Protein 6B8O (pdb70)

B-factor: mean 53.66, std 17.73, range [19.21, 148.23]

Foldseek 3Di:
DEEFEDEAQAKTKDKFADDLVVLPPWKKFKFACPDDVPDTHTQDIADPHPVRQQDWDDDDQKIWHADSVRRMIMMMRGRDDQVVFHKMFMWTADPHDTDTRDIYGYHYD/DADEFEDEAQAKGKDKFAADLVVLPPWKKFKFFPVVTDTQDIADPHPVVQQDWDDDVQKIWGDDSVRRMIMMMRGNHHQVVFHKMFMWTDDPPDTDTRHIYTYHYDD/DEEFEDEAQAKTKDKFADDLVVLPPWKKFKFFPPVDTDTQDIADPHPVQQQDWDDHVQKIWGDDSVRRMIMMIRHRHDQVVFHKMFMWTDDDNDTDTRDIYGYHYDD/DEEFEEEAQAKGKDKFADDLVVQPPWKKFKWFDVVTHTQDIADPPVVRQQDWTDDVQWTWHADSVRRMIMIMRGRDDQVNFAKMFIWTDDPPDTHTRDIYGYHYDD/DAEWEDEAQAKTKDKFFDDLVVLPPWKKFKFFDVTHTQDIADPGVVQQQDWDDRVQWIWHADSPRRMIIIMRHRHDQVVFHKMFMWTDDPNDTHTRDIYGYYYDD/DEEFEDEAQAKTKDKFADDLVVLPPWKKFKFAADPVHDTHTQWIADPPVVRQQDWTDRPQKIWHADSPRRMIMIMNGRDDQVVFHKMFIWTDDDNDTDTRDIYTYYYDD

Organism: Homo sapiens (NCBI:txid9606)

Secondary structure (DSSP, 8-state):
-EEEEE-TTS-EEEEE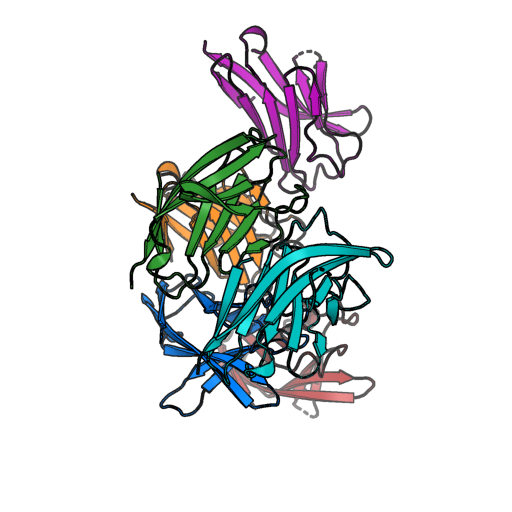E--TTTTTT--EEEEEE-STTS-EEEEEE--SSGGGTTS-EEETTEEEEEETTTTEEEEEESS--GGG-EEEEEEEEETTEEEEEEEEEEEE-/--EEEEEETTS-EEEEEE--TTTTTT--EEEEEE--EEEEEE--SSGGGTTS-EEETTEEEEEETTTTEEEEEETT--GGG-EEEEEEEEETTEEEEEEEEEEEEE-/-EEEEE-TTS-EEEEEE--TTTTTT--EEEEEE---EEEEEE--SSGGGTTS-EEETTEEEEEETTTTEEEEEESS--GGG-EEEEEEEEETTEEEEEEEEEEEE--/-EEEEEETTS-EEEEEE--TTTTTT--EEEEEE--EEEEEE--SSGGGTTS-EEETTEEEEEETTTTEEEEEE-S--GGG-EEEEEEEEETTEEEEEEEEEEEEE-/-EEEEEETTS-EEEEEE--TTTTTT--EEEEE--PEEEEE--SSGGGTTS-EEETTEEEEEETTTTEEEEEE-S--GGG-EEEEEEEEETTEEEEEEEEEEEEE-/-EEEEEETTS-EEEEEE--TTTTTT--EEEEEE-----EEEEEE--SSGGGTTS-EEETTEEEEEETTTTEEEEEESS--GGG-EEEEEEEEETTEEEEEEEEEEEEE-

Structure (mmCIF, N/CA/C/O backbone):
data_6B8O
#
_entry.id   6B8O
#
_cell.length_a   160.331
_cell.length_b   160.331
_cell.length_c   86.205
_cell.angle_alpha   90.000
_cell.angle_beta   90.000
_cell.angle_gamma   90.000
#
_symmetry.space_group_name_H-M   'P 41 21 2'
#
loop_
_entity.id
_entity.type
_entity.pdbx_description
1 polymer 'Triggering receptor expressed on myeloid cells 2'
2 non-polymer 2-acetamido-2-deoxy-beta-D-glucopyranose
3 non-polymer 'IODIDE ION'
4 non-polymer 'SULFATE ION'
5 non-polymer 1,2-ETHANEDIOL
6 non-polymer 1,2-DICAPROYL-SN-PHOSPHATIDYL-L-SERINE
7 water water
#
loop_
_atom_site.group_PDB
_atom_site.id
_atom_site.type_symbol
_atom_site.label_atom_id
_atom_site.label_alt_id
_atom_site.label_comp_id
_atom_site.label_asym_id
_atom_site.label_entity_id
_atom_site.label_seq_id
_atom_site.pdbx_PDB_ins_code
_atom_site.Cartn_x
_atom_site.Cartn_y
_atom_site.Cartn_z
_atom_site.occupancy
_atom_site.B_iso_or_equiv
_atom_site.auth_seq_id
_atom_site.auth_comp_id
_atom_site.auth_asym_id
_atom_site.auth_atom_id
_atom_site.pdbx_PDB_model_num
ATOM 1 N N . THR A 1 3 ? -57.723 2.469 11.703 1.00 70.84 21 THR A N 1
ATOM 2 C CA . THR A 1 3 ? -56.560 1.912 10.940 1.00 65.92 21 THR A CA 1
ATOM 3 C C . THR A 1 3 ? -56.295 2.679 9.650 1.00 60.03 21 THR A C 1
ATOM 4 O O . THR A 1 3 ? -57.176 2.897 8.860 1.00 78.72 21 THR A O 1
ATOM 8 N N . THR A 1 4 ? -55.059 3.065 9.436 1.00 52.09 22 THR A N 1
ATOM 9 C CA . THR A 1 4 ? -54.653 3.812 8.270 1.00 52.11 22 THR A CA 1
ATOM 10 C C . THR A 1 4 ? -53.439 3.039 7.692 1.00 42.73 22 THR A C 1
ATOM 11 O O . THR A 1 4 ? -52.686 2.446 8.433 1.00 40.91 22 THR A O 1
ATOM 15 N N . VAL A 1 5 ? -53.252 3.084 6.389 1.00 39.77 23 VAL A N 1
ATOM 16 C CA . VAL A 1 5 ? -52.271 2.294 5.677 1.00 42.41 23 VAL A CA 1
ATOM 17 C C . VAL A 1 5 ? -51.229 3.238 5.147 1.00 36.79 23 VAL A C 1
ATOM 18 O O . VAL A 1 5 ? -51.615 4.218 4.609 1.00 42.84 23 VAL A O 1
ATOM 22 N N . PHE A 1 6 ? -49.945 2.902 5.309 1.00 34.47 24 PHE A N 1
ATOM 23 C CA . PHE A 1 6 ? -48.789 3.584 4.740 1.00 39.24 24 PHE A CA 1
ATOM 24 C C . PHE A 1 6 ? -48.028 2.557 3.950 1.00 40.45 24 PHE A C 1
ATOM 25 O O . PHE A 1 6 ? -47.729 1.470 4.440 1.00 45.73 24 PHE A O 1
ATOM 33 N N . GLN A 1 7 ? -47.691 2.908 2.743 1.00 41.49 25 GLN A N 1
ATOM 34 C CA . GLN A 1 7 ? -46.988 2.052 1.876 1.00 45.72 25 GLN A CA 1
ATOM 35 C C . GLN A 1 7 ? -45.755 2.704 1.417 1.00 41.64 25 GLN A C 1
ATOM 36 O O . GLN A 1 7 ? -45.769 3.858 1.103 1.00 42.78 25 GLN A O 1
ATOM 42 N N . GLY A 1 8 ? -44.713 1.920 1.256 1.00 41.26 26 GLY A N 1
ATOM 43 C CA . GLY A 1 8 ? -43.526 2.426 0.700 1.00 41.25 26 GLY A CA 1
ATOM 44 C C . GLY A 1 8 ? -42.822 1.384 -0.078 1.00 45.03 26 GLY A C 1
ATOM 45 O O . GLY A 1 8 ? -43.106 0.185 0.025 1.00 40.86 26 GLY A O 1
ATOM 46 N N . VAL A 1 9 ? -41.806 1.866 -0.769 1.00 47.58 27 VAL A N 1
ATOM 47 C CA . VAL A 1 9 ? -40.969 1.071 -1.568 1.00 44.46 27 VAL A CA 1
AT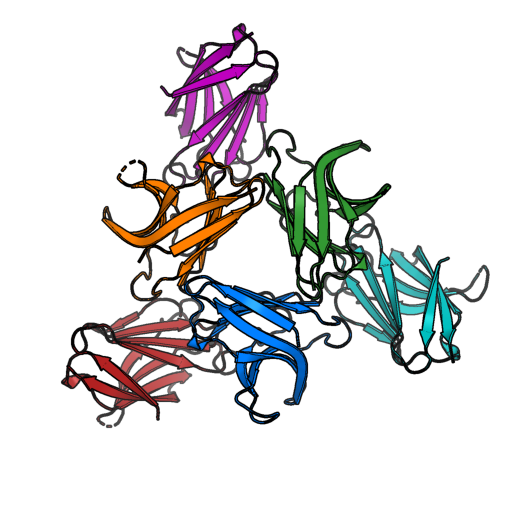OM 48 C C . VAL A 1 9 ? -39.885 0.496 -0.739 1.00 43.63 27 VAL A C 1
ATOM 49 O O . VAL A 1 9 ? -39.210 1.217 -0.009 1.00 49.33 27 VAL A O 1
ATOM 53 N N . ALA A 1 10 ? -39.657 -0.804 -0.915 1.00 43.22 28 ALA A N 1
ATOM 54 C CA . ALA A 1 10 ? -38.547 -1.514 -0.304 1.00 43.19 28 ALA A CA 1
ATOM 55 C C . ALA A 1 10 ? -37.270 -0.838 -0.616 1.00 42.84 28 ALA A C 1
ATOM 56 O O . ALA A 1 10 ? -37.088 -0.406 -1.704 1.00 46.82 28 ALA A O 1
ATOM 58 N N . GLY A 1 11 ? -36.367 -0.815 0.342 1.00 44.30 29 GLY A N 1
ATOM 59 C CA . GLY A 1 11 ? -35.062 -0.204 0.146 1.00 50.45 29 GLY A CA 1
ATOM 60 C C . GLY A 1 11 ? -34.987 1.313 0.359 1.00 48.57 29 GLY A C 1
ATOM 61 O O . GLY A 1 11 ? -33.885 1.842 0.298 1.00 45.67 29 GLY A O 1
ATOM 62 N N . GLN A 1 12 ? -36.132 1.987 0.559 1.00 42.06 30 GLN A N 1
ATOM 63 C CA . GLN A 1 12 ? -36.220 3.447 0.765 1.00 42.81 30 GLN A CA 1
ATOM 64 C C . GLN A 1 12 ? -36.842 3.702 2.138 1.00 48.01 30 GLN A C 1
ATOM 65 O O . GLN A 1 12 ? -37.391 2.797 2.774 1.00 52.37 30 GLN A O 1
ATOM 71 N N . SER A 1 13 ? -36.797 4.940 2.585 1.00 42.81 31 SER A N 1
ATOM 72 C CA . SER A 1 13 ? -37.299 5.306 3.901 1.00 41.25 31 SER A CA 1
ATOM 73 C C . SER A 1 13 ? -38.746 5.513 3.804 1.00 37.34 31 SER A C 1
ATOM 74 O O . SER A 1 13 ? -39.222 6.041 2.831 1.00 37.62 31 SER A O 1
ATOM 77 N N . LEU A 1 14 ? -39.472 5.151 4.838 1.00 33.05 32 LEU A N 1
ATOM 78 C CA . LEU A 1 14 ? -40.889 5.366 4.805 1.00 37.62 32 LEU A CA 1
ATOM 79 C C . LEU A 1 14 ? -41.206 6.234 6.027 1.00 37.47 32 LEU A C 1
ATOM 80 O O . LEU A 1 14 ? -40.810 5.898 7.157 1.00 41.26 32 LEU A O 1
ATOM 85 N N . GLN A 1 15 ? -41.941 7.309 5.801 1.00 40.12 33 GLN A N 1
ATOM 86 C CA . GLN A 1 15 ? -42.260 8.233 6.853 1.00 43.75 33 GLN A CA 1
ATOM 87 C C . GLN A 1 15 ? -43.687 7.986 7.281 1.00 36.97 33 GLN A C 1
ATOM 88 O O . GLN A 1 15 ? -44.576 8.030 6.481 1.00 38.21 33 GLN A O 1
ATOM 94 N N . VAL A 1 16 ? -43.896 7.661 8.546 1.00 36.15 34 VAL A N 1
ATOM 95 C CA . VAL A 1 16 ? -45.247 7.505 9.082 1.00 37.41 34 VAL A CA 1
ATOM 96 C C . VAL A 1 16 ? -45.516 8.657 10.043 1.00 36.85 34 VAL A C 1
ATOM 97 O O . VAL A 1 16 ? -44.688 8.945 10.887 1.00 38.80 34 VAL A O 1
ATOM 101 N N . SER A 1 17 ? -46.707 9.194 10.014 1.00 38.72 35 SER A N 1
ATOM 102 C CA . SER A 1 17 ? -47.064 10.331 10.830 1.00 40.69 35 SER A CA 1
ATOM 103 C C . SER A 1 17 ? -48.385 9.994 11.458 1.00 42.36 35 SER A C 1
ATOM 104 O O . SER A 1 17 ? -49.240 9.437 10.787 1.00 38.73 35 SER A O 1
ATOM 107 N N . CYS A 1 18 ? -48.548 10.324 12.736 1.00 42.37 36 CYS A N 1
ATOM 108 C CA . CYS A 1 18 ? -49.751 9.994 13.537 1.00 46.12 36 CYS A CA 1
ATOM 109 C C . CYS A 1 18 ? -50.206 11.300 14.179 1.00 46.58 36 CYS A C 1
ATOM 110 O O . CYS A 1 18 ? -49.478 11.864 15.033 1.00 40.47 36 CYS A O 1
ATOM 113 N N . PRO A 1 19 ? -51.403 11.776 13.835 1.00 42.64 37 PRO A N 1
ATOM 114 C CA . PRO A 1 19 ? -51.802 12.990 14.523 1.00 41.42 37 PRO A CA 1
ATOM 115 C C . PRO A 1 19 ? -52.446 12.664 15.850 1.00 44.99 37 PRO A C 1
ATOM 116 O O . PRO A 1 19 ? -52.975 11.579 16.032 1.00 47.76 37 PRO A O 1
ATOM 120 N N . TYR A 1 20 ? -52.365 13.585 16.791 1.00 40.16 38 TYR A N 1
ATOM 121 C CA . TYR A 1 20 ? -53.102 13.463 18.018 1.00 34.80 38 TYR A CA 1
ATOM 122 C C . TYR A 1 20 ? -53.470 14.839 18.581 1.00 39.88 38 TYR A C 1
ATOM 123 O O . TYR A 1 20 ? -52.964 15.911 18.132 1.00 38.24 38 TYR A O 1
ATOM 132 N N . ASP A 1 21 ? -54.340 14.788 19.572 1.00 41.51 39 ASP A N 1
ATOM 133 C CA . ASP A 1 21 ? -54.822 15.950 20.313 1.00 41.97 39 ASP A CA 1
ATOM 134 C C . ASP A 1 21 ? -53.733 16.383 21.316 1.00 37.50 39 ASP A C 1
ATOM 135 O O . ASP A 1 21 ? -53.471 15.689 22.312 1.00 37.64 39 ASP A O 1
ATOM 140 N N . SER A 1 22 ? -53.109 17.541 21.067 1.00 40.98 40 SER A N 1
ATOM 141 C CA . SER A 1 22 ? -51.951 17.938 21.856 1.00 43.29 40 SER A CA 1
ATOM 142 C C . SER A 1 22 ? -52.323 18.284 23.285 1.00 44.97 40 SER A C 1
ATOM 143 O O . SER A 1 22 ? -51.468 18.139 24.164 1.00 44.50 40 SER A O 1
ATOM 146 N N . MET A 1 23 ? -53.597 18.632 23.538 1.00 38.69 41 MET A N 1
ATOM 147 C CA . MET A 1 23 ? -54.042 18.915 24.918 1.00 45.83 41 MET A CA 1
ATOM 148 C C . MET A 1 23 ? -54.362 17.639 25.683 1.00 43.33 41 MET A C 1
ATOM 149 O O . MET A 1 23 ? -53.876 17.417 26.752 1.00 45.79 41 MET A O 1
ATOM 154 N N . LYS A 1 24 ? -55.164 16.767 25.104 1.00 48.89 42 LYS A N 1
ATOM 155 C CA . LYS A 1 24 ? -55.436 15.488 25.713 1.00 44.91 42 LYS A CA 1
ATOM 156 C C . LYS A 1 24 ? -54.176 14.727 26.138 1.00 42.08 42 LYS A C 1
ATOM 157 O O . LYS A 1 24 ? -54.126 14.060 27.178 1.00 40.33 42 LYS A O 1
ATOM 163 N N . HIS A 1 25 ? -53.172 14.734 25.291 1.00 40.64 43 HIS A N 1
ATOM 164 C CA . HIS A 1 25 ? -51.949 13.941 25.581 1.00 40.59 43 HIS A CA 1
ATOM 165 C C . HIS A 1 25 ? -50.779 14.857 25.912 1.00 38.29 43 HIS A C 1
ATOM 166 O O . HIS A 1 25 ? -49.618 14.489 25.744 1.00 35.98 43 HIS A O 1
ATOM 173 N N . TRP A 1 26 ? -51.127 16.071 26.373 1.00 39.69 44 TRP A N 1
ATOM 174 C CA . TRP A 1 26 ? -50.168 17.022 26.897 1.00 44.47 44 TRP A CA 1
ATOM 175 C C . TRP A 1 26 ? -49.275 16.361 27.938 1.00 41.98 44 TRP A C 1
ATOM 176 O O . TRP A 1 26 ? -49.742 15.596 28.748 1.00 43.69 44 TRP A O 1
ATOM 187 N N . GLY A 1 27 ? -47.968 16.556 27.795 1.00 36.17 45 GLY A N 1
ATOM 188 C CA . GLY A 1 27 ? -47.001 16.079 28.777 1.00 38.74 45 GLY A CA 1
ATOM 189 C C . GLY A 1 27 ? -46.617 14.617 28.643 1.00 38.07 45 GLY A C 1
ATOM 190 O O . GLY A 1 27 ? -45.824 14.164 29.381 1.00 36.76 45 GLY A O 1
ATOM 191 N N . ARG A 1 28 ? -47.106 13.900 27.654 1.00 40.67 46 ARG A N 1
ATOM 192 C CA . ARG A 1 28 ? -46.866 12.482 27.603 1.00 40.15 46 ARG A CA 1
ATOM 193 C C . ARG A 1 28 ? -45.856 12.129 26.588 1.00 37.15 46 ARG A C 1
ATOM 194 O O . ARG A 1 28 ? -45.919 12.568 25.446 1.00 31.80 46 ARG A O 1
ATOM 202 N N . ARG A 1 29 ? -45.024 11.180 26.952 1.00 36.64 47 ARG A N 1
ATOM 203 C CA . ARG A 1 29 ? -44.174 10.517 25.987 1.00 39.92 47 ARG A CA 1
ATOM 204 C C . ARG A 1 29 ? -45.001 9.651 25.009 1.00 39.17 47 ARG A C 1
ATOM 205 O O . ARG A 1 29 ? -46.116 9.357 25.294 1.00 38.10 47 ARG A O 1
ATOM 213 N N . LYS A 1 30 ? -44.409 9.308 23.859 1.00 36.79 48 LYS A N 1
ATOM 214 C CA . LYS A 1 30 ? -44.998 8.465 22.839 1.00 35.41 48 LYS A CA 1
ATOM 215 C C . LYS A 1 30 ? -44.075 7.251 22.561 1.00 35.74 48 LYS A C 1
ATOM 216 O O . LYS A 1 30 ? -42.843 7.277 22.807 1.00 37.26 48 LYS A O 1
ATOM 222 N N . ALA A 1 31 ? -44.708 6.214 22.025 1.00 32.04 49 ALA A N 1
ATOM 223 C CA . ALA A 1 31 ? -44.062 4.990 21.551 1.00 34.10 49 ALA A CA 1
ATOM 224 C C . ALA A 1 31 ? -44.680 4.516 20.270 1.00 31.70 49 ALA A C 1
ATOM 225 O O . ALA A 1 31 ? -45.859 4.756 19.979 1.00 32.50 49 ALA A O 1
ATOM 227 N N . TRP A 1 32 ? -43.890 3.773 19.543 1.00 32.46 50 TRP A N 1
ATOM 228 C CA . TRP A 1 32 ? -44.292 3.096 18.313 1.00 34.54 50 TRP A CA 1
ATOM 229 C C . TRP A 1 32 ? -44.070 1.651 18.654 1.00 35.94 50 TRP A C 1
ATOM 230 O O . TRP A 1 32 ? -42.969 1.309 19.152 1.00 32.15 50 TRP A O 1
ATOM 241 N N . CYS A 1 33 ? -45.078 0.808 18.413 1.00 38.20 51 CYS A N 1
ATOM 242 C CA . CYS A 1 33 ? -44.919 -0.602 18.676 1.00 41.34 51 CYS A CA 1
ATOM 243 C C . CYS A 1 33 ? -45.592 -1.481 17.646 1.00 44.11 51 CYS A C 1
ATOM 244 O O . CYS A 1 33 ? -46.451 -1.044 16.866 1.00 42.10 51 CYS A O 1
ATOM 247 N N . ARG A 1 34 ? -45.145 -2.722 17.603 1.00 47.82 52 ARG A N 1
ATOM 248 C CA . ARG A 1 34 ? -45.613 -3.680 16.598 1.00 51.94 52 ARG A CA 1
ATOM 249 C C . ARG A 1 34 ? -46.591 -4.654 17.251 1.00 49.05 52 ARG A C 1
ATOM 250 O O . ARG A 1 34 ? -46.227 -5.332 18.221 1.00 46.45 52 ARG A O 1
ATOM 258 N N . GLN A 1 35 ? -47.808 -4.702 16.715 1.00 51.41 53 GLN A N 1
ATOM 259 C CA . GLN A 1 35 ? -48.911 -5.481 17.300 1.00 65.58 53 GLN A CA 1
ATOM 260 C C . GLN A 1 35 ? -48.942 -6.878 16.715 1.00 67.93 53 GLN A C 1
ATOM 261 O O . GLN A 1 35 ? -49.821 -7.164 15.922 1.00 69.74 53 GLN A O 1
ATOM 267 N N . LEU A 1 36 ? -47.947 -7.674 17.155 1.00 66.85 54 LEU A N 1
ATOM 268 C CA . LEU A 1 36 ? -47.642 -9.112 16.931 1.00 73.35 54 LEU A CA 1
ATOM 269 C C . LEU A 1 36 ? -48.717 -10.193 16.913 1.00 70.75 54 LEU A C 1
ATOM 270 O O . LEU A 1 36 ? -48.376 -11.346 17.060 1.00 69.12 54 LEU A O 1
ATOM 275 N N . GLY A 1 37 ? -49.984 -9.865 16.725 1.00 76.10 55 GLY A N 1
ATOM 276 C CA . GLY A 1 37 ? -51.025 -10.863 16.641 1.00 69.66 55 GLY A CA 1
ATOM 277 C C . GLY A 1 37 ? -52.074 -10.335 17.560 1.00 80.18 55 GLY A C 1
ATOM 278 O O . GLY A 1 37 ? -51.753 -9.492 18.410 1.00 88.44 55 GLY A O 1
ATOM 279 N N . GLU A 1 38 ? -53.315 -10.812 17.337 1.00 97.82 56 GLU A N 1
ATOM 280 C CA . GLU A 1 38 ? -54.578 -10.496 18.099 1.00 103.34 56 GLU A CA 1
ATOM 281 C C . GLU A 1 38 ? -54.740 -9.009 18.585 1.00 100.40 56 GLU A C 1
ATOM 282 O O . GLU A 1 38 ? -54.135 -8.090 18.004 1.00 93.64 56 GLU A O 1
ATOM 288 N N . LYS A 1 39 ? -55.550 -8.765 19.627 1.00 99.17 57 LYS A N 1
ATOM 289 C CA . LYS A 1 39 ? -55.229 -7.664 20.562 1.00 102.87 57 LYS A CA 1
ATOM 290 C C . LYS A 1 39 ? -54.393 -8.246 21.741 1.00 107.28 57 LYS A C 1
ATOM 291 O O . LYS A 1 39 ? -54.685 -8.000 22.919 1.00 98.80 57 LYS A O 1
ATOM 297 N N . GLY A 1 40 ? -53.343 -9.003 21.369 1.00 107.87 58 GLY A N 1
ATOM 298 C CA . GLY A 1 40 ? -52.346 -9.578 22.264 1.00 94.80 58 GLY A CA 1
ATOM 299 C C . GLY A 1 40 ? -51.150 -8.646 22.203 1.00 91.33 58 GLY A C 1
ATOM 300 O O . GLY A 1 40 ? -51.360 -7.416 22.151 1.00 89.77 58 GLY A O 1
ATOM 301 N N . PRO A 1 41 ? -49.903 -9.199 22.152 1.00 73.66 59 PRO A N 1
ATOM 302 C CA . PRO A 1 41 ? -48.724 -8.425 22.613 1.00 68.91 59 PRO A CA 1
ATOM 303 C C . PRO A 1 41 ? -48.311 -7.306 21.633 1.00 65.03 59 PRO A C 1
ATOM 304 O O . PRO A 1 41 ? -48.057 -7.558 20.452 1.00 59.09 59 PRO A O 1
ATOM 308 N N . CYS A 1 42 ? -48.284 -6.079 22.113 1.00 60.54 60 CYS A N 1
ATOM 309 C CA . CYS A 1 42 ? -47.861 -4.944 21.302 1.00 55.34 60 CYS A CA 1
ATOM 310 C C . CYS A 1 42 ? -46.414 -4.638 21.641 1.00 46.31 60 CYS A C 1
ATOM 311 O O . CYS A 1 42 ? -46.158 -4.119 22.679 1.00 52.65 60 CYS A O 1
ATOM 314 N N . GLN A 1 43 ? -45.447 -5.010 20.812 1.00 43.31 61 GLN A N 1
ATOM 315 C CA . GLN A 1 43 ? -44.035 -4.976 21.260 1.00 45.63 61 GLN A CA 1
ATOM 316 C C . GLN A 1 43 ? -43.373 -3.632 20.885 1.00 43.45 61 GLN A C 1
ATOM 317 O O . GLN A 1 43 ? -43.305 -3.243 19.710 1.00 40.72 61 GLN A O 1
ATOM 323 N N . ARG A 1 44 ? -42.836 -2.986 21.888 1.00 44.66 62 ARG A N 1
ATOM 324 C CA . ARG A 1 44 ? -42.142 -1.705 21.783 1.00 45.64 62 ARG A CA 1
ATOM 325 C C . ARG A 1 44 ? -41.008 -1.750 20.750 1.00 45.41 62 ARG A C 1
ATOM 326 O O . ARG A 1 44 ? -40.131 -2.532 20.876 1.00 42.59 62 ARG A O 1
ATOM 334 N N . VAL A 1 45 ? -41.018 -0.862 19.757 1.00 42.25 63 VAL A N 1
ATOM 335 C CA . VAL A 1 45 ? -39.904 -0.715 18.818 1.00 36.58 63 VAL A CA 1
ATOM 336 C C . VAL A 1 45 ? -39.090 0.495 19.257 1.00 37.09 63 VAL A C 1
ATOM 337 O O . VAL A 1 45 ? -37.877 0.401 19.451 1.00 39.18 63 VAL A O 1
ATOM 341 N N . VAL A 1 46 ? -39.755 1.649 19.421 1.00 37.86 64 VAL A N 1
ATOM 342 C CA . VAL A 1 46 ? -39.067 2.871 19.807 1.00 36.92 64 VAL A CA 1
ATOM 343 C C . VAL A 1 46 ? -39.952 3.832 20.552 1.00 39.24 64 VAL A C 1
ATOM 344 O O . VAL A 1 46 ? -41.142 3.862 20.310 1.00 39.49 64 VAL A O 1
ATOM 348 N N . SER A 1 47 ? -39.354 4.609 21.466 1.00 36.12 65 SER A N 1
ATOM 349 C CA . SER A 1 47 ? -40.052 5.626 22.168 1.00 33.00 65 SER A CA 1
ATOM 350 C C . SER A 1 47 ? -39.376 7.009 22.115 1.00 31.27 65 SER A C 1
ATOM 351 O O . SER A 1 47 ? -38.178 7.149 21.909 1.00 32.28 65 SER A O 1
ATOM 354 N N . THR A 1 48 ? -40.172 8.031 22.363 1.00 32.21 66 THR A N 1
ATOM 355 C CA . THR A 1 48 ? -39.671 9.435 22.345 1.00 36.57 66 THR A CA 1
ATOM 356 C C . THR A 1 48 ? -38.716 9.670 23.537 1.00 40.49 66 THR A C 1
ATOM 357 O O . THR A 1 48 ? -38.625 8.831 24.441 1.00 42.83 66 THR A O 1
ATOM 361 N N . HIS A 1 49 ? -37.956 10.755 23.464 1.00 40.86 67 HIS A N 1
ATOM 362 C CA . HIS A 1 49 ? -36.979 11.150 24.504 1.00 45.56 67 HIS A CA 1
ATOM 363 C C . HIS A 1 49 ? -37.587 11.047 25.913 1.00 36.67 67 HIS A C 1
ATOM 364 O O . HIS A 1 49 ? -38.764 11.341 26.118 1.00 44.84 67 HIS A O 1
ATOM 371 N N . ASN A 1 50 ? -36.818 10.591 26.886 1.00 50.57 68 ASN A N 1
ATOM 372 C CA . ASN A 1 50 ? -37.278 10.489 28.330 1.00 47.25 68 ASN A CA 1
ATOM 373 C C . ASN A 1 50 ? -37.701 11.842 28.971 1.00 41.09 68 ASN A C 1
ATOM 374 O O . ASN A 1 50 ? -38.566 11.910 29.830 1.00 46.73 68 ASN A O 1
ATOM 379 N N . LEU A 1 51 ? -37.089 12.916 28.499 1.00 44.54 69 LEU A N 1
ATOM 380 C CA . LEU A 1 51 ? -37.477 14.304 28.793 1.00 39.58 69 LEU A CA 1
ATOM 381 C C . LEU A 1 51 ? -38.437 14.819 27.705 1.00 37.13 69 LEU A C 1
ATOM 382 O O . LEU A 1 51 ? -38.056 15.031 26.551 1.00 40.33 69 LEU A O 1
ATOM 387 N N . TRP A 1 52 ? -39.672 15.070 28.113 1.00 34.88 70 TRP A N 1
ATOM 388 C CA . TRP A 1 52 ? -40.739 15.435 27.230 1.00 36.15 70 TRP A CA 1
ATOM 389 C C . TRP A 1 52 ? -40.404 16.766 26.476 1.00 40.61 70 TRP A C 1
ATOM 390 O O . TRP A 1 52 ? -40.655 16.909 25.266 1.00 33.50 70 TRP A O 1
ATOM 401 N N . LEU A 1 53 ? -39.774 17.722 27.151 1.00 37.18 71 LEU A N 1
ATOM 402 C CA . LEU A 1 53 ? -39.392 18.954 26.447 1.00 38.49 71 LEU A CA 1
ATOM 403 C C . LEU A 1 53 ? -38.348 18.743 25.345 1.00 38.56 71 LEU A C 1
ATOM 404 O O . LEU A 1 53 ? -38.117 19.653 24.553 1.00 34.23 71 LEU A O 1
ATOM 409 N N . LEU A 1 54 ? -37.704 17.575 25.308 1.00 37.74 72 LEU A N 1
ATOM 410 C CA . LEU A 1 54 ? -36.809 17.244 24.223 1.00 41.05 72 LEU A CA 1
ATOM 411 C C . LEU A 1 54 ? -37.410 16.238 23.190 1.00 41.90 72 LEU A C 1
ATOM 412 O O . LEU A 1 54 ? -36.682 15.579 22.435 1.00 36.08 72 LEU A O 1
ATOM 417 N N . SER A 1 55 ? -38.737 16.161 23.115 1.00 39.07 73 SER A N 1
ATOM 418 C CA . SER A 1 55 ? -39.437 15.172 22.255 1.00 37.89 73 SER A CA 1
ATOM 419 C C . SER A 1 55 ? -39.128 15.364 20.777 1.00 37.41 73 SER A C 1
ATOM 420 O O . SER A 1 55 ? -39.356 14.468 19.971 1.00 34.49 73 SER A O 1
ATOM 423 N N . PHE A 1 56 ? -38.741 16.582 20.420 1.00 32.17 74 PHE A N 1
ATOM 424 C CA . PHE A 1 56 ? -38.412 16.893 19.044 1.00 36.50 74 PHE A CA 1
ATOM 425 C C . PHE A 1 56 ? -37.076 16.257 18.661 1.00 34.71 74 PHE A C 1
ATOM 426 O O . PHE A 1 56 ? -36.702 16.332 17.493 1.00 37.38 74 PHE A O 1
ATOM 434 N N . LEU A 1 57 ? -36.297 15.727 19.592 1.00 35.39 75 LEU A N 1
ATOM 435 C CA . LEU A 1 57 ? -34.990 15.149 19.195 1.00 41.58 75 LEU A CA 1
ATOM 436 C C . LEU A 1 57 ? -35.235 13.703 18.671 1.00 41.14 75 LEU A C 1
ATOM 437 O O . LEU A 1 57 ? -35.904 12.910 19.306 1.00 40.18 75 LEU A O 1
ATOM 442 N N . ARG A 1 58 ? -34.690 13.410 17.518 1.00 37.86 76 ARG A N 1
ATOM 443 C CA . ARG A 1 58 ? -34.761 12.098 16.885 1.00 43.11 76 ARG A CA 1
ATOM 444 C C . ARG A 1 58 ? -34.095 11.058 17.703 1.00 39.10 76 ARG A C 1
ATOM 445 O O . ARG A 1 58 ? -32.966 11.254 18.122 1.00 40.92 76 ARG A O 1
ATOM 453 N N . ARG A 1 59 ? -34.848 10.010 18.054 1.00 38.96 77 ARG A N 1
ATOM 454 C CA . ARG A 1 59 ? -34.256 8.861 18.727 1.00 39.28 77 ARG A CA 1
ATOM 455 C C . ARG A 1 59 ? -34.330 7.720 17.755 1.00 35.31 77 ARG A C 1
ATOM 456 O O . ARG A 1 59 ? -35.383 7.507 17.182 1.00 32.47 77 ARG A O 1
ATOM 464 N N . TRP A 1 60 ? -33.243 6.964 17.686 1.00 31.69 78 TRP A N 1
ATOM 465 C CA . TRP A 1 60 ? -33.125 5.773 16.919 1.00 35.97 78 TRP A CA 1
ATOM 466 C C . TRP A 1 60 ? -33.131 4.581 17.856 1.00 39.09 78 TRP A C 1
ATOM 467 O O . TRP A 1 60 ? -32.477 4.637 18.877 1.00 40.03 78 TRP A O 1
ATOM 478 N N . ASN A 1 61 ? -33.855 3.527 17.464 1.00 38.97 79 ASN A N 1
ATOM 479 C CA . ASN A 1 61 ? -33.606 2.140 17.856 1.00 41.32 79 ASN A CA 1
ATOM 480 C C . ASN A 1 61 ? -33.566 1.211 16.593 1.00 38.72 79 ASN A C 1
ATOM 481 O O . ASN A 1 61 ? -34.587 0.985 15.919 1.00 40.44 79 ASN A O 1
ATOM 486 N N . GLY A 1 62 ? -32.379 0.750 16.259 1.00 42.73 80 GLY A N 1
ATOM 487 C CA . GLY A 1 62 ? -32.129 -0.068 15.102 1.00 42.57 80 GLY A CA 1
ATOM 488 C C . GLY A 1 62 ? -32.440 0.777 13.889 1.00 40.60 80 GLY A C 1
ATOM 489 O O . GLY A 1 62 ? -32.013 1.903 13.807 1.00 41.11 80 GLY A O 1
ATOM 490 N N . SER A 1 63 ? -33.273 0.280 13.006 1.00 38.04 81 SER A N 1
ATOM 491 C CA . SER A 1 63 ? -33.544 0.953 11.771 1.00 41.70 81 SER A CA 1
ATOM 492 C C . SER A 1 63 ? -34.868 1.742 11.885 1.00 35.80 81 SER A C 1
ATOM 493 O O . SER A 1 63 ? -35.485 2.099 10.871 1.00 36.98 81 SER A O 1
ATOM 496 N N . THR A 1 64 ? -35.320 2.019 13.117 1.00 37.47 82 THR A N 1
ATOM 497 C CA . THR A 1 64 ? -36.461 2.893 13.319 1.00 38.03 82 THR A CA 1
ATOM 498 C C . THR A 1 64 ? -36.101 4.151 14.106 1.00 33.31 82 THR A C 1
ATOM 499 O O . THR A 1 64 ? -35.462 4.081 15.172 1.00 34.25 82 THR A O 1
ATOM 503 N N . ALA A 1 65 ? -36.529 5.285 13.555 1.00 36.98 83 ALA A N 1
ATOM 504 C CA . ALA A 1 65 ? -36.450 6.624 14.223 1.00 34.87 83 ALA A CA 1
ATOM 505 C C . ALA A 1 65 ? -37.793 7.194 14.601 1.00 32.65 83 ALA A C 1
ATOM 506 O O . ALA A 1 65 ? -38.810 6.919 13.957 1.00 35.12 83 ALA A O 1
ATOM 508 N N . ILE A 1 66 ? -37.795 8.063 15.605 1.00 34.72 84 ILE A N 1
ATOM 509 C CA . ILE A 1 66 ? -39.015 8.746 16.027 1.00 33.27 84 ILE A CA 1
ATOM 510 C C . ILE A 1 66 ? -38.713 10.190 16.500 1.00 34.80 84 ILE A C 1
ATOM 511 O O . ILE A 1 66 ? -37.645 10.448 17.086 1.00 35.24 84 ILE A O 1
ATOM 516 N N . THR A 1 67 ? -39.630 11.104 16.171 1.00 32.30 85 THR A N 1
ATOM 517 C CA . THR A 1 67 ? -39.620 12.494 16.631 1.00 38.90 85 THR A CA 1
ATOM 518 C C . THR A 1 67 ? -41.086 12.833 16.878 1.00 35.04 85 THR A C 1
ATOM 519 O O . THR A 1 67 ? -41.936 12.466 16.121 1.00 34.19 85 THR A O 1
ATOM 523 N N . ASP A 1 68 ? -41.341 13.643 17.876 1.00 35.46 86 ASP A N 1
ATOM 524 C CA . ASP A 1 68 ? -42.667 14.115 18.194 1.00 33.35 86 ASP A CA 1
ATOM 525 C C . ASP A 1 68 ? -42.669 15.636 18.129 1.00 32.88 86 ASP A C 1
ATOM 526 O O . ASP A 1 68 ? -41.804 16.266 18.686 1.00 37.56 86 ASP A O 1
ATOM 531 N N . ASP A 1 69 ? -43.678 16.193 17.478 1.00 34.83 87 ASP A N 1
ATOM 532 C CA . ASP A 1 69 ? -43.986 17.615 17.500 1.00 33.02 87 ASP A CA 1
ATOM 533 C C . ASP A 1 69 ? -45.176 17.838 18.418 1.00 31.85 87 ASP A C 1
ATOM 534 O O . ASP A 1 69 ? -46.367 17.726 18.005 1.00 30.55 87 ASP A O 1
ATOM 539 N N . THR A 1 70 ? -44.880 18.127 19.687 1.00 29.85 88 THR A N 1
ATOM 540 C CA . THR A 1 70 ? -45.957 18.211 20.678 1.00 33.33 88 THR A CA 1
ATOM 541 C C . THR A 1 70 ? -46.803 19.463 20.582 1.00 32.86 88 THR A C 1
ATOM 542 O O . THR A 1 70 ? -47.867 19.522 21.178 1.00 34.65 88 THR A O 1
ATOM 546 N N . LEU A 1 71 ? -46.361 20.449 19.831 1.00 35.90 89 LEU A N 1
ATOM 547 C CA . LEU A 1 71 ? -47.152 21.648 19.630 1.00 37.30 89 LEU A CA 1
ATOM 548 C C . LEU A 1 71 ? -48.198 21.413 18.523 1.00 41.58 89 LEU A C 1
ATOM 549 O O . LEU A 1 71 ? -49.386 21.630 18.709 1.00 41.19 89 LEU A O 1
ATOM 554 N N . GLY A 1 72 ? -47.758 20.997 17.348 1.00 35.31 90 GLY A N 1
ATOM 555 C CA . GLY A 1 72 ? -48.716 20.620 16.288 1.00 35.50 90 GLY A CA 1
ATOM 556 C C . GLY A 1 72 ? -49.475 19.334 16.579 1.00 35.95 90 GLY A C 1
ATOM 557 O O . GLY A 1 72 ? -50.554 19.107 16.053 1.00 39.52 90 GLY A O 1
ATOM 558 N N . GLY A 1 73 ? -48.942 18.490 17.463 1.00 38.55 91 GLY A N 1
ATOM 559 C CA . GLY A 1 73 ? -49.636 17.241 17.802 1.00 35.19 91 GLY A CA 1
ATOM 560 C C . GLY A 1 73 ? -49.431 16.218 16.697 1.00 31.21 91 GLY A C 1
ATOM 561 O O . GLY A 1 73 ? -50.411 15.677 16.156 1.00 31.84 91 GLY A O 1
ATOM 562 N N . THR A 1 74 ? -48.195 15.971 16.318 1.00 27.19 92 THR A N 1
ATOM 563 C CA . THR A 1 74 ? -47.902 15.027 15.254 1.00 36.05 92 THR A CA 1
ATOM 564 C C . THR A 1 74 ? -46.659 14.293 15.621 1.00 35.30 92 THR A C 1
ATOM 565 O O . THR A 1 74 ? -45.669 14.895 15.911 1.00 31.71 92 THR A O 1
ATOM 569 N N . LEU A 1 75 ? -46.740 12.974 15.568 1.00 35.42 93 LEU A N 1
ATOM 570 C CA . LEU A 1 75 ? -45.668 12.103 15.903 1.00 37.52 93 LEU A CA 1
ATOM 571 C C . LEU A 1 75 ? -45.199 11.587 14.551 1.00 38.62 93 LEU A C 1
ATOM 572 O O . LEU A 1 75 ? -46.045 11.154 13.762 1.00 35.64 93 LEU A O 1
ATOM 577 N N . THR A 1 76 ? -43.890 11.582 14.301 1.00 30.02 94 THR A N 1
ATOM 578 C CA . THR A 1 76 ? -43.374 11.099 13.057 1.00 32.44 94 THR A CA 1
ATOM 579 C C . THR A 1 76 ? -42.419 9.927 13.280 1.00 34.64 94 THR A C 1
ATOM 580 O O . THR A 1 76 ? -41.504 10.013 14.083 1.00 34.44 94 THR A O 1
ATOM 584 N N . ILE A 1 77 ? -42.621 8.831 12.553 1.00 40.03 95 ILE A N 1
ATOM 585 C CA . ILE A 1 77 ? -41.777 7.619 12.675 1.00 34.29 95 ILE A CA 1
ATOM 586 C C . ILE A 1 77 ? -41.119 7.391 11.321 1.00 32.40 95 ILE A C 1
ATOM 587 O O . ILE A 1 77 ? -41.752 7.500 10.308 1.00 36.70 95 ILE A O 1
ATOM 592 N N . THR A 1 78 ? -39.833 7.150 11.313 1.00 30.51 96 THR A N 1
ATOM 593 C CA . THR A 1 78 ? -39.130 6.838 10.122 1.00 35.04 96 THR A CA 1
ATOM 594 C C . THR A 1 78 ? -38.683 5.385 10.175 1.00 31.69 96 THR A C 1
ATOM 595 O O . THR A 1 78 ? -37.949 4.982 11.062 1.00 31.57 96 THR A O 1
ATOM 599 N N . LEU A 1 79 ? -39.093 4.617 9.162 1.00 36.04 97 LEU A N 1
ATOM 600 C CA . LEU A 1 79 ? -38.592 3.243 8.981 1.00 34.56 97 LEU A CA 1
ATOM 601 C C . LEU A 1 79 ? -37.523 3.392 7.910 1.00 37.34 97 LEU A C 1
ATOM 602 O O . LEU A 1 79 ? -37.832 3.585 6.745 1.00 38.60 97 LEU A O 1
ATOM 607 N N . ARG A 1 80 ? -36.277 3.311 8.324 1.00 38.81 98 ARG A N 1
ATOM 608 C CA . ARG A 1 80 ? -35.162 3.392 7.414 1.00 42.24 98 ARG A CA 1
ATOM 609 C C . ARG A 1 80 ? -35.069 2.114 6.563 1.00 45.92 98 ARG A C 1
ATOM 610 O O . ARG A 1 80 ? -35.235 1.007 7.103 1.00 33.58 98 ARG A O 1
ATOM 618 N N . ASN A 1 81 ? -34.717 2.235 5.272 1.00 34.40 99 ASN A N 1
ATOM 619 C CA . ASN A 1 81 ? -34.430 1.008 4.499 1.00 39.27 99 ASN A CA 1
ATOM 620 C C . ASN A 1 81 ? -35.546 -0.078 4.652 1.00 32.98 99 ASN A C 1
ATOM 621 O O . ASN A 1 81 ? -35.278 -1.139 5.137 1.00 39.88 99 ASN A O 1
ATOM 626 N N . LEU A 1 82 ? -36.782 0.265 4.281 1.00 29.53 100 LEU A N 1
ATOM 627 C CA . LEU A 1 82 ? -37.941 -0.522 4.493 1.00 37.88 100 LEU A CA 1
ATOM 628 C C . LEU A 1 82 ? -37.761 -1.844 3.759 1.00 43.68 100 LEU A C 1
ATOM 629 O O . LEU A 1 82 ? -37.391 -1.853 2.590 1.00 40.63 100 LEU A O 1
ATOM 634 N N . GLN A 1 83 ? -38.021 -2.931 4.450 1.00 43.77 101 GLN A N 1
ATOM 635 C CA . GLN A 1 83 ? -37.936 -4.260 3.847 1.00 44.23 101 GLN A CA 1
ATOM 636 C C . GLN A 1 83 ? -39.264 -5.002 4.109 1.00 42.61 101 GLN A C 1
ATOM 637 O O . GLN A 1 83 ? -40.026 -4.653 5.025 1.00 38.20 101 GLN A O 1
ATOM 643 N N . PRO A 1 84 ? -39.543 -6.069 3.334 1.00 47.27 102 PRO A N 1
ATOM 644 C CA . PRO A 1 84 ? -40.811 -6.818 3.504 1.00 39.95 102 PRO A CA 1
ATOM 645 C C . PRO A 1 84 ? -41.037 -7.329 4.950 1.00 35.86 102 PRO A C 1
ATOM 646 O O . PRO A 1 84 ? -42.156 -7.258 5.452 1.00 36.90 102 PRO A O 1
ATOM 650 N N . HIS A 1 85 ? -39.982 -7.659 5.672 1.00 31.84 103 HIS A N 1
ATOM 651 C CA . HIS A 1 85 ? -40.131 -7.960 7.089 1.00 36.40 103 HIS A CA 1
ATOM 652 C C . HIS A 1 85 ? -40.713 -6.901 7.957 1.00 38.25 103 HIS A C 1
ATOM 653 O O . HIS A 1 85 ? -41.149 -7.240 9.026 1.00 36.10 103 HIS A O 1
ATOM 660 N N . ASP A 1 86 ? -40.697 -5.624 7.534 1.00 38.57 104 ASP A N 1
ATOM 661 C CA . ASP A 1 86 ? -41.241 -4.517 8.361 1.00 35.36 104 ASP A CA 1
ATOM 662 C C . ASP A 1 86 ? -42.752 -4.429 8.209 1.00 35.43 104 ASP A C 1
ATOM 663 O O . ASP A 1 86 ? -43.416 -3.707 8.972 1.00 39.13 104 ASP A O 1
ATOM 668 N N . ALA A 1 87 ? -43.315 -5.133 7.227 1.00 35.13 105 ALA A N 1
ATOM 669 C CA . ALA A 1 87 ? -44.761 -5.084 7.002 1.00 39.09 105 ALA A CA 1
ATOM 670 C C . ALA A 1 87 ? -45.534 -5.615 8.201 1.00 35.45 105 ALA A C 1
ATOM 671 O O . ALA A 1 87 ? -45.031 -6.440 8.953 1.00 35.01 105 ALA A O 1
ATOM 673 N N . GLY A 1 88 ? -46.750 -5.120 8.370 1.00 36.23 106 GLY A N 1
ATOM 674 C CA . GLY A 1 88 ? -47.545 -5.448 9.536 1.00 38.42 106 GLY A CA 1
ATOM 675 C C . GLY A 1 88 ? -48.254 -4.264 10.189 1.00 38.25 106 GLY A C 1
ATOM 676 O O . GLY A 1 88 ? -48.291 -3.147 9.666 1.00 39.49 106 GLY A O 1
ATOM 677 N N . LEU A 1 89 ? -48.840 -4.553 11.335 1.00 34.74 107 LEU A N 1
ATOM 678 C CA . LEU A 1 89 ? -49.708 -3.653 12.030 1.00 39.68 107 LEU A CA 1
ATOM 679 C C . LEU A 1 89 ? -48.889 -3.064 13.154 1.00 39.93 107 LEU A C 1
ATOM 680 O O . LEU A 1 89 ? -48.163 -3.771 13.820 1.00 35.03 107 LEU A O 1
ATOM 685 N N . TYR A 1 90 ? -48.981 -1.743 13.313 1.00 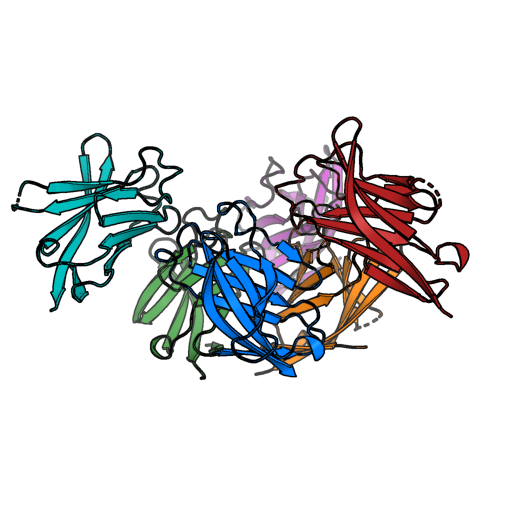40.40 108 TYR A N 1
ATOM 686 C CA . TYR A 1 90 ? -48.273 -1.088 14.409 1.00 37.78 108 TYR A CA 1
ATOM 687 C C . TYR A 1 90 ? -49.243 -0.158 15.123 1.00 36.52 108 TYR A C 1
ATOM 688 O O . TYR A 1 90 ? -50.317 0.196 14.594 1.00 35.91 108 TYR A O 1
ATOM 697 N N . GLN A 1 91 ? -48.821 0.282 16.303 1.00 37.48 109 GLN A N 1
ATOM 698 C CA . GLN A 1 91 ? -49.531 1.307 17.054 1.00 40.22 109 GLN A CA 1
ATOM 699 C C . GLN A 1 91 ? -48.616 2.449 17.404 1.00 38.17 109 GLN A C 1
ATOM 700 O O . GLN A 1 91 ? -47.532 2.205 17.878 1.00 39.28 109 GLN A O 1
ATOM 706 N N . CYS A 1 92 ? -49.066 3.670 17.162 1.00 34.49 110 CYS A N 1
ATOM 707 C CA . CYS A 1 92 ? -48.568 4.884 17.859 1.00 39.50 110 CYS A CA 1
ATOM 708 C C . CYS A 1 92 ? -49.289 4.964 19.177 1.00 35.89 110 CYS A C 1
ATOM 709 O O . CYS A 1 92 ? -50.511 4.965 19.200 1.00 37.39 110 CYS A O 1
ATOM 712 N N . GLN A 1 93 ? -48.559 5.045 20.272 1.00 35.54 111 GLN A N 1
ATOM 713 C CA . GLN A 1 93 ? -49.182 5.232 21.563 1.00 38.08 111 GLN A CA 1
ATOM 714 C C . GLN A 1 93 ? -48.685 6.454 22.357 1.00 40.77 111 GLN A C 1
ATOM 715 O O . GLN A 1 93 ? -47.571 6.891 22.194 1.00 36.76 111 GLN A O 1
ATOM 721 N N . SER A 1 94 ? -49.472 6.822 23.358 1.00 40.26 112 SER A N 1
ATOM 722 C CA . SER A 1 94 ? -49.191 7.844 24.351 1.00 41.43 112 SER A CA 1
ATOM 723 C C . SER A 1 94 ? -48.951 7.112 25.660 1.00 42.78 112 SER A C 1
ATOM 724 O O . SER A 1 94 ? -49.812 6.362 26.110 1.00 41.93 112 SER A O 1
ATOM 727 N N . LEU A 1 95 ? -47.819 7.326 26.308 1.00 41.15 113 LEU A N 1
ATOM 728 C CA . LEU A 1 95 ? -47.544 6.670 27.577 1.00 45.02 113 LEU A CA 1
ATOM 729 C C . LEU A 1 95 ? -48.012 7.545 28.769 1.00 53.01 113 LEU A C 1
ATOM 730 O O . LEU A 1 95 ? -47.804 8.774 28.803 1.00 51.71 113 LEU A O 1
ATOM 735 N N . HIS A 1 96 ? -48.634 6.916 29.753 1.00 54.54 114 HIS A N 1
ATOM 736 C CA . HIS A 1 96 ? -48.860 7.585 31.045 1.00 63.71 114 HIS A CA 1
ATOM 737 C C . HIS A 1 96 ? -48.901 6.555 32.189 1.00 65.39 114 HIS A C 1
ATOM 738 O O . HIS A 1 96 ? -49.577 5.518 32.079 1.00 59.88 114 HIS A O 1
ATOM 745 N N . GLY A 1 97 ? -48.162 6.847 33.264 1.00 72.43 115 GLY A N 1
ATOM 746 C CA . GLY A 1 97 ? -47.920 5.885 34.331 1.00 76.66 115 GLY A CA 1
ATOM 747 C C . GLY A 1 97 ? -47.063 4.779 33.758 1.00 76.92 115 GLY A C 1
ATOM 748 O O . GLY A 1 97 ? -45.923 5.029 33.398 1.00 81.54 115 GLY A O 1
ATOM 749 N N . SER A 1 98 ? -47.600 3.558 33.715 1.00 83.07 116 SER A N 1
ATOM 750 C CA . SER A 1 98 ? -47.106 2.490 32.816 1.00 90.50 116 SER A CA 1
ATOM 751 C C . SER A 1 98 ? -48.292 1.830 32.066 1.00 88.95 116 SER A C 1
ATOM 752 O O . SER A 1 98 ? -48.324 0.622 31.864 1.00 86.34 116 SER A O 1
ATOM 755 N N . GLU A 1 99 ? -49.268 2.652 31.688 1.00 85.87 117 GLU A N 1
ATOM 756 C CA . GLU A 1 99 ? -50.297 2.299 30.722 1.00 86.32 117 GLU A CA 1
ATOM 757 C C . GLU A 1 99 ? -49.974 3.008 29.361 1.00 79.03 117 GLU A C 1
ATOM 758 O O . GLU A 1 99 ? -49.114 3.909 29.294 1.00 60.20 117 GLU A O 1
ATOM 764 N N . ALA A 1 100 ? -50.657 2.590 28.296 1.00 67.62 118 ALA A N 1
ATOM 765 C CA . ALA A 1 100 ? -50.482 3.157 26.960 1.00 59.97 118 ALA A CA 1
ATOM 766 C C . ALA A 1 100 ? -51.826 3.271 26.308 1.00 59.33 118 ALA A C 1
ATOM 767 O O . ALA A 1 100 ? -52.542 2.289 26.269 1.00 67.73 118 ALA A O 1
ATOM 769 N N . ASP A 1 101 ? -52.150 4.453 25.775 1.00 50.14 119 ASP A N 1
ATOM 770 C CA . ASP A 1 101 ? -53.300 4.662 24.940 1.00 49.88 119 ASP A CA 1
ATOM 771 C C . ASP A 1 101 ? -52.911 4.697 23.494 1.00 51.26 119 ASP A C 1
ATOM 772 O O . ASP A 1 101 ? -51.924 5.312 23.112 1.00 47.61 119 ASP A O 1
ATOM 777 N N . THR A 1 102 ? -53.751 4.095 22.671 1.00 46.58 120 THR A N 1
ATOM 778 C CA . THR A 1 102 ? -53.526 3.980 21.286 1.00 44.16 120 THR A CA 1
ATOM 779 C C . THR A 1 102 ? -53.896 5.304 20.615 1.00 42.70 120 THR A C 1
ATOM 780 O O . THR A 1 102 ? -55.010 5.718 20.656 1.00 43.12 120 THR A O 1
ATOM 784 N N . LEU A 1 103 ? -52.957 5.930 19.948 1.00 37.26 121 LEU A N 1
ATOM 785 C CA . LEU A 1 103 ? -53.265 7.105 19.158 1.00 41.41 121 LEU A CA 1
ATOM 786 C C . LEU A 1 103 ? -53.731 6.724 17.773 1.00 44.00 121 LEU A C 1
ATOM 787 O O . LEU A 1 103 ? -54.561 7.380 17.197 1.00 44.34 121 LEU A O 1
ATOM 792 N N . ARG A 1 104 ? -53.133 5.696 17.199 1.00 43.78 122 ARG A N 1
ATOM 793 C CA . ARG A 1 104 ? -53.488 5.311 15.874 1.00 41.97 122 ARG A CA 1
ATOM 794 C C . ARG A 1 104 ? -52.888 3.950 15.538 1.00 43.93 122 ARG A C 1
ATOM 795 O O . ARG A 1 104 ? -51.779 3.657 15.950 1.00 40.64 122 ARG A O 1
ATOM 803 N N . LYS A 1 105 ? -53.591 3.191 14.710 1.00 39.95 123 LYS A N 1
ATOM 804 C CA . LYS A 1 105 ? -53.140 1.903 14.254 1.00 41.71 123 LYS A CA 1
ATOM 805 C C . LYS A 1 105 ? -52.752 2.110 12.835 1.00 38.29 123 LYS A C 1
ATOM 806 O O . LYS A 1 105 ? -53.476 2.770 12.070 1.00 38.32 123 LYS A O 1
ATOM 812 N N . VAL A 1 106 ? -51.587 1.569 12.488 1.00 41.65 124 VAL A N 1
ATOM 813 C CA . VAL A 1 106 ? -50.974 1.781 11.176 1.00 40.12 124 VAL A CA 1
ATOM 814 C C . VAL A 1 106 ? -50.584 0.427 10.539 1.00 39.60 124 VAL A C 1
ATOM 815 O O . VAL A 1 106 ? -49.852 -0.368 11.138 1.00 41.04 124 VAL A O 1
ATOM 819 N N . LEU A 1 107 ? -51.048 0.200 9.319 1.00 44.87 125 LEU A N 1
ATOM 820 C CA . LEU A 1 107 ? -50.597 -0.917 8.531 1.00 38.18 125 LEU A CA 1
ATOM 821 C C . LEU A 1 107 ? -49.530 -0.402 7.638 1.00 38.07 125 LEU A C 1
ATOM 822 O O . LEU A 1 107 ? -49.759 0.506 6.809 1.00 36.22 125 LEU A O 1
ATOM 827 N N . VAL A 1 108 ? -48.358 -0.995 7.819 1.00 34.39 126 VAL A N 1
ATOM 828 C CA . VAL A 1 108 ? -47.241 -0.785 6.969 1.00 37.83 126 VAL A CA 1
ATOM 829 C C . VAL A 1 108 ? -47.310 -1.904 5.881 1.00 40.30 126 VAL A C 1
ATOM 830 O O . VAL A 1 108 ? -47.355 -3.110 6.216 1.00 40.67 126 VAL A O 1
ATOM 834 N N . GLU A 1 109 ? -47.353 -1.461 4.616 1.00 40.28 127 GLU A N 1
ATOM 835 C CA . GLU A 1 109 ? -47.315 -2.297 3.422 1.00 45.95 127 GLU A CA 1
ATOM 836 C C . GLU A 1 109 ? -46.085 -1.956 2.640 1.00 47.81 127 GLU A C 1
ATOM 837 O O . GLU A 1 109 ? -45.704 -0.782 2.572 1.00 44.04 127 GLU A O 1
ATOM 843 N N . VAL A 1 110 ? -45.438 -2.987 2.103 1.00 38.04 128 VAL A N 1
ATOM 844 C CA . VAL A 1 110 ? -44.189 -2.847 1.411 1.00 41.57 128 VAL A CA 1
ATOM 845 C C . VAL A 1 110 ? -44.335 -3.242 -0.087 1.00 56.42 128 VAL A C 1
ATOM 846 O O . VAL A 1 110 ? -44.620 -4.396 -0.370 1.00 51.20 128 VAL A O 1
ATOM 850 N N . LEU A 1 111 ? -44.175 -2.278 -1.009 1.00 55.06 129 LEU A N 1
ATOM 851 C CA . LEU A 1 111 ? -44.279 -2.494 -2.453 1.00 56.73 129 LEU A CA 1
ATOM 852 C C . LEU A 1 111 ? -43.026 -3.116 -3.038 1.00 50.99 129 LEU A C 1
ATOM 853 O O . LEU A 1 111 ? -41.933 -2.612 -2.791 1.00 59.98 129 LEU A O 1
ATOM 858 N N . ASP B 1 2 ? -28.175 -3.981 -7.706 1.00 104.64 20 ASP B N 1
ATOM 859 C CA . ASP B 1 2 ? -28.314 -2.789 -6.824 1.00 106.24 20 ASP B CA 1
ATOM 860 C C . ASP B 1 2 ? -29.405 -1.855 -7.388 1.00 107.75 20 ASP B C 1
ATOM 861 O O . ASP B 1 2 ? -30.581 -2.055 -7.082 1.00 117.41 20 ASP B O 1
ATOM 866 N N . THR B 1 3 ? -29.025 -0.921 -8.267 1.00 98.79 21 THR B N 1
ATOM 867 C CA . THR B 1 3 ? -29.710 0.413 -8.423 1.00 83.35 21 THR B CA 1
ATOM 868 C C . THR B 1 3 ? -31.206 0.607 -7.993 1.00 72.26 21 THR B C 1
ATOM 869 O O . THR B 1 3 ? -32.092 -0.002 -8.558 1.00 74.97 21 THR B O 1
ATOM 873 N N . THR B 1 4 ? -31.452 1.489 -7.001 1.00 65.81 22 THR B N 1
ATOM 874 C CA . THR B 1 4 ? -32.796 1.841 -6.502 1.00 57.77 22 THR B CA 1
ATOM 875 C C . THR B 1 4 ? -33.437 2.935 -7.355 1.00 60.09 22 THR B C 1
ATOM 876 O O . THR B 1 4 ? -32.757 3.788 -7.920 1.00 61.16 22 THR B O 1
ATOM 880 N N . VAL B 1 5 ? -34.755 2.949 -7.421 1.00 55.41 23 VAL B N 1
ATOM 881 C CA . VAL B 1 5 ? -35.433 3.890 -8.291 1.00 54.05 23 VAL B CA 1
ATOM 882 C C . VAL B 1 5 ? -36.252 4.853 -7.438 1.00 54.11 23 VAL B C 1
ATOM 883 O O . VAL B 1 5 ? -36.902 4.427 -6.481 1.00 56.01 23 VAL B O 1
ATOM 887 N N . PHE B 1 6 ? -36.161 6.150 -7.767 1.00 50.95 24 PHE B N 1
ATOM 888 C CA . PHE B 1 6 ? -36.919 7.204 -7.101 1.00 47.67 24 PHE B CA 1
ATOM 889 C C . PHE B 1 6 ? -37.597 7.978 -8.176 1.00 47.06 24 PHE B C 1
ATOM 890 O O . PHE B 1 6 ? -36.922 8.461 -9.083 1.00 50.24 24 PHE B O 1
ATOM 898 N N . GLN B 1 7 ? -38.899 8.155 -8.019 1.00 44.44 25 GLN B N 1
ATOM 899 C CA . GLN B 1 7 ? -39.731 8.802 -8.936 1.00 51.07 25 GLN B CA 1
ATOM 900 C C . GLN B 1 7 ? -40.198 9.939 -8.214 1.00 48.93 25 GLN B C 1
ATOM 901 O O . GLN B 1 7 ? -40.535 9.798 -7.057 1.00 56.33 25 GLN B O 1
ATOM 907 N N . GLY B 1 8 ? -40.348 11.052 -8.913 1.00 55.89 26 GLY B N 1
ATOM 908 C CA . GLY B 1 8 ? -41.001 12.208 -8.340 1.00 51.00 26 GLY B CA 1
ATOM 909 C C . GLY B 1 8 ? -41.621 13.026 -9.404 1.00 53.75 26 GLY B C 1
ATOM 910 O O . GLY B 1 8 ? -41.299 12.882 -10.572 1.00 55.32 26 GLY B O 1
ATOM 911 N N . VAL B 1 9 ? -42.481 13.922 -8.966 1.00 53.23 27 VAL B N 1
ATOM 912 C CA . VAL B 1 9 ? -43.232 14.767 -9.834 1.00 54.57 27 VAL B CA 1
ATOM 913 C C . VAL B 1 9 ? -42.461 16.035 -10.177 1.00 64.15 27 VAL B C 1
ATOM 914 O O . VAL B 1 9 ? -41.750 16.594 -9.333 1.00 64.78 27 VAL B O 1
ATOM 918 N N . ALA B 1 10 ? -42.657 16.518 -11.409 1.00 57.04 28 ALA B N 1
ATOM 919 C CA . ALA B 1 10 ? -41.914 17.638 -11.931 1.00 56.43 28 ALA B CA 1
ATOM 920 C C . ALA B 1 10 ? -42.444 18.893 -11.268 1.00 49.90 28 ALA B C 1
ATOM 921 O O . ALA B 1 10 ? -43.631 18.978 -10.968 1.00 47.36 28 ALA B O 1
ATOM 923 N N . GLY B 1 11 ? -41.538 19.824 -10.969 1.00 44.92 29 GLY B N 1
ATOM 924 C CA . GLY B 1 11 ? -41.898 21.040 -10.246 1.00 50.01 29 GLY B CA 1
ATOM 925 C C . GLY B 1 11 ? -42.129 20.914 -8.732 1.00 50.24 29 GLY B C 1
ATOM 926 O O . GLY B 1 11 ? -42.646 21.872 -8.112 1.00 50.67 29 GLY B O 1
ATOM 927 N N . GLN B 1 12 ? -41.791 19.752 -8.162 1.00 46.58 30 GLN B N 1
ATOM 928 C CA . GLN B 1 12 ? -41.902 19.449 -6.711 1.00 46.94 30 GLN B CA 1
ATOM 929 C C . GLN B 1 12 ? -40.569 18.870 -6.237 1.00 48.52 30 GLN B C 1
ATOM 930 O O . GLN B 1 12 ? -39.721 18.462 -7.012 1.00 40.36 30 GLN B O 1
ATOM 936 N N . SER B 1 13 ? -40.390 18.862 -4.934 1.00 52.74 31 SER B N 1
ATOM 937 C CA . SER B 1 13 ? -39.155 18.420 -4.373 1.00 47.69 31 SER B CA 1
ATOM 938 C C . SER B 1 13 ? -39.154 16.905 -4.273 1.00 44.74 31 SER B C 1
ATOM 939 O O . SER B 1 13 ? -40.144 16.327 -3.941 1.00 46.48 31 SER B O 1
ATOM 942 N N . LEU B 1 14 ? -38.031 16.270 -4.593 1.00 37.49 32 LEU B N 1
ATOM 943 C CA . LEU B 1 14 ? -37.893 14.880 -4.481 1.00 40.57 32 LEU B CA 1
ATOM 944 C C . LEU B 1 14 ? -36.827 14.531 -3.413 1.00 43.25 32 LEU B C 1
ATOM 945 O O . LEU B 1 14 ? -35.678 15.001 -3.495 1.00 42.45 32 LEU B O 1
ATOM 950 N N . GLN B 1 15 ? -37.162 13.619 -2.505 1.00 38.48 33 GLN B N 1
ATOM 951 C CA . GLN B 1 15 ? -36.236 13.219 -1.447 1.00 46.61 33 GLN B CA 1
ATOM 952 C C . GLN B 1 15 ? -35.711 11.849 -1.748 1.00 39.81 33 GLN B C 1
ATOM 953 O O . GLN B 1 15 ? -36.452 10.899 -1.797 1.00 52.92 33 GLN B O 1
ATOM 959 N N . VAL B 1 16 ? -34.424 11.747 -1.914 1.00 41.97 34 VAL B N 1
ATOM 960 C CA . VAL B 1 16 ? -33.764 10.489 -2.142 1.00 46.22 34 VAL B CA 1
ATOM 961 C C . VAL B 1 16 ? -33.090 10.090 -0.839 1.00 51.41 34 VAL B C 1
ATOM 962 O O . VAL B 1 16 ? -32.464 10.938 -0.192 1.00 50.34 34 VAL B O 1
ATOM 966 N N . SER B 1 17 ? -33.189 8.823 -0.450 1.00 45.09 35 SER B N 1
ATOM 967 C CA . SER B 1 17 ? -32.510 8.345 0.795 1.00 51.98 35 SER B CA 1
ATOM 968 C C . SER B 1 17 ? -31.542 7.224 0.466 1.00 47.60 35 SER B C 1
ATOM 969 O O . SER B 1 17 ? -31.809 6.429 -0.412 1.00 55.80 35 SER B O 1
ATOM 972 N N . CYS B 1 18 ? -30.407 7.184 1.153 1.00 48.36 36 CYS B N 1
ATOM 973 C CA . CYS B 1 18 ? -29.405 6.182 0.975 1.00 52.03 36 CYS B CA 1
ATOM 974 C C . CYS B 1 18 ? -29.011 5.637 2.350 1.00 53.61 36 CYS B C 1
ATOM 975 O O . CYS B 1 18 ? -28.311 6.333 3.112 1.00 47.24 36 CYS B O 1
ATOM 978 N N . PRO B 1 19 ? -29.393 4.373 2.656 1.00 44.89 37 PRO B N 1
ATOM 979 C CA . PRO B 1 19 ? -28.929 3.801 3.918 1.00 45.01 37 PRO B CA 1
ATOM 980 C C . PRO B 1 19 ? -27.506 3.320 3.764 1.00 38.93 37 PRO B C 1
ATOM 981 O O . PRO B 1 19 ? -27.053 3.075 2.692 1.00 43.03 37 PRO B O 1
ATOM 985 N N . TYR B 1 20 ? -26.767 3.309 4.829 1.00 40.30 38 TYR B N 1
ATOM 986 C CA . TYR B 1 20 ? -25.429 2.819 4.805 1.00 39.84 38 TYR B CA 1
ATOM 987 C C . TYR B 1 20 ? -25.094 2.284 6.207 1.00 47.63 38 TYR B C 1
ATOM 988 O O . TYR B 1 20 ? -25.845 2.554 7.161 1.00 42.82 38 TYR B O 1
ATOM 997 N N . ASP B 1 21 ? -23.985 1.546 6.319 1.00 46.10 39 ASP B N 1
ATOM 998 C CA . ASP B 1 21 ? -23.554 0.954 7.583 1.00 45.80 39 ASP B CA 1
ATOM 999 C C . ASP B 1 21 ? -22.715 2.006 8.365 1.00 40.74 39 ASP B C 1
ATOM 1000 O O . ASP B 1 21 ? -21.641 2.427 7.913 1.00 41.25 39 ASP B O 1
ATOM 1005 N N . SER B 1 22 ? -23.176 2.360 9.560 1.00 37.80 40 SER B N 1
ATOM 1006 C CA . SER B 1 22 ? -22.650 3.542 10.280 1.00 37.32 40 SER B CA 1
ATOM 1007 C C . SER B 1 22 ? -21.355 3.269 10.960 1.00 38.91 40 SER B C 1
ATOM 1008 O O . SER B 1 22 ? -20.583 4.178 11.179 1.00 41.72 40 SER B O 1
ATOM 1011 N N . MET B 1 23 ? -21.057 1.996 11.192 1.00 43.75 41 MET B N 1
ATOM 1012 C CA . MET B 1 23 ? -19.754 1.574 11.691 1.00 44.32 41 MET B CA 1
ATOM 1013 C C . MET B 1 23 ? -18.746 1.457 10.542 1.00 48.97 41 MET B C 1
ATOM 1014 O O . MET B 1 23 ? -17.715 2.106 10.543 1.00 46.20 41 MET B O 1
ATOM 1019 N N . LYS B 1 24 ? -19.085 0.692 9.520 1.00 48.58 42 LYS B N 1
ATOM 1020 C CA . LYS B 1 24 ? -18.240 0.612 8.350 1.00 52.05 42 LYS B CA 1
ATOM 1021 C C . LYS B 1 24 ? -17.855 2.012 7.807 1.00 50.10 42 LYS B C 1
ATOM 1022 O O . LYS B 1 24 ? -16.723 2.257 7.467 1.00 45.46 42 LYS B O 1
ATOM 1028 N N . HIS B 1 25 ? -18.788 2.944 7.729 1.00 50.96 43 HIS B N 1
ATOM 1029 C CA . HIS B 1 25 ? -18.412 4.283 7.201 1.00 50.21 43 HIS B CA 1
ATOM 1030 C C . HIS B 1 25 ? -18.199 5.373 8.259 1.00 44.80 43 HIS B C 1
ATOM 1031 O O . HIS B 1 25 ? -18.165 6.540 7.928 1.00 50.25 43 HIS B O 1
ATOM 1038 N N . TRP B 1 26 ? -17.921 4.966 9.493 1.00 50.73 44 TRP B N 1
ATOM 1039 C CA . TRP B 1 26 ? -17.731 5.877 10.601 1.00 48.18 44 TRP B CA 1
ATOM 1040 C C . TRP B 1 26 ? -16.660 6.841 10.246 1.00 48.40 44 TRP B C 1
ATOM 1041 O O . TRP B 1 26 ? -15.678 6.461 9.721 1.00 46.16 44 TRP B O 1
ATOM 1052 N N . GLY B 1 27 ? -16.915 8.115 10.499 1.00 48.75 45 GLY B N 1
ATOM 1053 C CA . GLY B 1 27 ? -15.945 9.144 10.327 1.00 46.48 45 GLY B CA 1
ATOM 1054 C C . GLY B 1 27 ? -15.878 9.654 8.919 1.00 44.40 45 GLY B C 1
ATOM 1055 O O . GLY B 1 27 ? -15.058 10.532 8.616 1.00 43.31 45 GLY B O 1
ATOM 1056 N N . ARG B 1 28 ? -16.708 9.143 8.023 1.00 38.55 46 ARG B N 1
ATOM 1057 C CA . ARG B 1 28 ? -16.499 9.566 6.632 1.00 46.40 46 ARG B CA 1
ATOM 1058 C C . ARG B 1 28 ? -17.510 10.518 6.083 1.00 45.44 46 ARG B C 1
ATOM 1059 O O . ARG B 1 28 ? -18.707 10.356 6.266 1.00 39.32 46 ARG B O 1
ATOM 1067 N N . ARG B 1 29 ? -17.015 11.444 5.287 1.00 45.08 47 ARG B N 1
ATOM 1068 C CA . ARG B 1 29 ? -17.886 12.319 4.550 1.00 46.56 47 ARG B CA 1
ATOM 1069 C C . ARG B 1 29 ? -18.520 11.575 3.385 1.00 44.74 47 ARG B C 1
ATOM 1070 O O . ARG B 1 29 ? -18.119 10.470 3.032 1.00 43.57 47 ARG B O 1
ATOM 1078 N N . LYS B 1 30 ? -19.570 12.165 2.853 1.00 41.43 48 LYS B N 1
ATOM 1079 C CA . LYS B 1 30 ? -20.339 11.577 1.794 1.00 37.98 48 LYS B CA 1
ATOM 1080 C C . LYS B 1 30 ? -20.574 12.609 0.689 1.00 38.23 48 LYS B C 1
ATOM 1081 O O . LYS B 1 30 ? -20.389 13.808 0.898 1.00 41.05 48 LYS B O 1
ATOM 1087 N N . ALA B 1 31 ? -21.055 12.119 -0.446 1.00 38.07 49 ALA B N 1
ATOM 1088 C CA . ALA B 1 31 ? -21.280 12.898 -1.644 1.00 37.61 49 ALA B CA 1
ATOM 1089 C C . ALA B 1 31 ? -22.325 12.273 -2.485 1.00 40.29 49 ALA B C 1
ATOM 1090 O O . ALA B 1 31 ? -22.665 11.081 -2.344 1.00 42.57 49 ALA B O 1
ATOM 1092 N N . TRP B 1 32 ? -22.858 13.109 -3.350 1.00 35.95 50 TRP B N 1
ATOM 1093 C CA . TRP B 1 32 ? -23.876 12.755 -4.300 1.00 45.04 50 TRP B CA 1
ATOM 1094 C C . TRP B 1 32 ? -23.357 13.173 -5.673 1.00 47.12 50 TRP B C 1
ATOM 1095 O O . TRP B 1 32 ? -22.984 14.337 -5.836 1.00 47.89 50 TRP B O 1
ATOM 1106 N N . CYS B 1 33 ? -23.284 12.236 -6.623 1.00 53.10 51 CYS B N 1
ATOM 1107 C CA . CYS B 1 33 ? -22.811 12.561 -7.986 1.00 60.15 51 CYS B CA 1
ATOM 1108 C C . CYS B 1 33 ? -23.662 11.984 -9.082 1.00 51.22 51 CYS B C 1
ATOM 1109 O O . CYS B 1 33 ? -24.427 11.063 -8.853 1.00 52.36 51 CYS B O 1
ATOM 1112 N N . ARG B 1 34 ? -23.558 12.615 -10.247 1.00 45.33 52 ARG B N 1
ATOM 1113 C CA . ARG B 1 34 ? -24.385 12.312 -11.394 1.00 51.62 52 ARG B CA 1
ATOM 1114 C C . ARG B 1 34 ? -23.520 11.578 -12.423 1.00 48.67 52 ARG B C 1
ATOM 1115 O O . ARG B 1 34 ? -22.403 12.038 -12.679 1.00 49.46 52 ARG B O 1
ATOM 1123 N N . GLN B 1 35 ? -23.978 10.414 -12.924 1.00 54.90 53 GLN B N 1
ATOM 1124 C CA . GLN B 1 35 ? -23.356 9.763 -14.136 1.00 62.44 53 GLN B CA 1
ATOM 1125 C C . GLN B 1 35 ? -23.656 10.655 -15.330 1.00 62.46 53 GLN B C 1
ATOM 1126 O O . GLN B 1 35 ? -24.805 11.075 -15.477 1.00 63.85 53 GLN B O 1
ATOM 1132 N N . LEU B 1 36 ? -22.646 10.974 -16.144 1.00 72.29 54 LEU B N 1
ATOM 1133 C CA . LEU B 1 36 ? -22.861 11.639 -17.470 1.00 85.22 54 LEU B CA 1
ATOM 1134 C C . LEU B 1 36 ? -22.730 10.667 -18.664 1.00 71.28 54 LEU B C 1
ATOM 1135 O O . LEU B 1 36 ? -23.153 9.502 -18.598 1.00 78.39 54 LEU B O 1
ATOM 1140 N N . PRO B 1 41 ? -18.266 8.428 -16.200 1.00 68.22 59 PRO B N 1
ATOM 1141 C CA . PRO B 1 41 ? -17.808 8.790 -14.835 1.00 77.18 59 PRO B CA 1
ATOM 1142 C C . PRO B 1 41 ? -18.792 9.693 -14.033 1.00 68.14 59 PRO B C 1
ATOM 1143 O O . PRO B 1 41 ? -19.676 10.381 -14.590 1.00 66.74 59 PRO B O 1
ATOM 1147 N N . CYS B 1 42 ? -18.644 9.671 -12.721 1.00 69.63 60 CYS B N 1
ATOM 1148 C CA . CYS B 1 42 ? -19.620 10.317 -11.865 1.00 71.97 60 CYS B CA 1
ATOM 1149 C C . CYS B 1 42 ? -19.064 11.679 -11.416 1.00 63.19 60 CYS B C 1
ATOM 1150 O O . CYS B 1 42 ? -18.009 11.727 -10.822 1.00 62.66 60 CYS B O 1
ATOM 1153 N N . GLN B 1 43 ? -19.750 12.767 -11.777 1.00 63.59 61 GLN B N 1
ATOM 1154 C CA . GLN B 1 43 ? -19.348 14.148 -11.434 1.00 60.66 61 GLN B CA 1
ATOM 1155 C C . GLN B 1 43 ? -19.985 14.582 -10.117 1.00 56.21 61 GLN B C 1
ATOM 1156 O O . GLN B 1 43 ? -21.207 14.502 -9.965 1.00 51.59 61 GLN B O 1
ATOM 1162 N N . ARG B 1 44 ? -19.163 15.078 -9.202 1.00 57.07 62 ARG B N 1
ATOM 1163 C CA . ARG B 1 44 ? -19.620 15.574 -7.910 1.00 54.24 62 ARG B CA 1
ATOM 1164 C C . ARG B 1 44 ? -20.741 16.584 -8.092 1.00 54.47 62 ARG B C 1
ATOM 1165 O O . ARG B 1 44 ? -20.603 17.484 -8.864 1.00 53.78 62 ARG B O 1
ATOM 1173 N N . VAL B 1 45 ? -21.875 16.390 -7.443 1.00 49.52 63 VAL B N 1
ATOM 1174 C CA . VAL B 1 45 ? -22.885 17.432 -7.356 1.00 48.73 63 VAL B CA 1
ATOM 1175 C C . VAL B 1 45 ? -22.669 18.117 -5.990 1.00 51.89 63 VAL B C 1
ATOM 1176 O O . VAL B 1 45 ? -22.458 19.302 -5.950 1.00 48.95 63 VAL B O 1
ATOM 1180 N N . VAL B 1 46 ? -22.705 17.370 -4.877 1.00 48.25 64 VAL B N 1
ATOM 1181 C CA . VAL B 1 46 ? -22.632 17.974 -3.545 1.00 42.13 64 VAL B CA 1
ATOM 1182 C C . VAL B 1 46 ? -22.062 17.032 -2.509 1.00 41.79 64 VAL B C 1
ATOM 1183 O O . VAL B 1 46 ? -22.242 15.794 -2.587 1.00 41.32 64 VAL B O 1
ATOM 1187 N N . SER B 1 47 ? -21.333 17.587 -1.548 1.00 38.10 65 SER B N 1
ATOM 1188 C CA . SER B 1 47 ? -20.919 16.806 -0.414 1.00 35.15 65 SER B CA 1
ATOM 1189 C C . SER B 1 47 ? -21.405 17.326 0.937 1.00 37.58 65 SER B C 1
ATOM 1190 O O . SER B 1 47 ? -21.813 18.500 1.065 1.00 37.98 65 SER B O 1
ATOM 1193 N N . THR B 1 48 ? -21.242 16.473 1.944 1.00 35.45 66 THR B N 1
ATOM 1194 C CA . THR B 1 48 ? -21.561 16.775 3.322 1.00 38.28 66 THR B CA 1
ATOM 1195 C C . THR B 1 48 ? -20.491 17.638 3.909 1.00 38.26 66 THR B C 1
ATOM 1196 O O . THR B 1 48 ? -19.476 17.826 3.299 1.00 43.24 66 THR B O 1
ATOM 1200 N N . HIS B 1 49 ? -20.789 18.208 5.064 1.00 39.82 67 HIS B N 1
ATOM 1201 C CA . HIS B 1 49 ? -19.932 19.194 5.723 1.00 42.28 67 HIS B CA 1
ATOM 1202 C C . HIS B 1 49 ? -18.524 18.607 5.875 1.00 43.46 67 HIS B C 1
ATOM 1203 O O . HIS B 1 49 ? -18.365 17.409 6.171 1.00 39.13 67 HIS B O 1
ATOM 1210 N N . ASN B 1 50 ? -17.505 19.436 5.637 1.00 48.04 68 ASN B N 1
ATOM 1211 C CA . ASN B 1 50 ? -16.087 19.041 5.841 1.00 53.41 68 ASN B CA 1
ATOM 1212 C C . ASN B 1 50 ? -15.705 18.564 7.263 1.00 42.91 68 ASN B C 1
ATOM 1213 O O . ASN B 1 50 ? -14.877 17.675 7.451 1.00 45.29 68 ASN B O 1
ATOM 1218 N N . LEU B 1 51 ? -16.376 19.128 8.244 1.00 44.82 69 LEU B N 1
ATOM 1219 C CA . LEU B 1 51 ? -16.355 18.643 9.631 1.00 40.87 69 LEU B CA 1
ATOM 1220 C C . LEU B 1 51 ? -17.424 17.574 9.801 1.00 38.52 69 LEU B C 1
ATOM 1221 O O . LEU B 1 51 ? -18.648 17.870 9.844 1.00 41.12 69 LEU B O 1
ATOM 1226 N N . TRP B 1 52 ? -16.966 16.342 10.020 1.00 33.98 70 TRP B N 1
ATOM 1227 C CA . TRP B 1 52 ? -17.811 15.177 10.095 1.00 35.45 70 TRP B CA 1
ATOM 1228 C C . TRP B 1 52 ? -18.886 15.302 11.217 1.00 35.40 70 TRP B C 1
ATOM 1229 O O . TRP B 1 52 ? -20.047 15.008 11.007 1.00 32.48 70 TRP B O 1
ATOM 1240 N N . LEU B 1 53 ? -18.521 15.872 12.364 1.00 37.14 71 LEU B N 1
ATOM 1241 C CA . LEU B 1 53 ? -19.481 16.095 13.465 1.00 36.41 71 LEU B CA 1
ATOM 1242 C C . LEU B 1 53 ? -20.626 17.087 13.158 1.00 37.17 71 LEU B C 1
ATOM 1243 O O . LEU B 1 53 ? -21.562 17.208 13.908 1.00 37.81 71 LEU B O 1
ATOM 1248 N N . LEU B 1 54 ? -20.560 17.784 12.054 1.00 38.68 72 LEU B N 1
ATOM 1249 C CA . LEU B 1 54 ? -21.624 18.663 11.682 1.00 41.81 72 LEU B CA 1
ATOM 1250 C C . LEU B 1 54 ? -22.208 18.149 10.322 1.00 43.31 72 LEU B C 1
ATOM 1251 O O . LEU B 1 54 ? -22.714 18.946 9.544 1.00 38.81 72 LEU B O 1
ATOM 1256 N N . SER B 1 55 ? -22.181 16.825 10.081 1.00 35.17 73 SER B N 1
ATOM 1257 C CA . SER B 1 55 ? -22.746 16.261 8.879 1.00 33.87 73 SER B CA 1
ATOM 1258 C C . SER B 1 55 ? -24.215 16.467 8.771 1.00 32.42 73 SER B C 1
ATOM 1259 O O . SER B 1 55 ? -24.749 16.352 7.697 1.00 33.42 73 SER B O 1
ATOM 1262 N N . PHE B 1 56 ? -24.900 16.657 9.896 1.00 32.25 74 PHE B N 1
ATOM 1263 C CA . PHE B 1 56 ? -26.324 16.918 9.881 1.00 31.14 74 PHE B CA 1
ATOM 1264 C C . PHE B 1 56 ? -26.631 18.273 9.288 1.00 32.36 74 PHE B C 1
ATOM 1265 O O . PHE B 1 56 ? -27.793 18.579 9.040 1.00 32.86 74 PHE B O 1
ATOM 1273 N N . LEU B 1 57 ? -25.652 19.140 9.101 1.00 32.65 75 LEU B N 1
ATOM 1274 C CA . LEU B 1 57 ? -26.040 20.441 8.574 1.00 38.51 75 LEU B CA 1
ATOM 1275 C C . LEU B 1 57 ? -26.319 20.352 7.089 1.00 39.84 75 LEU B C 1
ATOM 1276 O O . LEU B 1 57 ? -25.484 19.884 6.324 1.00 38.56 75 LEU B O 1
ATOM 1281 N N . ARG B 1 58 ? -27.486 20.821 6.691 1.00 39.79 76 ARG B N 1
ATOM 1282 C CA . ARG B 1 58 ? -27.809 20.877 5.279 1.00 38.02 76 ARG B CA 1
ATOM 1283 C C . ARG B 1 58 ? -26.897 21.745 4.398 1.00 39.67 76 ARG B C 1
ATOM 1284 O O . ARG B 1 58 ? -26.749 22.926 4.663 1.00 36.80 76 ARG B O 1
ATOM 1292 N N . ARG B 1 59 ? -26.280 21.161 3.358 1.00 36.86 77 ARG B N 1
ATOM 1293 C CA . ARG B 1 59 ? -25.517 21.923 2.378 1.00 36.59 77 ARG B CA 1
ATOM 1294 C C . ARG B 1 59 ? -26.197 21.912 1.014 1.00 40.32 77 ARG B C 1
ATOM 1295 O O . ARG B 1 59 ? -26.601 20.847 0.547 1.00 39.59 77 ARG B O 1
ATOM 1303 N N . TRP B 1 60 ? -26.250 23.087 0.377 1.00 37.30 78 TRP B N 1
ATOM 1304 C CA . TRP B 1 60 ? -26.773 23.251 -0.954 1.00 38.75 78 TRP B CA 1
ATOM 1305 C C . TRP B 1 60 ? -25.716 23.419 -2.004 1.00 42.05 78 TRP B C 1
ATOM 1306 O O . TRP B 1 60 ? -24.676 23.947 -1.763 1.00 39.28 78 TRP B O 1
ATOM 1317 N N . ASN B 1 61 ? -26.027 22.962 -3.201 1.00 45.26 79 ASN B N 1
ATOM 1318 C CA . ASN B 1 61 ? -25.333 23.379 -4.398 1.00 48.44 79 ASN B CA 1
ATOM 1319 C C . ASN B 1 61 ? -26.349 23.435 -5.515 1.00 43.79 79 ASN B C 1
ATOM 1320 O O . ASN B 1 61 ? -26.882 22.398 -5.961 1.00 45.40 79 ASN B O 1
ATOM 1325 N N . GLY B 1 62 ? -26.633 24.642 -5.941 1.00 42.42 80 GLY B N 1
ATOM 1326 C CA . GLY B 1 62 ? -27.756 24.923 -6.835 1.00 45.30 80 GLY B CA 1
ATOM 1327 C C . GLY B 1 62 ? -29.048 24.351 -6.276 1.00 48.90 80 GLY B C 1
ATOM 1328 O O . GLY B 1 62 ? -29.375 24.603 -5.137 1.00 49.32 80 GLY B O 1
ATOM 1329 N N . SER B 1 63 ? -29.738 23.534 -7.072 1.00 45.61 81 SER B N 1
ATOM 1330 C CA . SER B 1 63 ? -31.000 22.946 -6.692 1.00 42.72 81 SER B CA 1
ATOM 1331 C C . SER B 1 63 ? -30.863 21.590 -5.995 1.00 38.81 81 SER B C 1
ATOM 1332 O O . SER B 1 63 ? -31.849 20.893 -5.921 1.00 40.66 81 SER B O 1
ATOM 1335 N N . THR B 1 64 ? -29.661 21.186 -5.558 1.00 35.64 82 THR B N 1
ATOM 1336 C CA . THR B 1 64 ? -29.503 19.956 -4.787 1.00 42.39 82 THR B CA 1
ATOM 1337 C C . THR B 1 64 ? -28.977 20.214 -3.389 1.00 43.98 82 THR B C 1
ATOM 1338 O O . THR B 1 64 ? -27.994 20.935 -3.208 1.00 42.20 82 THR B O 1
ATOM 1342 N N . ALA B 1 65 ? -29.612 19.577 -2.400 1.00 42.14 83 ALA B N 1
ATOM 1343 C CA . ALA B 1 65 ? -29.129 19.615 -1.007 1.00 39.50 83 ALA B CA 1
ATOM 1344 C C . ALA B 1 65 ? -28.812 18.215 -0.497 1.00 36.21 83 ALA B C 1
ATOM 1345 O O . ALA B 1 65 ? -29.325 17.217 -0.987 1.00 37.51 83 ALA B O 1
ATOM 1347 N N . ILE B 1 66 ? -27.984 18.176 0.523 1.00 31.18 84 ILE B N 1
ATOM 1348 C CA . ILE B 1 66 ? -27.590 16.952 1.161 1.00 33.57 84 ILE B CA 1
ATOM 1349 C C . ILE B 1 66 ? -27.432 17.150 2.709 1.00 33.76 84 ILE B C 1
ATOM 1350 O O . ILE B 1 66 ? -27.023 18.203 3.205 1.00 33.28 84 ILE B O 1
ATOM 1355 N N . THR B 1 67 ? -27.807 16.145 3.455 1.00 32.22 85 THR B N 1
ATOM 1356 C CA . THR B 1 67 ? -27.603 16.099 4.860 1.00 34.09 85 THR B CA 1
ATOM 1357 C C . THR B 1 67 ? -27.447 14.625 5.198 1.00 38.96 85 THR B C 1
ATOM 1358 O O . THR B 1 67 ? -28.052 13.754 4.539 1.00 38.07 85 THR B O 1
ATOM 1362 N N . ASP B 1 68 ? -26.670 14.371 6.239 1.00 39.66 86 ASP B N 1
ATOM 1363 C CA . ASP B 1 68 ? -26.256 13.059 6.696 1.00 33.91 86 ASP B CA 1
ATOM 1364 C C . ASP B 1 68 ? -26.658 12.845 8.174 1.00 36.24 86 ASP B C 1
ATOM 1365 O O . ASP B 1 68 ? -26.367 13.674 9.044 1.00 38.77 86 ASP B O 1
ATOM 1370 N N . ASP B 1 69 ? -27.301 11.725 8.455 1.00 34.31 87 ASP B N 1
ATOM 1371 C CA . ASP B 1 69 ? -27.557 11.299 9.789 1.00 33.73 87 ASP B CA 1
ATOM 1372 C C . ASP B 1 69 ? -26.573 10.168 10.057 1.00 36.46 87 ASP B C 1
ATOM 1373 O O . ASP B 1 69 ? -26.818 9.005 9.737 1.00 38.29 87 ASP B O 1
ATOM 1378 N N . THR B 1 70 ? -25.459 10.487 10.647 1.00 34.03 88 THR B N 1
ATOM 1379 C CA . THR B 1 70 ? -24.408 9.490 10.787 1.00 37.12 88 THR B CA 1
ATOM 1380 C C . THR B 1 70 ? -24.663 8.495 11.859 1.00 38.55 88 THR B C 1
ATOM 1381 O O . THR B 1 70 ? -24.014 7.448 11.879 1.00 39.50 88 THR B O 1
ATOM 1385 N N . LEU B 1 71 ? -25.616 8.795 12.732 1.00 35.66 89 LEU B N 1
ATOM 1386 C CA . LEU B 1 71 ? -25.916 7.903 13.820 1.00 39.46 89 LEU B CA 1
ATOM 1387 C C . LEU B 1 71 ? -26.855 6.828 13.280 1.00 40.69 89 LEU B C 1
ATOM 1388 O O . LEU B 1 71 ? -26.647 5.686 13.545 1.00 40.75 89 LEU B O 1
ATOM 1393 N N . GLY B 1 72 ? -27.926 7.216 12.594 1.00 42.28 90 GLY B N 1
ATOM 1394 C CA . GLY B 1 72 ? -28.822 6.271 11.961 1.00 39.02 90 GLY B CA 1
ATOM 1395 C C . GLY B 1 72 ? -28.305 5.633 10.689 1.00 36.37 90 GLY B C 1
ATOM 1396 O O . GLY B 1 72 ? -28.855 4.671 10.230 1.00 42.51 90 GLY B O 1
ATOM 1397 N N . GLY B 1 73 ? -27.244 6.149 10.093 1.00 37.77 91 GLY B N 1
ATOM 1398 C CA . GLY B 1 73 ? -26.760 5.589 8.824 1.00 37.82 91 GLY B CA 1
ATOM 1399 C C . GLY B 1 73 ? -27.670 5.882 7.658 1.00 37.72 91 GLY B C 1
ATOM 1400 O O . GLY B 1 73 ? -27.999 4.970 6.898 1.00 38.99 91 GLY B O 1
ATOM 1401 N N . THR B 1 74 ? -28.080 7.150 7.509 1.00 33.32 92 THR B N 1
ATOM 1402 C CA . THR B 1 74 ? -28.887 7.599 6.383 1.00 39.85 92 THR B CA 1
ATOM 1403 C C . THR B 1 74 ? -28.454 8.914 5.851 1.00 41.55 92 THR B C 1
ATOM 1404 O O . THR B 1 74 ? -28.226 9.825 6.634 1.00 44.98 92 THR B O 1
ATOM 1408 N N . LEU B 1 75 ? -28.346 8.991 4.521 1.00 38.59 93 LEU B N 1
ATOM 1409 C CA . LEU B 1 75 ? -27.879 10.174 3.792 1.00 38.25 93 LEU B CA 1
ATOM 1410 C C . LEU B 1 75 ? -29.058 10.594 3.018 1.00 40.35 93 LEU B C 1
ATOM 1411 O O . LEU B 1 75 ? -29.677 9.777 2.379 1.00 41.75 93 LEU B O 1
ATOM 1416 N N . THR B 1 76 ? -29.470 11.825 3.185 1.00 38.69 94 THR B N 1
ATOM 1417 C CA . THR B 1 76 ? -30.615 12.323 2.523 1.00 41.37 94 THR B CA 1
ATOM 1418 C C . THR B 1 76 ? -30.217 13.398 1.513 1.00 40.24 94 THR B C 1
ATOM 1419 O O . THR B 1 76 ? -29.476 14.274 1.829 1.00 42.33 94 THR B O 1
ATOM 1423 N N . ILE B 1 77 ? -30.755 13.322 0.308 1.00 40.71 95 ILE B N 1
ATOM 1424 C CA . ILE B 1 77 ? -30.475 14.233 -0.774 1.00 34.22 95 ILE B CA 1
ATOM 1425 C C . ILE B 1 77 ? -31.799 14.703 -1.261 1.00 38.71 95 ILE B C 1
ATOM 1426 O O . ILE B 1 77 ? -32.686 13.899 -1.547 1.00 43.85 95 ILE B O 1
ATOM 1431 N N . THR B 1 78 ? -31.929 16.015 -1.370 1.00 37.81 96 THR B N 1
ATOM 1432 C CA . THR B 1 78 ? -33.120 16.665 -1.828 1.00 39.79 96 THR B CA 1
ATOM 1433 C C . THR B 1 78 ? -32.866 17.254 -3.235 1.00 41.61 96 THR B C 1
ATOM 1434 O O . THR B 1 78 ? -31.943 18.026 -3.398 1.00 39.15 96 THR B O 1
ATOM 1438 N N . LEU B 1 79 ? -33.704 16.904 -4.220 1.00 45.00 97 LEU B N 1
ATOM 1439 C CA . LEU B 1 79 ? -33.703 17.524 -5.557 1.00 39.30 97 LEU B CA 1
ATOM 1440 C C . LEU B 1 79 ? -34.853 18.437 -5.581 1.00 38.67 97 LEU B C 1
ATOM 1441 O O . LEU B 1 79 ? -35.968 18.006 -5.645 1.00 40.79 97 LEU B O 1
ATOM 1446 N N . ARG B 1 80 ? -34.555 19.736 -5.475 1.00 38.36 98 ARG B N 1
ATOM 1447 C CA . ARG B 1 80 ? -35.547 20.760 -5.409 1.00 41.06 98 ARG B CA 1
ATOM 1448 C C . ARG B 1 80 ? -36.080 21.063 -6.820 1.00 42.24 98 ARG B C 1
ATOM 1449 O O . ARG B 1 80 ? -35.312 21.078 -7.757 1.00 36.59 98 ARG B O 1
ATOM 1457 N N . ASN B 1 81 ? -37.384 21.304 -6.946 1.00 45.39 99 ASN B N 1
ATOM 1458 C CA . ASN B 1 81 ? -38.007 21.728 -8.217 1.00 51.39 99 ASN B CA 1
ATOM 1459 C C . ASN B 1 81 ? -37.579 20.780 -9.345 1.00 47.10 99 ASN B C 1
ATOM 1460 O O . ASN B 1 81 ? -36.992 21.190 -10.352 1.00 55.24 99 ASN B O 1
ATOM 1465 N N . LEU B 1 82 ? -37.802 19.499 -9.097 1.00 43.29 100 LEU B N 1
ATOM 1466 C CA . LEU B 1 82 ? -37.361 18.409 -9.986 1.00 49.30 100 LEU B CA 1
ATOM 1467 C C . LEU B 1 82 ? -37.774 18.684 -11.447 1.00 48.43 100 LEU B C 1
ATOM 1468 O O . LEU B 1 82 ? -38.919 19.011 -11.719 1.00 44.92 100 LEU B O 1
ATOM 1473 N N . GLN B 1 83 ? -36.840 18.586 -12.366 1.00 51.37 101 GLN B N 1
ATOM 1474 C CA . GLN B 1 83 ? -37.118 18.910 -13.779 1.00 50.03 101 GLN B CA 1
ATOM 1475 C C . GLN B 1 83 ? -36.810 17.630 -14.562 1.00 49.95 101 GLN B C 1
ATOM 1476 O O . GLN B 1 83 ? -35.904 16.884 -14.141 1.00 42.89 101 GLN B O 1
ATOM 1482 N N . PRO B 1 84 ? -37.511 17.375 -15.718 1.00 57.44 102 PRO B N 1
ATOM 1483 C CA . PRO B 1 84 ? -37.163 16.235 -16.590 1.00 48.85 102 PRO B CA 1
ATOM 1484 C C . PRO B 1 84 ? -35.655 16.118 -16.917 1.00 42.76 102 PRO B C 1
ATOM 1485 O O . PRO B 1 84 ? -35.111 15.020 -16.977 1.00 48.35 102 PRO B O 1
ATOM 1489 N N . HIS B 1 85 ? -34.939 17.223 -16.983 1.00 47.28 103 HIS B N 1
ATOM 1490 C CA . HIS B 1 85 ? -33.471 17.133 -17.170 1.00 53.72 103 HIS B CA 1
ATOM 1491 C C . HIS B 1 85 ? -32.720 16.499 -15.977 1.00 61.74 103 HIS B C 1
ATOM 1492 O O . HIS B 1 85 ? -31.556 16.097 -16.127 1.00 54.73 103 HIS B O 1
ATOM 1499 N N . ASP B 1 86 ? -33.378 16.403 -14.804 1.00 54.70 104 ASP B N 1
ATOM 1500 C CA . ASP B 1 86 ? -32.762 15.759 -13.658 1.00 54.38 104 ASP B CA 1
ATOM 1501 C C . ASP B 1 86 ? -32.771 14.259 -13.785 1.00 55.08 104 ASP B C 1
ATOM 1502 O O . ASP B 1 86 ? -32.026 13.614 -13.032 1.00 56.66 104 ASP B O 1
ATOM 1507 N N . ALA B 1 87 ? -33.572 13.700 -14.705 1.00 53.64 105 ALA B N 1
ATOM 1508 C CA . ALA B 1 87 ? -33.685 12.205 -14.840 1.00 49.90 105 ALA B CA 1
ATOM 1509 C C . ALA B 1 87 ? -32.380 11.591 -15.169 1.00 47.60 105 ALA B C 1
ATOM 1510 O O . ALA B 1 87 ? -31.554 12.207 -15.834 1.00 48.50 105 ALA B O 1
ATOM 1512 N N . GLY B 1 88 ? -32.110 10.408 -14.630 1.00 45.27 106 GLY B N 1
ATOM 1513 C CA . GLY B 1 88 ? -30.786 9.866 -14.834 1.00 44.68 106 GLY B CA 1
ATOM 1514 C C . GLY B 1 88 ? -30.263 9.071 -13.690 1.00 45.82 106 GLY B C 1
ATOM 1515 O O . GLY B 1 88 ? -31.005 8.723 -12.775 1.00 53.71 106 GLY B O 1
ATOM 1516 N N . LEU B 1 89 ? -28.954 8.863 -13.721 1.00 46.51 107 LEU B N 1
ATOM 1517 C CA . LEU B 1 89 ? -28.285 7.972 -12.830 1.00 54.56 107 LEU B CA 1
ATOM 1518 C C . LEU B 1 89 ? -27.325 8.758 -11.954 1.00 55.59 107 LEU B C 1
ATOM 1519 O O . LEU B 1 89 ? -26.576 9.630 -12.429 1.00 47.45 107 LEU B O 1
ATOM 1524 N N . TYR B 1 90 ? -27.304 8.360 -10.681 1.00 51.77 108 TYR B N 1
ATOM 1525 C CA . TYR B 1 90 ? -26.583 9.070 -9.658 1.00 51.44 108 TYR B CA 1
ATOM 1526 C C . TYR B 1 90 ? -26.017 8.059 -8.687 1.00 48.69 108 TYR B C 1
ATOM 1527 O O . TYR B 1 90 ? -26.511 6.950 -8.598 1.00 54.41 108 TYR B O 1
ATOM 1536 N N . GLN B 1 91 ? -24.983 8.456 -7.951 1.00 50.40 109 GLN B N 1
ATOM 1537 C CA . GLN B 1 91 ? -24.477 7.661 -6.844 1.00 55.62 109 GLN B CA 1
ATOM 1538 C C . GLN B 1 91 ? -24.409 8.447 -5.512 1.00 56.47 109 GLN B C 1
ATOM 1539 O O . GLN B 1 91 ? -24.054 9.649 -5.496 1.00 50.50 109 GLN B O 1
ATOM 1545 N N . CYS B 1 92 ? -24.683 7.724 -4.421 1.00 47.80 110 CYS B N 1
ATOM 1546 C CA . CYS B 1 92 ? -24.369 8.134 -3.064 1.00 47.07 110 CYS B CA 1
ATOM 1547 C C . CYS B 1 92 ? -23.054 7.512 -2.823 1.00 46.96 110 CYS B C 1
ATOM 1548 O O . CYS B 1 92 ? -22.908 6.305 -3.079 1.00 50.95 110 CYS B O 1
ATOM 1551 N N . GLN B 1 93 ? -22.099 8.273 -2.281 1.00 46.21 111 GLN B N 1
ATOM 1552 C CA . GLN B 1 93 ? -20.757 7.741 -1.985 1.00 47.50 111 GLN B CA 1
ATOM 1553 C C . GLN B 1 93 ? -20.205 8.110 -0.585 1.00 47.92 111 GLN B C 1
ATOM 1554 O O . GLN B 1 93 ? -20.587 9.085 -0.015 1.00 40.87 111 GLN B O 1
ATOM 1560 N N . SER B 1 94 ? -19.253 7.328 -0.114 1.00 44.49 112 SER B N 1
ATOM 1561 C CA . SER B 1 94 ? -18.558 7.526 1.100 1.00 46.99 112 SER B CA 1
ATOM 1562 C C . SER B 1 94 ? -17.140 7.838 0.682 1.00 53.03 112 SER B C 1
ATOM 1563 O O . SER B 1 94 ? -16.580 7.112 -0.135 1.00 55.16 112 SER B O 1
ATOM 1566 N N . LEU B 1 95 ? -16.581 8.922 1.215 1.00 50.42 113 LEU B N 1
ATOM 1567 C CA . LEU B 1 95 ? -15.247 9.419 0.850 1.00 55.36 113 LEU B CA 1
ATOM 1568 C C . LEU B 1 95 ? -14.192 9.034 1.877 1.00 58.53 113 LEU B C 1
ATOM 1569 O O . LEU B 1 95 ? -14.419 9.190 3.076 1.00 59.24 113 LEU B O 1
ATOM 1574 N N . HIS B 1 96 ? -13.059 8.509 1.414 1.00 62.41 114 HIS B N 1
ATOM 1575 C CA . HIS B 1 96 ? -11.877 8.284 2.276 1.00 75.38 114 HIS B CA 1
ATOM 1576 C C . HIS B 1 96 ? -10.601 8.491 1.461 1.00 77.45 114 HIS B C 1
ATOM 1577 O O . HIS B 1 96 ? -10.412 7.835 0.437 1.00 87.17 114 HIS B O 1
ATOM 1584 N N . GLY B 1 97 ? -9.743 9.404 1.918 1.00 76.09 115 GLY B N 1
ATOM 1585 C CA . GLY B 1 97 ? -8.694 10.013 1.075 1.00 77.62 115 GLY B CA 1
ATOM 1586 C C . GLY B 1 97 ? -9.211 10.470 -0.297 1.00 83.78 115 GLY B C 1
ATOM 1587 O O . GLY B 1 97 ? -10.179 11.236 -0.397 1.00 82.43 115 GLY B O 1
ATOM 1588 N N . SER B 1 98 ? -8.572 9.966 -1.350 1.00 79.58 116 SER B N 1
ATOM 1589 C CA . SER B 1 98 ? -8.981 10.182 -2.738 1.00 75.67 116 SER B CA 1
ATOM 1590 C C . SER B 1 98 ? -10.053 9.163 -3.237 1.00 78.97 116 SER B C 1
ATOM 1591 O O . SER B 1 98 ? -10.692 9.394 -4.257 1.00 74.32 116 SER B O 1
ATOM 1594 N N . GLU B 1 99 ? -10.271 8.062 -2.513 1.00 77.75 117 GLU B N 1
ATOM 1595 C CA . GLU B 1 99 ? -11.246 7.042 -2.924 1.00 79.72 117 GLU B CA 1
ATOM 1596 C C . GLU B 1 99 ? -12.715 7.390 -2.536 1.00 78.61 117 GLU B C 1
ATOM 1597 O O . GLU B 1 99 ? -12.979 8.039 -1.503 1.00 66.14 117 GLU B O 1
ATOM 1603 N N . ALA B 1 100 ? -13.653 6.921 -3.371 1.00 75.66 118 ALA B N 1
ATOM 1604 C CA . ALA B 1 100 ? -15.108 7.084 -3.185 1.00 72.95 118 ALA B CA 1
ATOM 1605 C C . ALA B 1 100 ? -15.750 5.719 -3.345 1.00 71.75 118 ALA B C 1
ATOM 1606 O O . ALA B 1 100 ? -15.732 5.172 -4.427 1.00 80.73 118 ALA B O 1
ATOM 1608 N N . ASP B 1 101 ? -16.272 5.155 -2.264 1.00 67.39 119 ASP B N 1
ATOM 1609 C CA . ASP B 1 101 ? -17.022 3.932 -2.329 1.00 61.34 119 ASP B CA 1
ATOM 1610 C C . ASP B 1 101 ? -18.451 4.280 -2.620 1.00 59.69 119 ASP B C 1
ATOM 1611 O O . ASP B 1 101 ? -19.022 5.107 -1.955 1.00 55.74 119 ASP B O 1
ATOM 1616 N N . THR B 1 102 ? -19.044 3.565 -3.552 1.00 54.61 120 THR B N 1
ATOM 1617 C CA . THR B 1 102 ? -20.443 3.680 -3.876 1.00 57.64 120 THR B CA 1
ATOM 1618 C C . THR B 1 102 ? -21.315 3.088 -2.771 1.00 57.11 120 THR B C 1
ATOM 1619 O O . THR B 1 102 ? -21.159 1.944 -2.429 1.00 69.57 120 THR B O 1
ATOM 1623 N N . LEU B 1 103 ? -22.231 3.878 -2.222 1.00 52.59 121 LEU B N 1
ATOM 1624 C CA . LEU B 1 103 ? -23.168 3.427 -1.189 1.00 52.28 121 LEU B CA 1
ATOM 1625 C C . LEU B 1 103 ? -24.372 2.876 -1.884 1.00 49.78 121 LEU B C 1
ATOM 1626 O O . LEU B 1 103 ? -24.899 1.849 -1.507 1.00 49.83 121 LEU B O 1
ATOM 1631 N N . ARG B 1 104 ? -24.797 3.567 -2.919 1.00 47.61 122 ARG B N 1
ATOM 1632 C CA . ARG B 1 104 ? -25.935 3.170 -3.665 1.00 49.30 122 ARG B CA 1
ATOM 1633 C C . ARG B 1 104 ? -25.917 3.875 -4.986 1.00 51.86 122 ARG B C 1
ATOM 1634 O O . ARG B 1 104 ? -25.452 5.022 -5.052 1.00 54.10 122 ARG B O 1
ATOM 1642 N N . LYS B 1 105 ? -26.423 3.196 -6.021 1.00 55.15 123 LYS B N 1
ATOM 1643 C CA . LYS B 1 105 ? -26.667 3.761 -7.342 1.00 55.69 123 LYS B CA 1
ATOM 1644 C C . LYS B 1 105 ? -28.142 3.993 -7.330 1.00 53.25 123 LYS B C 1
ATOM 1645 O O . LYS B 1 105 ? -28.869 3.230 -6.712 1.00 60.03 123 LYS B O 1
ATOM 1651 N N . VAL B 1 106 ? -28.569 5.075 -7.966 1.00 46.54 124 VAL B N 1
ATOM 1652 C CA . VAL B 1 106 ? -29.934 5.558 -7.920 1.00 47.50 124 VAL B CA 1
ATOM 1653 C C . VAL B 1 106 ? -30.294 5.985 -9.316 1.00 49.44 124 VAL B C 1
ATOM 1654 O O . VAL B 1 106 ? -29.499 6.621 -9.980 1.00 60.22 124 VAL B O 1
ATOM 1658 N N . LEU B 1 107 ? -31.526 5.717 -9.705 1.00 50.81 125 LEU B N 1
ATOM 1659 C CA . LEU B 1 107 ? -32.093 6.209 -10.918 1.00 53.19 125 LEU B CA 1
ATOM 1660 C C . LEU B 1 107 ? -33.228 7.136 -10.533 1.00 47.83 125 LEU B C 1
ATOM 1661 O O . LEU B 1 107 ? -34.099 6.769 -9.771 1.00 48.13 125 LEU B O 1
ATOM 1666 N N . VAL B 1 108 ? -33.226 8.336 -11.079 1.00 44.90 126 VAL B N 1
ATOM 1667 C CA . VAL B 1 108 ? -34.243 9.307 -10.800 1.00 43.48 126 VAL B CA 1
ATOM 1668 C C . VAL B 1 108 ? -35.116 9.367 -12.039 1.00 48.29 126 VAL B C 1
ATOM 1669 O O . VAL B 1 108 ? -34.630 9.701 -13.123 1.00 46.22 126 VAL B O 1
ATOM 1673 N N . GLU B 1 109 ? -36.400 9.098 -11.870 1.00 53.67 127 GLU B N 1
ATOM 1674 C CA . GLU B 1 109 ? -37.386 9.280 -12.911 1.00 56.00 127 GLU B CA 1
ATOM 1675 C C . GLU B 1 109 ? -38.263 10.427 -12.513 1.00 55.52 127 GLU B C 1
ATOM 1676 O O . GLU B 1 109 ? -38.555 10.612 -11.304 1.00 58.62 127 GLU B O 1
ATOM 1682 N N . VAL B 1 110 ? -38.700 11.178 -13.530 1.00 53.09 128 VAL B N 1
ATOM 1683 C CA . VAL B 1 110 ? -39.607 12.310 -13.420 1.00 51.57 128 VAL B CA 1
ATOM 1684 C C . VAL B 1 110 ? -40.965 12.055 -14.100 1.00 59.97 128 VAL B C 1
ATOM 1685 O O . VAL B 1 110 ? -41.015 11.330 -15.070 1.00 75.07 128 VAL B O 1
ATOM 1689 N N . LEU B 1 111 ? -42.046 12.692 -13.639 1.00 67.03 129 LEU B N 1
ATOM 1690 C CA . LEU B 1 111 ? -43.408 12.457 -14.164 1.00 77.72 129 LEU B CA 1
ATOM 1691 C C . LEU B 1 111 ? -44.226 13.746 -14.317 1.00 84.61 129 LEU B C 1
ATOM 1692 O O . LEU B 1 111 ? -43.840 14.810 -13.809 1.00 80.02 129 LEU B O 1
ATOM 1697 N N . ALA B 1 112 ? -45.390 13.615 -14.966 1.00 96.41 130 ALA B N 1
ATOM 1698 C CA . ALA B 1 112 ? -46.375 14.718 -15.159 1.00 94.64 130 ALA B CA 1
ATOM 1699 C C . ALA B 1 112 ? -46.928 15.298 -13.849 1.00 92.41 130 ALA B C 1
ATOM 1700 O O . ALA B 1 112 ? -48.067 15.019 -13.449 1.00 92.27 130 ALA B O 1
ATOM 1702 N N . THR C 1 3 ? -50.116 25.758 -12.565 1.00 75.55 21 THR C N 1
ATOM 1703 C CA . THR C 1 3 ? -50.839 25.702 -11.239 1.00 78.47 21 THR C CA 1
ATOM 1704 C C . THR C 1 3 ? -50.854 24.247 -10.681 1.00 75.92 21 THR C C 1
ATOM 1705 O O . THR C 1 3 ? -51.672 23.463 -11.082 1.00 80.57 21 THR C O 1
ATOM 1709 N N . THR C 1 4 ? -49.937 23.906 -9.767 1.00 68.23 22 THR C N 1
ATOM 1710 C CA . THR C 1 4 ? -49.565 22.496 -9.491 1.00 67.38 22 THR C CA 1
ATOM 1711 C C . THR C 1 4 ? -50.591 21.680 -8.679 1.00 59.21 22 THR C C 1
ATOM 1712 O O . THR C 1 4 ? -51.355 22.197 -7.874 1.00 54.73 22 THR C O 1
ATOM 1716 N N . VAL C 1 5 ? -50.551 20.372 -8.854 1.00 63.61 23 VAL C N 1
ATOM 1717 C CA . VAL C 1 5 ? -51.422 19.472 -8.117 1.00 60.50 23 VAL C CA 1
ATOM 1718 C C . VAL C 1 5 ? -50.653 18.711 -7.052 1.00 58.00 23 VAL C C 1
ATOM 1719 O O . VAL C 1 5 ? -49.684 18.029 -7.346 1.00 52.02 23 VAL C O 1
ATOM 1723 N N . PHE C 1 6 ? -51.134 18.813 -5.819 1.00 51.64 24 PHE C N 1
ATOM 1724 C CA . PHE C 1 6 ? -50.626 18.026 -4.727 1.00 53.13 24 PHE C CA 1
ATOM 1725 C C . PHE C 1 6 ? -51.748 17.139 -4.244 1.00 51.80 24 PHE C C 1
ATOM 1726 O O . PHE C 1 6 ? -52.858 17.603 -3.916 1.00 49.55 24 PHE C O 1
ATOM 1734 N N . GLN C 1 7 ? -51.436 15.857 -4.240 1.00 56.88 25 GLN C N 1
ATOM 1735 C CA . GLN C 1 7 ? -52.379 14.800 -3.961 1.00 60.93 25 GLN C CA 1
ATOM 1736 C C . GLN C 1 7 ? -51.976 14.208 -2.677 1.00 51.66 25 GLN C C 1
ATOM 1737 O O . GLN C 1 7 ? -50.833 13.786 -2.543 1.00 57.24 25 GLN C O 1
ATOM 1743 N N . GLY C 1 8 ? -52.900 14.083 -1.745 1.00 53.08 26 GLY C N 1
ATOM 1744 C CA . GLY C 1 8 ? -52.580 13.366 -0.530 1.00 48.81 26 GLY C CA 1
ATOM 1745 C C . GLY C 1 8 ? -53.605 12.381 -0.067 1.00 48.97 26 GLY C C 1
ATOM 1746 O O . GLY C 1 8 ? -54.793 12.499 -0.347 1.00 54.33 26 GLY C O 1
ATOM 1747 N N . VAL C 1 9 ? -53.137 11.456 0.741 1.00 53.37 27 VAL C N 1
ATOM 1748 C CA . VAL C 1 9 ? -53.972 10.434 1.369 1.00 52.66 27 VAL C CA 1
ATOM 1749 C C . VAL C 1 9 ? -54.670 11.008 2.576 1.00 48.62 27 VAL C C 1
ATOM 1750 O O . VAL C 1 9 ? -54.036 11.680 3.381 1.00 50.05 27 VAL C O 1
ATOM 1754 N N . ALA C 1 10 ? -55.962 10.734 2.741 1.00 45.54 28 ALA C N 1
ATOM 1755 C CA . ALA C 1 10 ? -56.721 11.324 3.836 1.00 48.39 28 ALA C CA 1
ATOM 1756 C C . ALA C 1 10 ? -56.283 10.729 5.161 1.00 49.75 28 ALA C C 1
ATOM 1757 O O . ALA C 1 10 ? -55.909 9.570 5.221 1.00 49.57 28 ALA C O 1
ATOM 1759 N N . GLY C 1 11 ? -56.323 11.537 6.216 1.00 47.38 29 GLY C N 1
ATOM 1760 C CA . GLY C 1 11 ? -55.776 11.163 7.498 1.00 47.24 29 GLY C CA 1
ATOM 1761 C C . GLY C 1 11 ? -54.252 11.147 7.580 1.00 51.69 29 GLY C C 1
ATOM 1762 O O . GLY C 1 11 ? -53.726 10.755 8.616 1.00 42.94 29 GLY C O 1
ATOM 1763 N N . GLN C 1 12 ? -53.533 11.539 6.526 1.00 47.15 30 GLN C N 1
ATOM 1764 C CA . GLN C 1 12 ? -52.048 11.589 6.572 1.00 46.12 30 GLN C CA 1
ATOM 1765 C C . GLN C 1 12 ? -51.566 13.043 6.343 1.00 42.38 30 GLN C C 1
ATOM 1766 O O . GLN C 1 12 ? -52.340 13.940 5.942 1.00 41.73 30 GLN C O 1
ATOM 1772 N N . SER C 1 13 ? -50.307 13.293 6.620 1.00 39.43 31 SER C N 1
ATOM 1773 C CA . SER C 1 13 ? -49.805 14.636 6.461 1.00 45.32 31 SER C CA 1
ATOM 1774 C C . SER C 1 13 ? -49.382 14.780 5.005 1.00 40.54 31 SER C C 1
ATOM 1775 O O . SER C 1 13 ? -48.769 13.887 4.437 1.00 42.06 31 SER C O 1
ATOM 1778 N N . LEU C 1 14 ? -49.828 15.858 4.380 1.00 38.26 32 LEU C N 1
ATOM 1779 C CA . LEU C 1 14 ? -49.468 16.174 3.026 1.00 40.11 32 LEU C CA 1
ATOM 1780 C C . LEU C 1 14 ? -48.446 17.314 3.026 1.00 42.80 32 LEU C C 1
ATOM 1781 O O . LEU C 1 14 ? -48.736 18.383 3.545 1.00 43.71 32 LEU C O 1
ATOM 1786 N N . GLN C 1 15 ? -47.304 17.116 2.388 1.00 41.23 33 GLN C N 1
ATOM 1787 C CA . GLN C 1 15 ? -46.309 18.157 2.203 1.00 47.75 33 GLN C CA 1
ATOM 1788 C C . GLN C 1 15 ? -46.429 18.923 0.891 1.00 45.85 33 GLN C C 1
ATOM 1789 O O . GLN C 1 15 ? -46.225 18.361 -0.144 1.00 48.86 33 GLN C O 1
ATOM 1795 N N . VAL C 1 16 ? -46.667 20.226 0.940 1.00 43.98 34 VAL C N 1
ATOM 1796 C CA . VAL C 1 16 ? -46.624 21.083 -0.235 1.00 41.05 34 VAL C CA 1
ATOM 1797 C C . VAL C 1 16 ? -45.298 21.888 -0.266 1.00 44.18 34 VAL C C 1
ATOM 1798 O O . VAL C 1 16 ? -44.910 22.473 0.730 1.00 46.90 34 VAL C O 1
ATOM 1802 N N . SER C 1 17 ? -44.566 21.826 -1.377 1.00 43.30 35 SER C N 1
ATOM 1803 C CA . SER C 1 17 ? -43.288 22.506 -1.558 1.00 46.64 35 SER C CA 1
ATOM 1804 C C . SER C 1 17 ? -43.457 23.587 -2.642 1.00 44.49 35 SER C C 1
ATOM 1805 O O . SER C 1 17 ? -44.113 23.332 -3.636 1.00 45.31 35 SER C O 1
ATOM 1808 N N . CYS C 1 18 ? -42.948 24.801 -2.398 1.00 43.98 36 CYS C N 1
ATOM 1809 C CA . CYS C 1 18 ? -43.013 25.962 -3.338 1.00 41.71 36 CYS C CA 1
ATOM 1810 C C . CYS C 1 18 ? -41.580 26.473 -3.568 1.00 39.67 36 CYS C C 1
ATOM 1811 O O . CYS C 1 18 ? -41.035 27.155 -2.691 1.00 40.78 36 CYS C O 1
ATOM 1814 N N . PRO C 1 19 ? -40.974 26.159 -4.728 1.00 40.59 37 PRO C N 1
ATOM 1815 C CA . PRO C 1 19 ? -39.660 26.699 -5.072 1.00 43.78 37 PRO C CA 1
ATOM 1816 C C . PRO C 1 19 ? -39.798 28.189 -5.412 1.00 42.44 37 PRO C C 1
ATOM 1817 O O . PRO C 1 19 ? -40.851 28.569 -5.856 1.00 42.77 37 PRO C O 1
ATOM 1821 N N . TYR C 1 20 ? -38.805 29.019 -5.063 1.00 38.07 38 TYR C N 1
ATOM 1822 C CA . TYR C 1 20 ? -38.817 30.440 -5.422 1.00 38.61 38 TYR C CA 1
ATOM 1823 C C . TYR C 1 20 ? -37.395 30.910 -5.592 1.00 42.95 38 TYR C C 1
ATOM 1824 O O . TYR C 1 20 ? -36.450 30.209 -5.197 1.00 38.55 38 TYR C O 1
ATOM 1833 N N . ASP C 1 21 ? -37.256 32.055 -6.249 1.00 43.78 39 ASP C N 1
ATOM 1834 C CA . ASP C 1 21 ? -35.962 32.645 -6.569 1.00 48.40 39 ASP C CA 1
ATOM 1835 C C . ASP C 1 21 ? -35.459 33.299 -5.277 1.00 42.64 39 ASP C C 1
ATOM 1836 O O . ASP C 1 21 ? -36.021 34.295 -4.826 1.00 37.67 39 ASP C O 1
ATOM 1841 N N . SER C 1 22 ? -34.408 32.759 -4.681 1.00 44.72 40 SER C N 1
ATOM 1842 C CA . SER C 1 22 ? -33.998 33.263 -3.327 1.00 43.03 40 SER C CA 1
ATOM 1843 C C . SER C 1 22 ? -33.349 34.660 -3.357 1.00 42.98 40 SER C C 1
ATOM 1844 O O . SER C 1 22 ? -33.386 35.377 -2.386 1.00 48.01 40 SER C O 1
ATOM 1847 N N . MET C 1 23 ? -32.834 35.098 -4.494 1.00 44.12 41 MET C N 1
ATOM 1848 C CA . MET C 1 23 ? -32.332 36.462 -4.592 1.00 42.85 41 MET C CA 1
ATOM 1849 C C . MET C 1 23 ? -33.456 37.428 -4.832 1.00 43.87 41 MET C C 1
ATOM 1850 O O . MET C 1 23 ? -33.543 38.484 -4.199 1.00 48.57 41 MET C O 1
ATOM 1855 N N . LYS C 1 24 ? -34.321 37.116 -5.772 1.00 47.17 42 LYS C N 1
ATOM 1856 C CA . LYS C 1 24 ? -35.466 38.003 -6.033 1.00 46.27 42 LYS C CA 1
ATOM 1857 C C . LYS C 1 24 ? -36.391 38.225 -4.819 1.00 46.02 42 LYS C C 1
ATOM 1858 O O . LYS C 1 24 ? -37.008 39.284 -4.659 1.00 42.55 42 LYS C O 1
ATOM 1864 N N . HIS C 1 25 ? -36.574 37.197 -4.001 1.00 40.04 43 HIS C N 1
ATOM 1865 C CA . HIS C 1 25 ? -37.404 37.327 -2.785 1.00 43.05 43 HIS C CA 1
ATOM 1866 C C . HIS C 1 25 ? -36.631 37.418 -1.477 1.00 39.31 43 HIS C C 1
ATOM 1867 O O . HIS C 1 25 ? -37.176 37.258 -0.432 1.00 39.48 43 HIS C O 1
ATOM 1874 N N . TRP C 1 26 ? -35.351 37.697 -1.562 1.00 46.80 44 TRP C N 1
ATOM 1875 C CA . TRP C 1 26 ? -34.512 38.044 -0.418 1.00 44.01 44 TRP C CA 1
ATOM 1876 C C . TRP C 1 26 ? -35.194 38.893 0.605 1.00 45.30 44 TRP C C 1
ATOM 1877 O O . TRP C 1 26 ? -35.835 39.864 0.282 1.00 48.43 44 TRP C O 1
ATOM 1888 N N . GLY C 1 27 ? -35.079 38.477 1.861 1.00 41.63 45 GLY C N 1
ATOM 1889 C CA . GLY C 1 27 ? -35.605 39.186 2.980 1.00 38.56 45 GLY C CA 1
ATOM 1890 C C . GLY C 1 27 ? -37.091 39.169 3.155 1.00 41.42 45 GLY C C 1
ATOM 1891 O O . GLY C 1 27 ? -37.609 39.799 4.101 1.00 40.71 45 GLY C O 1
ATOM 1892 N N . ARG C 1 28 ? -37.816 38.452 2.307 1.00 37.59 46 ARG C N 1
ATOM 1893 C CA . ARG C 1 28 ? -39.293 38.488 2.415 1.00 43.52 46 ARG C CA 1
ATOM 1894 C C . ARG C 1 28 ? -39.904 37.260 3.139 1.00 40.37 46 ARG C C 1
ATOM 1895 O O . ARG C 1 28 ? -39.511 36.085 2.888 1.00 37.68 46 ARG C O 1
ATOM 1903 N N . ARG C 1 29 ? -40.780 37.568 4.065 1.00 37.07 47 ARG C N 1
ATOM 1904 C CA . ARG C 1 29 ? -41.697 36.638 4.661 1.00 44.74 47 ARG C CA 1
ATOM 1905 C C . ARG C 1 29 ? -42.602 36.026 3.631 1.00 49.13 47 ARG C C 1
ATOM 1906 O O . ARG C 1 29 ? -42.956 36.712 2.642 1.00 45.04 47 ARG C O 1
ATOM 1914 N N . LYS C 1 30 ? -43.012 34.773 3.896 1.00 46.32 48 LYS C N 1
ATOM 1915 C CA . LYS C 1 30 ? -43.962 34.058 3.031 1.00 39.28 48 LYS C CA 1
ATOM 1916 C C . LYS C 1 30 ? -45.266 33.689 3.750 1.00 39.39 48 LYS C C 1
ATOM 1917 O O . LYS C 1 30 ? -45.358 33.709 4.981 1.00 43.24 48 LYS C O 1
ATOM 1923 N N . ALA C 1 31 ? -46.298 33.386 2.957 1.00 37.12 49 ALA C N 1
ATOM 1924 C CA . ALA C 1 31 ? -47.560 32.948 3.478 1.00 36.96 49 ALA C CA 1
ATOM 1925 C C . ALA C 1 31 ? -48.248 31.906 2.607 1.00 38.09 49 ALA C C 1
ATOM 1926 O O . ALA C 1 31 ? -47.926 31.662 1.401 1.00 36.68 49 ALA C O 1
ATOM 1928 N N . TRP C 1 32 ? -49.167 31.221 3.277 1.00 33.91 50 TRP C N 1
ATOM 1929 C CA . TRP C 1 32 ? -49.986 30.241 2.637 1.00 39.69 50 TRP C CA 1
ATOM 1930 C C . TRP C 1 32 ? -51.434 30.700 2.811 1.00 40.43 50 TRP C C 1
ATOM 1931 O O . TRP C 1 32 ? -51.846 31.040 3.918 1.00 44.23 50 TRP C O 1
ATOM 1942 N N . CYS C 1 33 ? -52.201 30.725 1.719 1.00 44.09 51 CYS C N 1
ATOM 1943 C CA . CYS C 1 33 ? -53.668 31.050 1.831 1.00 46.66 51 CYS C CA 1
ATOM 1944 C C . CYS C 1 33 ? -54.561 30.234 0.927 1.00 45.13 51 CYS C C 1
ATOM 1945 O O . CYS C 1 33 ? -54.128 29.625 -0.068 1.00 46.15 51 CYS C O 1
ATOM 1948 N N . ARG C 1 34 ? -55.826 30.216 1.310 1.00 49.06 52 ARG C N 1
ATOM 1949 C CA . ARG C 1 34 ? -56.801 29.336 0.688 1.00 56.03 52 ARG C CA 1
ATOM 1950 C C . ARG C 1 34 ? -57.769 30.234 -0.093 1.00 50.82 52 ARG C C 1
ATOM 1951 O O . ARG C 1 34 ? -58.293 31.140 0.496 1.00 46.58 52 ARG C O 1
ATOM 1959 N N . GLN C 1 35 ? -57.972 29.991 -1.387 1.00 55.59 53 GLN C N 1
ATOM 1960 C CA . GLN C 1 35 ? -59.034 30.714 -2.173 1.00 65.72 53 GLN C CA 1
ATOM 1961 C C . GLN C 1 35 ? -60.402 30.302 -1.702 1.00 59.24 53 GLN C C 1
ATOM 1962 O O . GLN C 1 35 ? -60.700 29.132 -1.739 1.00 62.14 53 GLN C O 1
ATOM 1968 N N . LEU C 1 36 ? -61.185 31.258 -1.206 1.00 70.11 54 LEU C N 1
ATOM 1969 C CA . LEU C 1 36 ? -62.509 30.992 -0.622 1.00 84.01 54 LEU C CA 1
ATOM 1970 C C . LEU C 1 36 ? -63.640 31.343 -1.589 1.00 73.76 54 LEU C C 1
ATOM 1971 O O . LEU C 1 36 ? -63.644 30.873 -2.732 1.00 73.54 54 LEU C O 1
ATOM 1976 N N . GLY C 1 40 ? -63.136 33.311 -4.808 1.00 88.08 58 GLY C N 1
ATOM 1977 C CA . GLY C 1 40 ? -63.253 34.586 -4.117 1.00 84.89 58 GLY C CA 1
ATOM 1978 C C . GLY C 1 40 ? -61.886 35.203 -3.815 1.00 85.21 58 GLY C C 1
ATOM 1979 O O . GLY C 1 40 ? -60.971 35.154 -4.661 1.00 73.03 58 GLY C O 1
ATOM 1980 N N . PRO C 1 41 ? -61.737 35.821 -2.623 1.00 76.46 59 PRO C N 1
ATOM 1981 C CA . PRO C 1 41 ? -60.402 36.241 -2.162 1.00 79.90 59 PRO C CA 1
ATOM 1982 C C . PRO C 1 41 ? -59.554 35.086 -1.563 1.00 72.35 59 PRO C C 1
ATOM 1983 O O . PRO C 1 41 ? -60.097 34.083 -1.066 1.00 69.81 59 PRO C O 1
ATOM 1987 N N . CYS C 1 42 ? -58.233 35.256 -1.609 1.00 69.05 60 CYS C N 1
ATOM 1988 C CA . CYS C 1 42 ? -57.273 34.281 -1.068 1.00 69.19 60 CYS C CA 1
ATOM 1989 C C . CYS C 1 42 ? -57.001 34.643 0.374 1.00 64.35 60 CYS C C 1
ATOM 1990 O O . CYS C 1 42 ? -56.312 35.620 0.616 1.00 70.62 60 CYS C O 1
ATOM 1993 N N . GLN C 1 43 ? -57.538 33.865 1.322 1.00 55.85 61 GLN C N 1
ATOM 1994 C CA . GLN C 1 43 ? -57.500 34.231 2.748 1.00 57.58 61 GLN C CA 1
ATOM 1995 C C . GLN C 1 43 ? -56.334 33.529 3.549 1.00 51.82 61 GLN C C 1
ATOM 1996 O O . GLN C 1 43 ? -56.124 32.311 3.441 1.00 50.69 61 GLN C O 1
ATOM 2002 N N . ARG C 1 44 ? -55.676 34.313 4.403 1.00 46.31 62 ARG C N 1
ATOM 2003 C CA . ARG C 1 44 ? -54.452 33.941 5.083 1.00 46.48 62 ARG C CA 1
ATOM 2004 C C . ARG C 1 44 ? -54.675 32.704 6.002 1.00 45.00 62 ARG C C 1
ATOM 2005 O O . ARG C 1 44 ? -55.530 32.706 6.849 1.00 50.34 62 ARG C O 1
ATOM 2013 N N . VAL C 1 45 ? -53.912 31.644 5.789 1.00 48.35 63 VAL C N 1
ATOM 2014 C CA . VAL C 1 45 ? -53.888 30.490 6.723 1.00 47.74 63 VA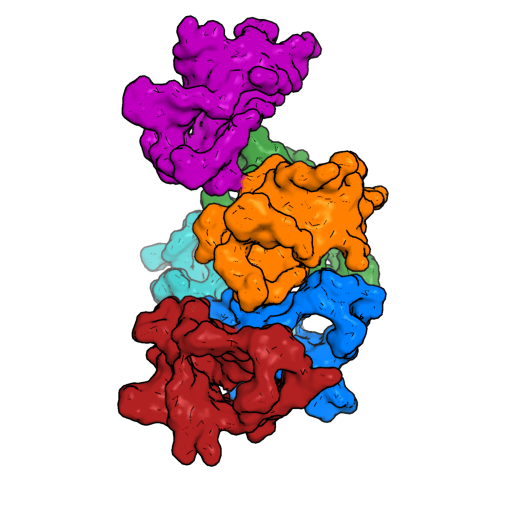L C CA 1
ATOM 2015 C C . VAL C 1 45 ? -52.686 30.615 7.692 1.00 45.98 63 VAL C C 1
ATOM 2016 O O . VAL C 1 45 ? -52.869 30.535 8.897 1.00 48.51 63 VAL C O 1
ATOM 2020 N N . VAL C 1 46 ? -51.464 30.815 7.177 1.00 44.43 64 VAL C N 1
ATOM 2021 C CA . VAL C 1 46 ? -50.286 30.819 8.049 1.00 41.08 64 VAL C CA 1
ATOM 2022 C C . VAL C 1 46 ? -49.148 31.505 7.324 1.00 42.23 64 VAL C C 1
ATOM 2023 O O . VAL C 1 46 ? -49.112 31.563 6.090 1.00 37.57 64 VAL C O 1
ATOM 2027 N N . SER C 1 47 ? -48.255 32.091 8.104 1.00 35.64 65 SER C N 1
ATOM 2028 C CA . SER C 1 47 ? -47.115 32.775 7.537 1.00 36.36 65 SER C CA 1
ATOM 2029 C C . SER C 1 47 ? -45.835 32.415 8.259 1.00 33.84 65 SER C C 1
ATOM 2030 O O . SER C 1 47 ? -45.831 31.906 9.373 1.00 35.82 65 SER C O 1
ATOM 2033 N N . THR C 1 48 ? -44.731 32.667 7.610 1.00 33.19 66 THR C N 1
ATOM 2034 C CA . THR C 1 48 ? -43.435 32.341 8.185 1.00 36.81 66 THR C CA 1
ATOM 2035 C C . THR C 1 48 ? -43.098 33.267 9.357 1.00 38.09 66 THR C C 1
ATOM 2036 O O . THR C 1 48 ? -43.768 34.274 9.586 1.00 31.66 66 THR C O 1
ATOM 2040 N N . HIS C 1 49 ? -42.062 32.919 10.096 1.00 40.32 67 HIS C N 1
ATOM 2041 C CA . HIS C 1 49 ? -41.671 33.731 11.267 1.00 39.77 67 HIS C CA 1
ATOM 2042 C C . HIS C 1 49 ? -41.572 35.215 10.902 1.00 37.80 67 HIS C C 1
ATOM 2043 O O . HIS C 1 49 ? -41.018 35.561 9.899 1.00 36.41 67 HIS C O 1
ATOM 2050 N N . ASN C 1 50 ? -42.037 36.090 11.745 1.00 40.73 68 ASN C N 1
ATOM 2051 C CA . ASN C 1 50 ? -41.849 37.542 11.512 1.00 43.81 68 ASN C CA 1
ATOM 2052 C C . ASN C 1 50 ? -40.378 37.983 11.387 1.00 38.49 68 ASN C C 1
ATOM 2053 O O . ASN C 1 50 ? -40.057 38.854 10.589 1.00 39.23 68 ASN C O 1
ATOM 2058 N N . LEU C 1 51 ? -39.479 37.309 12.083 1.00 40.25 69 LEU C N 1
ATOM 2059 C CA . LEU C 1 51 ? -38.025 37.480 11.895 1.00 36.75 69 LEU C CA 1
ATOM 2060 C C . LEU C 1 51 ? -37.510 36.594 10.778 1.00 33.78 69 LEU C C 1
ATOM 2061 O O . LEU C 1 51 ? -37.408 35.368 10.925 1.00 38.64 69 LEU C O 1
ATOM 2066 N N . TRP C 1 52 ? -37.178 37.211 9.648 1.00 34.66 70 TRP C N 1
ATOM 2067 C CA . TRP C 1 52 ? -36.792 36.497 8.469 1.00 37.63 70 TRP C CA 1
ATOM 2068 C C . TRP C 1 52 ? -35.579 35.556 8.710 1.00 39.61 70 TRP C C 1
ATOM 2069 O O . TRP C 1 52 ? -35.501 34.514 8.096 1.00 32.94 70 TRP C O 1
ATOM 2080 N N . LEU C 1 53 ? -34.642 35.933 9.579 1.00 36.57 71 LEU C N 1
ATOM 2081 C CA . LEU C 1 53 ? -33.518 35.038 9.853 1.00 36.96 71 LEU C CA 1
ATOM 2082 C C . LEU C 1 53 ? -33.946 33.762 10.621 1.00 30.87 71 LEU C C 1
ATOM 2083 O O . LEU C 1 53 ? -33.164 32.891 10.761 1.00 34.28 71 LEU C O 1
ATOM 2088 N N . LEU C 1 54 ? -35.169 33.688 11.161 1.00 33.53 72 LEU C N 1
ATOM 2089 C CA . LEU C 1 54 ? -35.692 32.505 11.832 1.00 38.42 72 LEU C CA 1
ATOM 2090 C C . LEU C 1 54 ? -36.800 31.835 11.047 1.00 37.61 72 LEU C C 1
ATOM 2091 O O . LEU C 1 54 ? -37.631 31.168 11.640 1.00 38.78 72 LEU C O 1
ATOM 2096 N N . SER C 1 55 ? -36.815 32.026 9.725 1.00 33.53 73 SER C N 1
ATOM 2097 C CA . SER C 1 55 ? -37.844 31.503 8.842 1.00 35.84 73 SER C CA 1
ATOM 2098 C C . SER C 1 55 ? -37.868 29.975 8.795 1.00 33.34 73 SER C C 1
ATOM 2099 O O . SER C 1 55 ? -38.868 29.419 8.403 1.00 32.64 73 SER C O 1
ATOM 2102 N N . PHE C 1 56 ? -36.742 29.365 9.121 1.00 32.55 74 PHE C N 1
ATOM 2103 C CA . PHE C 1 56 ? -36.606 27.936 9.152 1.00 35.12 74 PHE C CA 1
ATOM 2104 C C . PHE C 1 56 ? -37.455 27.381 10.270 1.00 32.82 74 PHE C C 1
ATOM 2105 O O . PHE C 1 56 ? -37.671 26.217 10.287 1.00 35.44 74 PHE C O 1
ATOM 2113 N N . LEU C 1 57 ? -37.957 28.205 11.195 1.00 34.82 75 LEU C N 1
ATOM 2114 C CA . LEU C 1 57 ? -38.686 27.651 12.380 1.00 33.42 75 LEU C CA 1
ATOM 2115 C C . LEU C 1 57 ? -40.143 27.409 12.010 1.00 34.11 75 LEU C C 1
ATOM 2116 O O . LEU C 1 57 ? -40.855 28.272 11.473 1.00 30.70 75 LEU C O 1
ATOM 2121 N N . ARG C 1 58 ? -40.599 26.230 12.320 1.00 30.16 76 ARG C N 1
ATOM 2122 C CA . ARG C 1 58 ? -41.910 25.802 11.972 1.00 31.82 76 ARG C CA 1
ATOM 2123 C C . ARG C 1 58 ? -42.949 26.589 12.667 1.00 31.19 76 ARG C C 1
ATOM 2124 O O . ARG C 1 58 ? -42.864 26.706 13.866 1.00 34.81 76 ARG C O 1
ATOM 2132 N N . ARG C 1 59 ? -43.947 27.125 11.952 1.00 32.25 77 ARG C N 1
ATOM 2133 C CA . ARG C 1 59 ? -45.047 27.841 12.622 1.00 32.49 77 ARG C CA 1
ATOM 2134 C C . ARG C 1 59 ? -46.320 27.132 12.227 1.00 35.31 77 ARG C C 1
ATOM 2135 O O . ARG C 1 59 ? -46.513 26.754 11.052 1.00 32.97 77 ARG C O 1
ATOM 2143 N N . TRP C 1 60 ? -47.203 26.995 13.204 1.00 31.09 78 TRP C N 1
ATOM 2144 C CA . TRP C 1 60 ? -48.396 26.269 13.052 1.00 35.29 78 TRP C CA 1
ATOM 2145 C C . TRP C 1 60 ? -49.549 27.218 13.106 1.00 35.98 78 TRP C C 1
ATOM 2146 O O . TRP C 1 60 ? -49.537 28.137 13.915 1.00 31.92 78 TRP C O 1
ATOM 2157 N N . ASN C 1 61 ? -50.605 26.874 12.382 1.00 37.51 79 ASN C N 1
ATOM 2158 C CA . ASN C 1 61 ? -51.955 27.420 12.631 1.00 40.07 79 ASN C CA 1
ATOM 2159 C C . ASN C 1 61 ? -53.031 26.364 12.436 1.00 39.96 79 ASN C C 1
ATOM 2160 O O . ASN C 1 61 ? -53.302 25.961 11.301 1.00 39.95 79 ASN C O 1
ATOM 2165 N N . GLY C 1 62 ? -53.628 25.906 13.542 1.00 38.81 80 GLY C N 1
ATOM 2166 C CA . GLY C 1 62 ? -54.438 24.697 13.536 1.00 39.94 80 GLY C CA 1
ATOM 2167 C C . GLY C 1 62 ? -53.656 23.521 12.928 1.00 38.51 80 GLY C C 1
ATOM 2168 O O . GLY C 1 62 ? -52.534 23.233 13.316 1.00 42.99 80 GLY C O 1
ATOM 2169 N N . SER C 1 63 ? -54.176 22.951 11.866 1.00 41.63 81 SER C N 1
ATOM 2170 C CA . SER C 1 63 ? -53.594 21.753 11.242 1.00 42.54 81 SER C CA 1
ATOM 2171 C C . SER C 1 63 ? -52.716 22.103 9.986 1.00 37.96 81 SER C C 1
ATOM 2172 O O . SER C 1 63 ? -52.539 21.267 9.064 1.00 34.98 81 SER C O 1
ATOM 2175 N N . THR C 1 64 ? -52.258 23.357 9.885 1.00 34.30 82 THR C N 1
ATOM 2176 C CA . THR C 1 64 ? -51.289 23.728 8.877 1.00 35.97 82 THR C CA 1
ATOM 2177 C C . THR C 1 64 ? -50.014 24.344 9.488 1.00 34.65 82 THR C C 1
ATOM 2178 O O . THR C 1 64 ? -50.063 25.251 10.338 1.00 31.59 82 THR C O 1
ATOM 2182 N N . ALA C 1 65 ? -48.885 23.928 8.945 1.00 33.00 83 ALA C N 1
ATOM 2183 C CA . ALA C 1 65 ? -47.583 24.400 9.348 1.00 33.99 83 ALA C CA 1
ATOM 2184 C C . ALA C 1 65 ? -46.829 24.903 8.152 1.00 35.02 83 ALA C C 1
ATOM 2185 O O . ALA C 1 65 ? -47.056 24.446 7.028 1.00 30.74 83 ALA C O 1
ATOM 2187 N N . ILE C 1 66 ? -45.880 25.792 8.411 1.00 30.89 84 ILE C N 1
ATOM 2188 C CA . ILE C 1 66 ? -45.055 26.382 7.363 1.00 33.07 84 ILE C CA 1
ATOM 2189 C C . ILE C 1 66 ? -43.619 26.525 7.895 1.00 33.06 84 ILE C C 1
ATOM 2190 O O . ILE C 1 66 ? -43.404 26.774 9.084 1.00 33.24 84 ILE C O 1
ATOM 2195 N N . THR C 1 67 ? -42.670 26.294 7.002 1.00 36.03 85 THR C N 1
ATOM 2196 C CA . THR C 1 67 ? -41.241 26.483 7.259 1.00 36.56 85 THR C CA 1
ATOM 2197 C C . THR C 1 67 ? -40.628 26.960 5.962 1.00 39.88 85 THR C C 1
ATOM 2198 O O . THR C 1 67 ? -41.153 26.632 4.891 1.00 42.16 85 THR C O 1
ATOM 2202 N N . ASP C 1 68 ? -39.542 27.743 6.023 1.00 38.90 86 ASP C N 1
ATOM 2203 C CA . ASP C 1 68 ? -38.941 28.335 4.811 1.00 33.15 86 ASP C CA 1
ATOM 2204 C C . ASP C 1 68 ? -37.449 28.108 4.857 1.00 32.60 86 ASP C C 1
ATOM 2205 O O . ASP C 1 68 ? -36.791 28.307 5.895 1.00 37.81 86 ASP C O 1
ATOM 2210 N N . ASP C 1 69 ? -36.914 27.585 3.778 1.00 31.48 87 ASP C N 1
ATOM 2211 C CA . ASP C 1 69 ? -35.492 27.525 3.610 1.00 32.41 87 ASP C CA 1
ATOM 2212 C C . ASP C 1 69 ? -35.078 28.594 2.610 1.00 33.71 87 ASP C C 1
ATOM 2213 O O . ASP C 1 69 ? -35.207 28.409 1.374 1.00 34.21 87 ASP C O 1
ATOM 2218 N N . THR C 1 70 ? -34.584 29.703 3.146 1.00 32.62 88 THR C N 1
ATOM 2219 C CA . THR C 1 70 ? -34.377 30.922 2.354 1.00 36.28 88 THR C CA 1
ATOM 2220 C C . THR C 1 70 ? -33.095 30.844 1.553 1.00 38.71 88 THR C C 1
ATOM 2221 O O . THR C 1 70 ? -32.931 31.542 0.563 1.00 37.08 88 THR C O 1
ATOM 2225 N N . LEU C 1 71 ? -32.188 29.972 1.956 1.00 42.55 89 LEU C N 1
ATOM 2226 C CA . LEU C 1 71 ? -30.977 29.821 1.230 1.00 38.71 89 LEU C CA 1
ATOM 2227 C C . LEU C 1 71 ? -31.299 29.024 -0.032 1.00 47.74 89 LEU C C 1
ATOM 2228 O O . LEU C 1 71 ? -30.941 29.430 -1.120 1.00 37.82 89 LEU C O 1
ATOM 2233 N N . GLY C 1 72 ? -31.903 27.844 0.139 1.00 46.40 90 GLY C N 1
ATOM 2234 C CA . GLY C 1 72 ? -32.249 27.001 -0.998 1.00 44.05 90 GLY C CA 1
ATOM 2235 C C . GLY C 1 72 ? -33.446 27.504 -1.791 1.00 45.02 90 GLY C C 1
ATOM 2236 O O . GLY C 1 72 ? -33.682 27.062 -2.915 1.00 45.71 90 GLY C O 1
ATOM 2237 N N . GLY C 1 73 ? -34.229 28.411 -1.238 1.00 39.26 91 GLY C N 1
ATOM 2238 C CA . GLY C 1 73 ? -35.344 28.955 -2.019 1.00 39.43 91 GLY C CA 1
ATOM 2239 C C . GLY C 1 73 ? -36.451 27.933 -2.159 1.00 40.57 91 GLY C C 1
ATOM 2240 O O . GLY C 1 73 ? -36.878 27.653 -3.269 1.00 39.22 91 GLY C O 1
ATOM 2241 N N . THR C 1 74 ? -36.901 27.391 -1.023 1.00 37.97 92 THR C N 1
ATOM 2242 C CA . THR C 1 74 ? -37.991 26.427 -0.940 1.00 41.17 92 THR C CA 1
ATOM 2243 C C . THR C 1 74 ? -38.815 26.674 0.269 1.00 37.06 92 THR C C 1
ATOM 2244 O O . THR C 1 74 ? -38.306 26.763 1.367 1.00 34.93 92 THR C O 1
ATOM 2248 N N . LEU C 1 75 ? -40.113 26.745 0.064 1.00 38.61 93 LEU C N 1
ATOM 2249 C CA . LEU C 1 75 ? -41.062 26.949 1.150 1.00 38.05 93 LEU C CA 1
ATOM 2250 C C . LEU C 1 75 ? -41.834 25.633 1.242 1.00 39.55 93 LEU C C 1
ATOM 2251 O O . LEU C 1 75 ? -42.260 25.100 0.213 1.00 38.91 93 LEU C O 1
ATOM 2256 N N . THR C 1 76 ? -41.998 25.106 2.436 1.00 35.11 94 THR C N 1
ATOM 2257 C CA . THR C 1 76 ? -42.758 23.879 2.667 1.00 34.80 94 THR C CA 1
ATOM 2258 C C . THR C 1 76 ? -43.948 24.151 3.576 1.00 36.70 94 THR C C 1
ATOM 2259 O O . THR C 1 76 ? -43.777 24.798 4.641 1.00 33.71 94 THR C O 1
ATOM 2263 N N . ILE C 1 77 ? -45.135 23.658 3.160 1.00 36.28 95 ILE C N 1
ATOM 2264 C CA . ILE C 1 77 ? -46.356 23.690 3.940 1.00 32.53 95 ILE C CA 1
ATOM 2265 C C . ILE C 1 77 ? -46.741 22.227 4.234 1.00 36.71 95 ILE C C 1
ATOM 2266 O O . ILE C 1 77 ? -46.677 21.374 3.363 1.00 36.55 95 ILE C O 1
ATOM 2271 N N . THR C 1 78 ? -47.120 21.959 5.483 1.00 35.69 96 THR C N 1
ATOM 2272 C CA . THR C 1 78 ? -47.608 20.681 5.917 1.00 39.34 96 THR C CA 1
ATOM 2273 C C . THR C 1 78 ? -49.083 20.820 6.249 1.00 36.21 96 THR C C 1
ATOM 2274 O O . THR C 1 78 ? -49.455 21.574 7.146 1.00 34.21 96 THR C O 1
ATOM 2278 N N . LEU C 1 79 ? -49.922 20.086 5.538 1.00 35.80 97 LEU C N 1
ATOM 2279 C CA . LEU C 1 79 ? -51.363 19.962 5.929 1.00 40.17 97 LEU C CA 1
ATOM 2280 C C . LEU C 1 79 ? -51.421 18.697 6.767 1.00 40.57 97 LEU C C 1
ATOM 2281 O O . LEU C 1 79 ? -51.237 17.613 6.222 1.00 43.09 97 LEU C O 1
ATOM 2286 N N . ARG C 1 80 ? -51.531 18.855 8.089 1.00 36.35 98 ARG C N 1
ATOM 2287 C CA . ARG C 1 80 ? -51.603 17.760 9.009 1.00 38.55 98 ARG C CA 1
ATOM 2288 C C . ARG C 1 80 ? -52.974 16.980 8.858 1.00 44.32 98 ARG C C 1
ATOM 2289 O O . ARG C 1 80 ? -53.996 17.583 8.776 1.00 37.69 98 ARG C O 1
ATOM 2297 N N . ASN C 1 81 ? -52.985 15.654 8.935 1.00 43.67 99 ASN C N 1
ATOM 2298 C CA . ASN C 1 81 ? -54.252 14.955 9.079 1.00 44.12 99 ASN C CA 1
ATOM 2299 C C . ASN C 1 81 ? -55.263 15.396 7.978 1.00 38.76 99 ASN C C 1
ATOM 2300 O O . ASN C 1 81 ? -56.312 15.892 8.256 1.00 38.82 99 ASN C O 1
ATOM 2305 N N . LEU C 1 82 ? -54.879 15.203 6.726 1.00 40.45 100 LEU C N 1
ATOM 2306 C CA . LEU C 1 82 ? -55.564 15.781 5.616 1.00 44.62 100 LEU C CA 1
ATOM 2307 C C . LEU C 1 82 ? -56.989 15.219 5.517 1.00 48.54 100 LEU C C 1
ATOM 2308 O O . LEU C 1 82 ? -57.197 14.022 5.666 1.00 50.89 100 LEU C O 1
ATOM 2313 N N . GLN C 1 83 ? -57.951 16.102 5.328 1.00 51.66 101 GLN C N 1
ATOM 2314 C CA . GLN C 1 83 ? -59.365 15.744 5.329 1.00 51.72 101 GLN C CA 1
ATOM 2315 C C . GLN C 1 83 ? -59.969 16.181 4.036 1.00 59.57 101 GLN C C 1
ATOM 2316 O O . GLN C 1 83 ? -59.519 17.185 3.450 1.00 49.79 101 GLN C O 1
ATOM 2322 N N . PRO C 1 84 ? -61.045 15.483 3.603 1.00 61.50 102 PRO C N 1
ATOM 2323 C CA . PRO C 1 84 ? -61.642 15.836 2.319 1.00 53.38 102 PRO C CA 1
ATOM 2324 C C . PRO C 1 84 ? -62.067 17.294 2.228 1.00 47.43 102 PRO C C 1
ATOM 2325 O O . PRO C 1 84 ? -61.859 17.888 1.186 1.00 45.89 102 PRO C O 1
ATOM 2329 N N . HIS C 1 85 ? -62.604 17.881 3.292 1.00 44.95 103 HIS C N 1
ATOM 2330 C CA . HIS C 1 85 ? -62.784 19.346 3.344 1.00 53.22 103 HIS C CA 1
ATOM 2331 C C . HIS C 1 85 ? -61.523 20.272 3.102 1.00 55.01 103 HIS C C 1
ATOM 2332 O O . HIS C 1 85 ? -61.688 21.481 2.901 1.00 50.59 103 HIS C O 1
ATOM 2339 N N . ASP C 1 86 ? -60.297 19.740 3.110 1.00 53.66 104 ASP C N 1
ATOM 2340 C CA . ASP C 1 86 ? -59.088 20.540 2.771 1.00 55.90 104 ASP C CA 1
ATOM 2341 C C . ASP C 1 86 ? -58.846 20.658 1.278 1.00 60.41 104 ASP C C 1
ATOM 2342 O O . ASP C 1 86 ? -58.007 21.480 0.885 1.00 53.55 104 ASP C O 1
ATOM 2347 N N . ALA C 1 87 ? -59.547 19.873 0.437 1.00 57.08 105 ALA C N 1
ATOM 2348 C CA . ALA C 1 87 ? -59.321 19.963 -1.048 1.00 57.86 105 ALA C CA 1
ATOM 2349 C C . ALA C 1 87 ? -59.738 21.327 -1.579 1.00 51.01 105 ALA C C 1
ATOM 2350 O O . ALA C 1 87 ? -60.670 21.947 -1.065 1.00 47.09 105 ALA C O 1
ATOM 2352 N N . GLY C 1 88 ? -59.018 21.829 -2.569 1.00 48.74 106 GLY C N 1
ATOM 2353 C CA . GLY C 1 88 ? -59.302 23.199 -3.006 1.00 49.66 106 GLY C CA 1
ATOM 2354 C C . GLY C 1 88 ? -58.079 23.910 -3.508 1.00 47.36 106 GLY C C 1
ATOM 2355 O O . GLY C 1 88 ? -57.019 23.286 -3.689 1.00 51.90 106 GLY C O 1
ATOM 2356 N N . LEU C 1 89 ? -58.250 25.203 -3.773 1.00 46.06 107 LEU C N 1
ATOM 2357 C CA . LEU C 1 89 ? -57.200 26.010 -4.375 1.00 49.35 107 LEU C CA 1
ATOM 2358 C C . LEU C 1 89 ? -56.489 26.824 -3.308 1.00 47.22 107 LEU C C 1
ATOM 2359 O O . LEU C 1 89 ? -57.118 27.379 -2.403 1.00 44.19 107 LEU C O 1
ATOM 2364 N N . TYR C 1 90 ? -55.164 26.867 -3.389 1.00 48.54 108 TYR C N 1
ATOM 2365 C CA . TYR C 1 90 ? -54.402 27.632 -2.393 1.00 48.48 108 TYR C CA 1
ATOM 2366 C C . TYR C 1 90 ? -53.258 28.358 -3.065 1.00 49.01 108 TYR C C 1
ATOM 2367 O O . TYR C 1 90 ? -52.895 28.001 -4.179 1.00 43.66 108 TYR C O 1
ATOM 2376 N N . GLN C 1 91 ? -52.661 29.312 -2.359 1.00 45.19 109 GLN C N 1
ATOM 2377 C CA . GLN C 1 91 ? -51.459 29.985 -2.851 1.00 49.93 109 GLN C CA 1
ATOM 2378 C C . GLN C 1 91 ? -50.32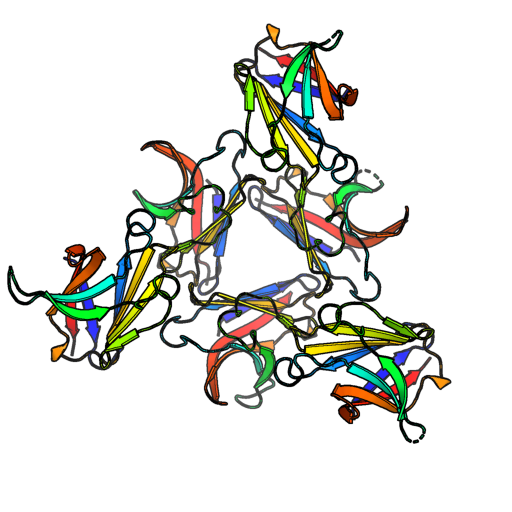6 30.081 -1.860 1.00 41.20 109 GLN C C 1
ATOM 2379 O O . GLN C 1 91 ? -50.567 30.436 -0.701 1.00 40.01 109 GLN C O 1
ATOM 2385 N N . CYS C 1 92 ? -49.117 29.817 -2.353 1.00 39.12 110 CYS C N 1
ATOM 2386 C CA . CYS C 1 92 ? -47.874 30.289 -1.744 1.00 47.97 110 CYS C CA 1
ATOM 2387 C C . CYS C 1 92 ? -47.674 31.739 -2.126 1.00 47.48 110 CYS C C 1
ATOM 2388 O O . CYS C 1 92 ? -47.795 32.060 -3.265 1.00 45.01 110 CYS C O 1
ATOM 2391 N N . GLN C 1 93 ? -47.378 32.610 -1.173 1.00 46.13 111 GLN C N 1
ATOM 2392 C CA . GLN C 1 93 ? -47.110 34.002 -1.489 1.00 46.85 111 GLN C CA 1
ATOM 2393 C C . GLN C 1 93 ? -45.866 34.544 -0.789 1.00 49.17 111 GLN C C 1
ATOM 2394 O O . GLN C 1 93 ? -45.506 34.093 0.300 1.00 43.00 111 GLN C O 1
ATOM 2400 N N . SER C 1 94 ? -45.274 35.557 -1.420 1.00 46.42 112 SER C N 1
ATOM 2401 C CA . SER C 1 94 ? -44.127 36.310 -0.943 1.00 54.12 112 SER C CA 1
ATOM 2402 C C . SER C 1 94 ? -44.651 37.664 -0.474 1.00 52.53 112 SER C C 1
ATOM 2403 O O . SER C 1 94 ? -45.247 38.366 -1.237 1.00 58.49 112 SER C O 1
ATOM 2406 N N . LEU C 1 95 ? -44.448 38.027 0.775 1.00 50.96 113 LEU C N 1
ATOM 2407 C CA . LEU C 1 95 ? -44.983 39.312 1.326 1.00 54.95 113 LEU C CA 1
ATOM 2408 C C . LEU C 1 95 ? -44.009 40.470 1.181 1.00 55.27 113 LEU C C 1
ATOM 2409 O O . LEU C 1 95 ? -42.806 40.279 1.341 1.00 56.74 113 LEU C O 1
ATOM 2414 N N . HIS C 1 96 ? -44.523 41.646 0.829 1.00 58.53 114 HIS C N 1
ATOM 2415 C CA . HIS C 1 96 ? -43.711 42.869 0.809 1.00 68.21 114 HIS C CA 1
ATOM 2416 C C . HIS C 1 96 ? -44.577 44.101 0.844 1.00 68.07 114 HIS C C 1
ATOM 2417 O O . HIS C 1 96 ? -45.383 44.306 -0.045 1.00 71.62 114 HIS C O 1
ATOM 2424 N N . GLY C 1 97 ? -44.409 44.886 1.910 1.00 80.11 115 GLY C N 1
ATOM 2425 C CA . GLY C 1 97 ? -45.175 46.105 2.149 1.00 76.02 115 GLY C CA 1
ATOM 2426 C C . GLY C 1 97 ? -46.538 45.693 2.620 1.00 80.46 115 GLY C C 1
ATOM 2427 O O . GLY C 1 97 ? -46.652 45.020 3.633 1.00 76.62 115 GLY C O 1
ATOM 2428 N N . SER C 1 98 ? -47.565 46.110 1.886 1.00 82.42 116 SER C N 1
ATOM 2429 C CA . SER C 1 98 ? -48.904 45.561 2.039 1.00 80.08 116 SER C CA 1
ATOM 2430 C C . SER C 1 98 ? -49.254 44.639 0.850 1.00 74.62 116 SER C C 1
ATOM 2431 O O . SER C 1 98 ? -50.369 44.133 0.793 1.00 81.18 116 SER C O 1
ATOM 2434 N N . GLU C 1 99 ? -48.300 44.375 -0.051 1.00 69.97 117 GLU C N 1
ATOM 2435 C CA . GLU C 1 99 ? -48.529 43.505 -1.210 1.00 71.99 117 GLU C CA 1
ATOM 2436 C C . GLU C 1 99 ? -48.154 42.010 -0.972 1.00 68.73 117 GLU C C 1
ATOM 2437 O O . GLU C 1 99 ? -47.452 41.655 -0.038 1.00 59.67 117 GLU C O 1
ATOM 2443 N N . ALA C 1 100 ? -48.672 41.149 -1.829 1.00 60.21 118 ALA C N 1
ATOM 2444 C CA . ALA C 1 100 ? -48.404 39.716 -1.791 1.00 57.87 118 ALA C CA 1
ATOM 2445 C C . ALA C 1 100 ? -48.295 39.230 -3.234 1.00 53.75 118 ALA C C 1
ATOM 2446 O O . ALA C 1 100 ? -49.187 39.450 -4.023 1.00 66.87 118 ALA C O 1
ATOM 2448 N N . ASP C 1 101 ? -47.188 38.613 -3.586 1.00 53.46 119 ASP C N 1
ATOM 2449 C CA . ASP C 1 101 ? -46.990 38.065 -4.901 1.00 53.31 119 ASP C CA 1
ATOM 2450 C C . ASP C 1 101 ? -47.098 36.577 -4.848 1.00 58.64 119 ASP C C 1
ATOM 2451 O O . ASP C 1 101 ? -46.626 35.937 -3.915 1.00 52.80 119 ASP C O 1
ATOM 2456 N N . THR C 1 102 ? -47.644 36.022 -5.911 1.00 58.18 120 THR C N 1
ATOM 2457 C CA . THR C 1 102 ? -47.915 34.614 -5.996 1.00 55.19 120 THR C CA 1
ATOM 2458 C C . THR C 1 102 ? -46.658 33.908 -6.420 1.00 57.69 120 THR C C 1
ATOM 2459 O O . THR C 1 102 ? -46.079 34.179 -7.476 1.00 61.33 120 THR C O 1
ATOM 2463 N N . LEU C 1 103 ? -46.219 32.993 -5.576 1.00 51.32 121 LEU C N 1
ATOM 2464 C CA . LEU C 1 103 ? -45.094 32.128 -5.942 1.00 48.75 121 LEU C CA 1
ATOM 2465 C C . LEU C 1 103 ? -45.616 30.893 -6.636 1.00 41.14 121 LEU C C 1
ATOM 2466 O O . LEU C 1 103 ? -44.960 30.367 -7.509 1.00 47.11 121 LEU C O 1
ATOM 2471 N N . ARG C 1 104 ? -46.781 30.405 -6.228 1.00 43.95 122 ARG C N 1
ATOM 2472 C CA . ARG C 1 104 ? -47.339 29.154 -6.767 1.00 47.90 122 ARG C CA 1
ATOM 2473 C C . ARG C 1 104 ? -48.780 29.005 -6.340 1.00 47.00 122 ARG C C 1
ATOM 2474 O O . ARG C 1 104 ? -49.211 29.481 -5.281 1.00 48.91 122 ARG C O 1
ATOM 2482 N N . LYS C 1 105 ? -49.536 28.401 -7.240 1.00 54.25 123 LYS C N 1
ATOM 2483 C CA . LYS C 1 105 ? -50.966 28.197 -7.082 1.00 56.68 123 LYS C CA 1
ATOM 2484 C C . LYS C 1 105 ? -51.050 26.701 -6.936 1.00 51.91 123 LYS C C 1
ATOM 2485 O O . LYS C 1 105 ? -50.488 25.986 -7.749 1.00 54.11 123 LYS C O 1
ATOM 2491 N N . VAL C 1 106 ? -51.673 26.218 -5.871 1.00 50.26 124 VAL C N 1
ATOM 2492 C CA . VAL C 1 106 ? -51.717 24.778 -5.610 1.00 48.80 124 VAL C CA 1
ATOM 2493 C C . VAL C 1 106 ? -53.156 24.342 -5.535 1.00 47.64 124 VAL C C 1
ATOM 2494 O O . VAL C 1 106 ? -53.981 24.982 -4.875 1.00 44.19 124 VAL C O 1
ATOM 2498 N N . LEU C 1 107 ? -53.431 23.262 -6.253 1.00 51.12 125 LEU C N 1
ATOM 2499 C CA . LEU C 1 107 ? -54.630 22.502 -6.069 1.00 56.50 125 LEU C CA 1
ATOM 2500 C C . LEU C 1 107 ? -54.320 21.326 -5.146 1.00 48.60 125 LEU C C 1
ATOM 2501 O O . LEU C 1 107 ? -53.429 20.498 -5.410 1.00 45.55 125 LEU C O 1
ATOM 2506 N N . VAL C 1 108 ? -55.052 21.258 -4.056 1.00 44.71 126 VAL C N 1
ATOM 2507 C CA . VAL C 1 108 ? -54.954 20.089 -3.191 1.00 48.06 126 VAL C CA 1
ATOM 2508 C C . VAL C 1 108 ? -56.081 19.076 -3.457 1.00 45.65 126 VAL C C 1
ATOM 2509 O O . VAL C 1 108 ? -57.279 19.428 -3.374 1.00 50.05 126 VAL C O 1
ATOM 2513 N N . GLU C 1 109 ? -55.696 17.821 -3.652 1.00 47.67 127 GLU C N 1
ATOM 2514 C CA . GLU C 1 109 ? -56.655 16.712 -3.705 1.00 57.87 127 GLU C CA 1
ATOM 2515 C C . GLU C 1 109 ? -56.415 15.601 -2.689 1.00 55.60 127 GLU C C 1
ATOM 2516 O O . GLU C 1 109 ? -55.289 15.122 -2.505 1.00 59.45 127 GLU C O 1
ATOM 2522 N N . VAL C 1 110 ? -57.521 15.129 -2.135 1.00 54.88 128 VAL C N 1
ATOM 2523 C CA . VAL C 1 110 ? -57.579 14.182 -1.047 1.00 60.21 128 VAL C CA 1
ATOM 2524 C C . VAL C 1 110 ? -58.097 12.843 -1.566 1.00 62.91 128 VAL C C 1
ATOM 2525 O O . VAL C 1 110 ? -59.246 12.732 -1.990 1.00 64.93 128 VAL C O 1
ATOM 2529 N N . LEU C 1 111 ? -57.259 11.829 -1.526 1.00 66.69 129 LEU C N 1
ATOM 2530 C CA . LEU C 1 111 ? -57.652 10.526 -2.011 1.00 72.00 129 LEU C CA 1
ATOM 2531 C C . LEU C 1 111 ? -58.582 9.806 -0.992 1.00 80.27 129 LEU C C 1
ATOM 2532 O O . LEU C 1 111 ? -59.751 10.158 -0.900 1.00 88.00 129 LEU C O 1
ATOM 2537 N N . ALA C 1 112 ? -58.097 8.825 -0.227 1.00 89.73 130 ALA C N 1
ATOM 2538 C CA . ALA C 1 112 ? -58.998 7.927 0.545 1.00 96.49 130 ALA C CA 1
ATOM 2539 C C . ALA C 1 112 ? -58.211 6.835 1.293 1.00 90.71 130 ALA C C 1
ATOM 2540 O O . ALA C 1 112 ? -58.763 6.126 2.139 1.00 88.26 130 ALA C O 1
ATOM 2542 N N . THR D 1 3 ? -29.403 -13.955 28.524 1.00 91.05 21 THR D N 1
ATOM 2543 C CA . THR D 1 3 ? -28.286 -14.140 27.550 1.00 90.97 21 THR D CA 1
ATOM 2544 C C . THR D 1 3 ? -28.789 -13.980 26.122 1.00 93.65 21 THR D C 1
ATOM 2545 O O . THR D 1 3 ? -29.937 -14.297 25.845 1.00 80.87 21 THR D O 1
ATOM 2549 N N . THR D 1 4 ? -27.958 -13.418 25.241 1.00 97.13 22 THR D N 1
ATOM 2550 C CA . THR D 1 4 ? -28.331 -13.263 23.824 1.00 90.91 22 THR D CA 1
ATOM 2551 C C . THR D 1 4 ? -27.163 -13.647 22.934 1.00 86.70 22 THR D C 1
ATOM 2552 O O . THR D 1 4 ? -25.986 -13.368 23.232 1.00 75.72 22 THR D O 1
ATOM 2556 N N . VAL D 1 5 ? -27.524 -14.269 21.822 1.00 82.29 23 VAL D N 1
ATOM 2557 C CA . VAL D 1 5 ? -26.566 -14.872 20.943 1.00 84.47 23 VAL D CA 1
ATOM 2558 C C . VAL D 1 5 ? -26.450 -13.950 19.766 1.00 75.03 23 VAL D C 1
ATOM 2559 O O . VAL D 1 5 ? -27.445 -13.580 19.175 1.00 87.75 23 VAL D O 1
ATOM 2563 N N . PHE D 1 6 ? -25.235 -13.556 19.452 1.00 70.84 24 PHE D N 1
ATOM 2564 C CA . PHE D 1 6 ? -24.951 -12.842 18.217 1.00 78.49 24 PHE D CA 1
ATOM 2565 C C . PHE D 1 6 ? -24.024 -13.758 17.431 1.00 83.52 24 PHE D C 1
ATOM 2566 O O . PHE D 1 6 ? -22.958 -14.148 17.916 1.00 88.03 24 PHE D O 1
ATOM 2574 N N . GLN D 1 7 ? -24.427 -14.112 16.226 1.00 78.91 25 GLN D N 1
ATOM 2575 C CA . GLN D 1 7 ? -23.618 -14.992 15.405 1.00 83.82 25 GLN D CA 1
ATOM 2576 C C . GLN D 1 7 ? -23.184 -14.249 14.147 1.00 79.33 25 GLN D C 1
ATOM 2577 O O . GLN D 1 7 ? -24.000 -13.592 13.505 1.00 77.79 25 GLN D O 1
ATOM 2583 N N . GLY D 1 8 ? -21.895 -14.333 13.827 1.00 77.73 26 GLY D N 1
ATOM 2584 C CA . GLY D 1 8 ? -21.334 -13.750 12.605 1.00 82.18 26 GLY D CA 1
ATOM 2585 C C . GLY D 1 8 ? -20.418 -14.730 11.885 1.00 82.12 26 GLY D C 1
ATOM 2586 O O . GLY D 1 8 ? -19.712 -15.506 12.517 1.00 78.87 26 GLY D O 1
ATOM 2587 N N . VAL D 1 9 ? -20.454 -14.685 10.556 1.00 86.62 27 VAL D N 1
ATOM 2588 C CA . VAL D 1 9 ? -19.506 -15.410 9.685 1.00 88.28 27 VAL D CA 1
ATOM 2589 C C . VAL D 1 9 ? -18.016 -15.013 9.877 1.00 88.35 27 VAL D C 1
ATOM 2590 O O . VAL D 1 9 ? -17.676 -13.826 9.980 1.00 86.98 27 VAL D O 1
ATOM 2594 N N . ALA D 1 10 ? -17.129 -16.008 9.882 1.00 86.75 28 ALA D N 1
ATOM 2595 C CA . ALA D 1 10 ? -15.680 -15.780 10.063 1.00 85.05 28 ALA D CA 1
ATOM 2596 C C . ALA D 1 10 ? -15.165 -14.738 9.093 1.00 81.34 28 ALA D C 1
ATOM 2597 O O . ALA D 1 10 ? -15.656 -14.668 7.972 1.00 78.68 28 ALA D O 1
ATOM 2599 N N . GLY D 1 11 ? -14.211 -13.916 9.538 1.00 81.06 29 GLY D N 1
ATOM 2600 C CA . GLY D 1 11 ? -13.545 -12.937 8.669 1.00 86.28 29 GLY D CA 1
ATOM 2601 C C . GLY D 1 11 ? -14.245 -11.588 8.493 1.00 87.15 29 GLY D C 1
ATOM 2602 O O . GLY D 1 11 ? -13.575 -10.586 8.253 1.00 82.12 29 GLY D O 1
ATOM 2603 N N . GLN D 1 12 ? -15.577 -11.555 8.586 1.00 81.52 30 GLN D N 1
ATOM 2604 C CA . GLN D 1 12 ? -16.334 -10.293 8.559 1.00 81.61 30 GLN D CA 1
ATOM 2605 C C . GLN D 1 12 ? -16.560 -9.657 9.943 1.00 79.78 30 GLN D C 1
ATOM 2606 O O . GLN D 1 12 ? -16.490 -10.329 11.001 1.00 75.71 30 GLN D O 1
ATOM 2612 N N . SER D 1 13 ? -16.870 -8.356 9.915 1.00 75.86 31 SER D N 1
ATOM 2613 C CA . SER D 1 13 ? -17.156 -7.596 11.138 1.00 64.93 31 SER D CA 1
ATOM 2614 C C . SER D 1 13 ? -18.443 -8.102 11.722 1.00 57.45 31 SER D C 1
ATOM 2615 O O . SER D 1 13 ? -19.380 -8.275 10.985 1.00 64.99 31 SER D O 1
ATOM 2618 N N . LEU D 1 14 ? -18.460 -8.394 13.025 1.00 56.26 32 LEU D N 1
ATOM 2619 C CA . LEU D 1 14 ? -19.696 -8.621 13.784 1.00 60.11 32 LEU D CA 1
ATOM 2620 C C . LEU D 1 14 ? -20.046 -7.384 14.696 1.00 61.67 32 LEU D C 1
ATOM 2621 O O . LEU D 1 14 ? -19.187 -6.871 15.447 1.00 57.47 32 LEU D O 1
ATOM 2626 N N . GLN D 1 15 ? -21.322 -7.000 14.666 1.00 59.27 33 GLN D N 1
ATOM 2627 C CA . GLN D 1 15 ? -21.836 -5.857 15.401 1.00 61.99 33 GLN D CA 1
ATOM 2628 C C . GLN D 1 15 ? -22.771 -6.353 16.452 1.00 59.19 33 GLN D C 1
ATOM 2629 O O . GLN D 1 15 ? -23.812 -6.915 16.155 1.00 66.26 33 GLN D O 1
ATOM 2635 N N . VAL D 1 16 ? -22.399 -6.102 17.692 1.00 50.23 34 VAL D N 1
ATOM 2636 C CA . VAL D 1 16 ? -23.212 -6.440 18.831 1.00 53.20 34 VAL D CA 1
ATOM 2637 C C . VAL D 1 16 ? -23.805 -5.117 19.347 1.00 53.85 34 VAL D C 1
ATOM 2638 O O . VAL D 1 16 ? -23.049 -4.183 19.604 1.00 54.46 34 VAL D O 1
ATOM 2642 N N . SER D 1 17 ? -25.117 -5.063 19.522 1.00 51.65 35 SER D N 1
ATOM 2643 C CA . SER D 1 17 ? -25.799 -3.938 20.154 1.00 56.05 35 SER D CA 1
ATOM 2644 C C . SER D 1 17 ? -26.272 -4.285 21.570 1.00 57.72 35 SER D C 1
ATOM 2645 O O . SER D 1 17 ? -26.744 -5.397 21.808 1.00 66.70 35 SER D O 1
ATOM 2648 N N . CYS D 1 18 ? -26.133 -3.336 22.509 1.00 59.47 36 CYS D N 1
ATOM 2649 C CA . CYS D 1 18 ? -26.612 -3.470 23.890 1.00 61.40 36 CYS D CA 1
ATOM 2650 C C . CYS D 1 18 ? -27.491 -2.264 24.226 1.00 60.00 36 CYS D C 1
ATOM 2651 O O . CYS D 1 18 ? -26.953 -1.175 24.471 1.00 62.58 36 CYS D O 1
ATOM 2654 N N . PRO D 1 19 ? -28.830 -2.441 24.216 1.00 53.46 37 PRO D N 1
ATOM 2655 C CA . PRO D 1 19 ? -29.775 -1.407 24.711 1.00 46.51 37 PRO D CA 1
ATOM 2656 C C . PRO D 1 19 ? -29.692 -1.170 26.165 1.00 50.56 37 PRO D C 1
ATOM 2657 O O . PRO D 1 19 ? -29.338 -2.069 26.913 1.00 47.87 37 PRO D O 1
ATOM 2661 N N . TYR D 1 20 ? -30.007 0.053 26.570 1.00 46.27 38 TYR D N 1
ATOM 2662 C CA . TYR D 1 20 ? -30.086 0.370 27.984 1.00 44.91 38 TYR D CA 1
ATOM 2663 C C . TYR D 1 20 ? -30.939 1.601 28.192 1.00 47.01 38 TYR D C 1
ATOM 2664 O O . TYR D 1 20 ? -31.108 2.393 27.289 1.00 45.47 38 TYR D O 1
ATOM 2673 N N . ASP D 1 21 ? -31.472 1.759 29.394 1.00 47.73 39 ASP D N 1
ATOM 2674 C CA . ASP D 1 21 ? -32.254 2.946 29.733 1.00 51.44 39 ASP D CA 1
ATOM 2675 C C . ASP D 1 21 ? -31.280 4.133 29.879 1.00 47.78 39 ASP D C 1
ATOM 2676 O O . ASP D 1 21 ? -30.461 4.155 30.839 1.00 43.66 39 ASP D O 1
ATOM 2681 N N . SER D 1 22 ? -31.386 5.093 28.944 1.00 42.89 40 SER D N 1
ATOM 2682 C CA . SER D 1 22 ? -30.483 6.222 28.896 1.00 41.81 40 SER D CA 1
ATOM 2683 C C . SER D 1 22 ? -30.576 7.172 30.063 1.00 40.51 40 SER D C 1
ATOM 2684 O O . SER D 1 22 ? -29.579 7.789 30.380 1.00 40.32 40 SER D O 1
ATOM 2687 N N . MET D 1 23 ? -31.750 7.309 30.682 1.00 39.94 41 MET D N 1
ATOM 2688 C CA . MET D 1 23 ? -31.917 8.113 31.907 1.00 48.01 41 MET D CA 1
ATOM 2689 C C . MET D 1 23 ? -31.219 7.456 33.119 1.00 42.86 41 MET D C 1
ATOM 2690 O O . MET D 1 23 ? -30.426 8.093 33.820 1.00 47.81 41 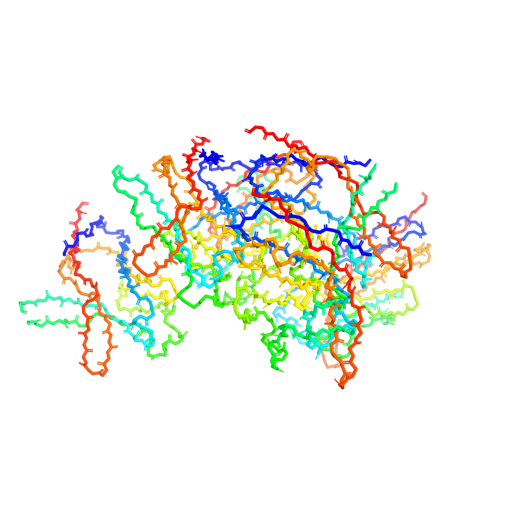MET D O 1
ATOM 2695 N N . LYS D 1 24 ? -31.465 6.178 33.315 1.00 45.78 42 LYS D N 1
ATOM 2696 C CA . LYS D 1 24 ? -30.881 5.419 34.434 1.00 45.94 42 LYS D CA 1
ATOM 2697 C C . LYS D 1 24 ? -29.373 5.397 34.398 1.00 43.54 42 LYS D C 1
ATOM 2698 O O . LYS D 1 24 ? -28.744 5.541 35.412 1.00 45.52 42 LYS D O 1
ATOM 2704 N N . HIS D 1 25 ? -28.795 5.252 33.216 1.00 47.74 43 HIS D N 1
ATOM 2705 C CA . HIS D 1 25 ? -27.350 5.213 33.063 1.00 44.88 43 HIS D CA 1
ATOM 2706 C C . HIS D 1 25 ? -26.693 6.524 32.610 1.00 47.51 43 HIS D C 1
ATOM 2707 O O . HIS D 1 25 ? -25.532 6.547 32.192 1.00 45.92 43 HIS D O 1
ATOM 2714 N N . TRP D 1 26 ? -27.421 7.623 32.755 1.00 45.45 44 TRP D N 1
ATOM 2715 C CA . TRP D 1 26 ? -26.903 8.898 32.386 1.00 44.02 44 TRP D CA 1
ATOM 2716 C C . TRP D 1 26 ? -25.622 9.170 33.133 1.00 44.19 44 TRP D C 1
ATOM 2717 O O . TRP D 1 26 ? -25.531 8.977 34.345 1.00 41.94 44 TRP D O 1
ATOM 2728 N N . GLY D 1 27 ? -24.636 9.661 32.419 1.00 44.16 45 GLY D N 1
ATOM 2729 C CA . GLY D 1 27 ? -23.368 10.016 33.040 1.00 49.26 45 GLY D CA 1
ATOM 2730 C C . GLY D 1 27 ? -22.368 8.882 33.217 1.00 47.78 45 GLY D C 1
ATOM 2731 O O . GLY D 1 27 ? -21.257 9.125 33.610 1.00 43.62 45 GLY D O 1
ATOM 2732 N N . ARG D 1 28 ? -22.724 7.669 32.845 1.00 43.11 46 ARG D N 1
ATOM 2733 C CA . ARG D 1 28 ? -21.882 6.512 33.086 1.00 43.96 46 ARG D CA 1
ATOM 2734 C C . ARG D 1 28 ? -21.244 5.938 31.810 1.00 42.02 46 ARG D C 1
ATOM 2735 O O . ARG D 1 28 ? -21.912 5.688 30.769 1.00 36.76 46 ARG D O 1
ATOM 2743 N N . ARG D 1 29 ? -19.962 5.644 31.957 1.00 39.98 47 ARG D N 1
ATOM 2744 C CA . ARG D 1 29 ? -19.177 4.959 30.952 1.00 43.91 47 ARG D CA 1
ATOM 2745 C C . ARG D 1 29 ? -19.582 3.457 30.881 1.00 48.58 47 ARG D C 1
ATOM 2746 O O . ARG D 1 29 ? -20.183 2.917 31.808 1.00 41.20 47 ARG D O 1
ATOM 2754 N N . LYS D 1 30 ? -19.317 2.822 29.755 1.00 45.13 48 LYS D N 1
ATOM 2755 C CA . LYS D 1 30 ? -19.701 1.451 29.540 1.00 48.37 48 LYS D CA 1
ATOM 2756 C C . LYS D 1 30 ? -18.435 0.658 29.236 1.00 50.56 48 LYS D C 1
ATOM 2757 O O . LYS D 1 30 ? -17.393 1.234 28.850 1.00 46.21 48 LYS D O 1
ATOM 2763 N N . ALA D 1 31 ? -18.549 -0.664 29.321 1.00 47.67 49 ALA D N 1
ATOM 2764 C CA . ALA D 1 31 ? -17.406 -1.546 28.976 1.00 50.52 49 ALA D CA 1
ATOM 2765 C C . ALA D 1 31 ? -17.864 -2.840 28.393 1.00 50.33 49 ALA D C 1
ATOM 2766 O O . ALA D 1 31 ? -18.998 -3.327 28.659 1.00 53.12 49 ALA D O 1
ATOM 2768 N N . TRP D 1 32 ? -16.995 -3.365 27.547 1.00 55.24 50 TRP D N 1
ATOM 2769 C CA . TRP D 1 32 ? -17.142 -4.699 26.947 1.00 58.50 50 TRP D CA 1
ATOM 2770 C C . TRP D 1 32 ? -16.105 -5.528 27.599 1.00 62.05 50 TRP D C 1
ATOM 2771 O O . TRP D 1 32 ? -14.902 -5.176 27.527 1.00 52.68 50 TRP D O 1
ATOM 2782 N N . CYS D 1 33 ? -16.543 -6.603 28.243 1.00 71.10 51 CYS D N 1
ATOM 2783 C CA . CYS D 1 33 ? -15.606 -7.536 28.876 1.00 74.88 51 CYS D CA 1
ATOM 2784 C C . CYS D 1 33 ? -15.951 -9.023 28.601 1.00 79.11 51 CYS D C 1
ATOM 2785 O O . CYS D 1 33 ? -17.101 -9.383 28.304 1.00 68.69 51 CYS D O 1
ATOM 2788 N N . ARG D 1 34 ? -14.925 -9.868 28.669 1.00 79.87 52 ARG D N 1
ATOM 2789 C CA . ARG D 1 34 ? -15.006 -11.258 28.186 1.00 79.27 52 ARG D CA 1
ATOM 2790 C C . ARG D 1 34 ? -14.874 -12.164 29.363 1.00 65.98 52 ARG D C 1
ATOM 2791 O O . ARG D 1 34 ? -13.963 -11.927 30.139 1.00 60.61 52 ARG D O 1
ATOM 2799 N N . GLN D 1 35 ? -15.753 -13.166 29.514 1.00 70.59 53 GLN D N 1
ATOM 2800 C CA . GLN D 1 35 ? -15.663 -14.138 30.670 1.00 84.92 53 GLN D CA 1
ATOM 2801 C C . GLN D 1 35 ? -14.638 -15.261 30.420 1.00 80.64 53 GLN D C 1
ATOM 2802 O O . GLN D 1 35 ? -14.198 -15.432 29.308 1.00 79.21 53 GLN D O 1
ATOM 2808 N N . LEU D 1 36 ? -14.252 -16.019 31.442 1.00 104.35 54 LEU D N 1
ATOM 2809 C CA . LEU D 1 36 ? -13.236 -17.090 31.272 1.00 104.01 54 LEU D CA 1
ATOM 2810 C C . LEU D 1 36 ? -13.872 -18.454 30.975 1.00 88.66 54 LEU D C 1
ATOM 2811 O O . LEU D 1 36 ? -14.095 -19.257 31.874 1.00 98.05 54 LEU D O 1
ATOM 2816 N N . PRO D 1 41 ? -14.992 -15.118 36.182 1.00 97.00 59 PRO D N 1
ATOM 2817 C CA . PRO D 1 41 ? -14.277 -13.843 36.103 1.00 102.54 59 PRO D CA 1
ATOM 2818 C C . PRO D 1 41 ? -14.370 -13.220 34.691 1.00 103.41 59 PRO D C 1
ATOM 2819 O O . PRO D 1 41 ? -14.300 -13.958 33.691 1.00 103.94 59 PRO D O 1
ATOM 2823 N N . CYS D 1 42 ? -14.504 -11.889 34.610 1.00 93.00 60 CYS D N 1
ATOM 2824 C CA . CYS D 1 42 ? -14.682 -11.178 33.317 1.00 87.65 60 CYS D CA 1
ATOM 2825 C C . CYS D 1 42 ? -13.545 -10.185 33.025 1.00 80.40 60 CYS D C 1
ATOM 2826 O O . CYS D 1 42 ? -13.416 -9.194 33.737 1.00 77.69 60 CYS D O 1
ATOM 2829 N N . GLN D 1 43 ? -12.716 -10.444 32.005 1.00 83.80 61 GLN D N 1
ATOM 2830 C CA . GLN D 1 43 ? -11.566 -9.551 31.686 1.00 85.97 61 GLN D CA 1
ATOM 2831 C C . GLN D 1 43 ? -12.040 -8.391 30.784 1.00 80.60 61 GLN D C 1
ATOM 2832 O O . GLN D 1 43 ? -12.644 -8.619 29.707 1.00 72.66 61 GLN D O 1
ATOM 2838 N N . ARG D 1 44 ? -11.759 -7.162 31.230 1.00 77.46 62 ARG D N 1
ATOM 2839 C CA . ARG D 1 44 ? -12.104 -5.969 30.477 1.00 69.56 62 ARG D CA 1
ATOM 2840 C C . ARG D 1 44 ? -11.307 -5.927 29.214 1.00 69.42 62 ARG D C 1
ATOM 2841 O O . ARG D 1 44 ? -10.092 -6.127 29.251 1.00 71.27 62 ARG D O 1
ATOM 2849 N N . VAL D 1 45 ? -12.006 -5.634 28.117 1.00 64.57 63 VAL D N 1
ATOM 2850 C CA . VAL D 1 45 ? -11.428 -5.516 26.775 1.00 60.88 63 VAL D CA 1
ATOM 2851 C C . VAL D 1 45 ? -11.323 -4.073 26.290 1.00 63.28 63 VAL D C 1
ATOM 2852 O O . VAL D 1 45 ? -10.335 -3.705 25.658 1.00 71.08 63 VAL D O 1
ATOM 2856 N N . VAL D 1 46 ? -12.386 -3.288 26.489 1.00 64.70 64 VAL D N 1
ATOM 2857 C CA . VAL D 1 46 ? -12.463 -1.909 25.963 1.00 55.01 64 VAL D CA 1
ATOM 2858 C C . VAL D 1 46 ? -13.590 -1.172 26.676 1.00 53.98 64 VAL D C 1
ATOM 2859 O O . VAL D 1 46 ? -14.670 -1.731 26.952 1.00 50.08 64 VAL D O 1
ATOM 2863 N N . SER D 1 47 ? -13.332 0.085 26.981 1.00 54.05 65 SER D N 1
ATOM 2864 C CA . SER D 1 47 ? -14.346 0.960 27.554 1.00 53.15 65 SER D CA 1
ATOM 2865 C C . SER D 1 47 ? -14.573 2.203 26.689 1.00 45.20 65 SER D C 1
ATOM 2866 O O . SER D 1 47 ? -13.741 2.588 25.931 1.00 51.87 65 SER D O 1
ATOM 2869 N N . THR D 1 48 ? -15.741 2.809 26.846 1.00 48.13 66 THR D N 1
ATOM 2870 C CA . THR D 1 48 ? -16.092 4.095 26.207 1.00 41.07 66 THR D CA 1
ATOM 2871 C C . THR D 1 48 ? -15.189 5.175 26.745 1.00 46.17 66 THR D C 1
ATOM 2872 O O . THR D 1 48 ? -14.492 4.985 27.758 1.00 43.32 66 THR D O 1
ATOM 2876 N N . HIS D 1 49 ? -15.209 6.313 26.056 1.00 45.37 67 HIS D N 1
ATOM 2877 C CA . HIS D 1 49 ? -14.254 7.379 26.285 1.00 41.63 67 HIS D CA 1
ATOM 2878 C C . HIS D 1 49 ? -14.311 7.870 27.725 1.00 39.78 67 HIS D C 1
ATOM 2879 O O . HIS D 1 49 ? -15.371 7.901 28.357 1.00 36.41 67 HIS D O 1
ATOM 2886 N N . ASN D 1 50 ? -13.171 8.255 28.273 1.00 45.18 68 ASN D N 1
ATOM 2887 C CA . ASN D 1 50 ? -13.190 8.786 29.648 1.00 48.92 68 ASN D CA 1
ATOM 2888 C C . ASN D 1 50 ? -14.067 10.048 29.820 1.00 47.58 68 ASN D C 1
ATOM 2889 O O . ASN D 1 50 ? -14.577 10.307 30.899 1.00 44.73 68 ASN D O 1
ATOM 2894 N N . LEU D 1 51 ? -14.261 10.832 28.757 1.00 42.47 69 LEU D N 1
ATOM 2895 C CA . LEU D 1 51 ? -15.161 11.984 28.809 1.00 38.38 69 LEU D CA 1
ATOM 2896 C C . LEU D 1 51 ? -16.489 11.510 28.271 1.00 35.51 69 LEU D C 1
ATOM 2897 O O . LEU D 1 51 ? -16.611 11.195 27.099 1.00 38.75 69 LEU D O 1
ATOM 2902 N N . TRP D 1 52 ? -17.480 11.450 29.154 1.00 37.24 70 TRP D N 1
ATOM 2903 C CA . TRP D 1 52 ? -18.783 10.885 28.858 1.00 35.98 70 TRP D CA 1
ATOM 2904 C C . TRP D 1 52 ? -19.493 11.670 27.734 1.00 35.76 70 TRP D C 1
ATOM 2905 O O . TRP D 1 52 ? -20.244 11.092 26.924 1.00 34.32 70 TRP D O 1
ATOM 2916 N N . LEU D 1 53 ? -19.263 12.989 27.653 1.00 36.26 71 LEU D N 1
ATOM 2917 C CA . LEU D 1 53 ? -19.881 13.770 26.604 1.00 36.11 71 LEU D CA 1
ATOM 2918 C C . LEU D 1 53 ? -19.312 13.350 25.249 1.00 38.84 71 LEU D C 1
ATOM 2919 O O . LEU D 1 53 ? -19.928 13.625 24.218 1.00 42.66 71 LEU D O 1
ATOM 2924 N N . LEU D 1 54 ? -18.177 12.634 25.246 1.00 38.06 72 LEU D N 1
ATOM 2925 C CA . LEU D 1 54 ? -17.574 12.077 24.023 1.00 36.97 72 LEU D CA 1
ATOM 2926 C C . LEU D 1 54 ? -17.788 10.563 23.878 1.00 39.12 72 LEU D C 1
ATOM 2927 O O . LEU D 1 54 ? -17.009 9.898 23.207 1.00 38.62 72 LEU D O 1
ATOM 2932 N N . SER D 1 55 ? -18.839 10.032 24.489 1.00 37.95 73 SER D N 1
ATOM 2933 C CA . SER D 1 55 ? -19.158 8.606 24.414 1.00 40.79 73 SER D CA 1
ATOM 2934 C C . SER D 1 55 ? -19.395 8.104 23.016 1.00 36.57 73 SER D C 1
ATOM 2935 O O . SER D 1 55 ? -19.235 6.933 22.765 1.00 40.38 73 SER D O 1
ATOM 2938 N N . PHE D 1 56 ? -19.816 8.970 22.105 1.00 35.56 74 PHE D N 1
ATOM 2939 C CA . PHE D 1 56 ? -19.998 8.567 20.690 1.00 38.59 74 PHE D CA 1
ATOM 2940 C C . PHE D 1 56 ? -18.642 8.193 20.043 1.00 43.06 74 PHE D C 1
ATOM 2941 O O . PHE D 1 56 ? -18.619 7.663 18.944 1.00 43.18 74 PHE D O 1
ATOM 2949 N N . LEU D 1 57 ? -17.525 8.466 20.701 1.00 39.62 75 LEU D N 1
ATOM 2950 C CA . LEU D 1 57 ? -16.224 8.250 20.075 1.00 49.05 75 LEU D CA 1
ATOM 2951 C C . LEU D 1 57 ? -15.879 6.745 20.003 1.00 52.96 75 LEU D C 1
ATOM 2952 O O . LEU D 1 57 ? -15.906 6.022 21.010 1.00 44.03 75 LEU D O 1
ATOM 2957 N N . ARG D 1 58 ? -15.555 6.265 18.809 1.00 51.11 76 ARG D N 1
ATOM 2958 C CA . ARG D 1 58 ? -15.305 4.830 18.629 1.00 54.79 76 ARG D CA 1
ATOM 2959 C C . ARG D 1 58 ? -13.974 4.552 19.345 1.00 48.53 76 ARG D C 1
ATOM 2960 O O . ARG D 1 58 ? -12.978 5.106 18.987 1.00 51.21 76 ARG D O 1
ATOM 2968 N N . ARG D 1 59 ? -13.968 3.763 20.405 1.00 53.14 77 ARG D N 1
ATOM 2969 C CA . ARG D 1 59 ? -12.697 3.439 21.119 1.00 57.93 77 ARG D CA 1
ATOM 2970 C C . ARG D 1 59 ? -12.281 2.030 20.714 1.00 63.57 77 ARG D C 1
ATOM 2971 O O . ARG D 1 59 ? -13.146 1.205 20.353 1.00 51.90 77 ARG D O 1
ATOM 2979 N N . TRP D 1 60 ? -10.962 1.780 20.722 1.00 64.50 78 TRP D N 1
ATOM 2980 C CA . TRP D 1 60 ? -10.416 0.488 20.267 1.00 65.47 78 TRP D CA 1
ATOM 2981 C C . TRP D 1 60 ? -9.576 -0.211 21.283 1.00 63.29 78 TRP D C 1
ATOM 2982 O O . TRP D 1 60 ? -9.067 0.380 22.207 1.00 70.84 78 TRP D O 1
ATOM 2993 N N . ASN D 1 61 ? -9.494 -1.518 21.097 1.00 74.54 79 ASN D N 1
ATOM 2994 C CA . ASN D 1 61 ? -8.445 -2.349 21.672 1.00 73.41 79 ASN D CA 1
ATOM 2995 C C . ASN D 1 61 ? -8.277 -3.532 20.666 1.00 71.99 79 ASN D C 1
ATOM 2996 O O . ASN D 1 61 ? -9.156 -4.436 20.520 1.00 57.48 79 ASN D O 1
ATOM 3001 N N . GLY D 1 62 ? -7.193 -3.458 19.895 1.00 64.52 80 GLY D N 1
ATOM 3002 C CA . GLY D 1 62 ? -6.952 -4.430 18.840 1.00 66.33 80 GLY D CA 1
ATOM 3003 C C . GLY D 1 62 ? -7.976 -4.326 17.727 1.00 64.13 80 GLY D C 1
ATOM 3004 O O . GLY D 1 62 ? -7.975 -3.364 16.992 1.00 62.35 80 GLY D O 1
ATOM 3005 N N . SER D 1 63 ? -8.838 -5.330 17.592 1.00 64.47 81 SER D N 1
ATOM 3006 C CA . SER D 1 63 ? -9.857 -5.360 16.517 1.00 68.38 81 SER D CA 1
ATOM 3007 C C . SER D 1 63 ? -11.289 -5.345 17.100 1.00 62.75 81 SER D C 1
ATOM 3008 O O . SER D 1 63 ? -12.292 -5.699 16.418 1.00 57.63 81 SER D O 1
ATOM 3011 N N . THR D 1 64 ? -11.375 -4.947 18.367 1.00 64.44 82 THR D N 1
ATOM 3012 C CA . THR D 1 64 ? -12.646 -4.725 19.029 1.00 64.89 82 THR D CA 1
ATOM 3013 C C . THR D 1 64 ? -12.846 -3.180 19.139 1.00 63.51 82 THR D C 1
ATOM 3014 O O . THR D 1 64 ? -11.978 -2.450 19.676 1.00 51.43 82 THR D O 1
ATOM 3018 N N . ALA D 1 65 ? -13.967 -2.693 18.603 1.00 60.22 83 ALA D N 1
ATOM 3019 C CA . ALA D 1 65 ? -14.380 -1.281 18.816 1.00 58.77 83 ALA D CA 1
ATOM 3020 C C . ALA D 1 65 ? -15.609 -1.175 19.725 1.00 49.86 83 ALA D C 1
ATOM 3021 O O . ALA D 1 65 ? -16.507 -2.032 19.685 1.00 50.10 83 ALA D O 1
ATOM 3023 N N . ILE D 1 66 ? -15.629 -0.118 20.538 1.00 51.76 84 ILE D N 1
ATOM 3024 C CA . ILE D 1 66 ? -16.831 0.298 21.292 1.00 49.39 84 ILE D CA 1
ATOM 3025 C C . ILE D 1 66 ? -17.291 1.744 20.960 1.00 48.79 84 ILE D C 1
ATOM 3026 O O . ILE D 1 66 ? -16.474 2.677 20.888 1.00 49.43 84 ILE D O 1
ATOM 3031 N N . THR D 1 67 ? -18.598 1.897 20.755 1.00 44.60 85 THR D N 1
ATOM 3032 C CA . THR D 1 67 ? -19.227 3.207 20.644 1.00 46.13 85 THR D CA 1
ATOM 3033 C C . THR D 1 67 ? -20.602 3.229 21.293 1.00 41.97 85 THR D C 1
ATOM 3034 O O . THR D 1 67 ? -21.317 2.265 21.277 1.00 38.07 85 THR D O 1
ATOM 3038 N N . ASP D 1 68 ? -20.959 4.359 21.890 1.00 42.11 86 ASP D N 1
ATOM 3039 C CA . ASP D 1 68 ? -22.178 4.470 22.678 1.00 37.80 86 ASP D CA 1
ATOM 3040 C C . ASP D 1 68 ? -23.051 5.625 22.170 1.00 37.07 86 ASP D C 1
ATOM 3041 O O . ASP D 1 68 ? -22.565 6.730 21.978 1.00 38.70 86 ASP D O 1
ATOM 3046 N N . ASP D 1 69 ? -24.342 5.357 22.008 1.00 36.44 87 ASP D N 1
ATOM 3047 C CA . ASP D 1 69 ? -25.360 6.358 21.791 1.00 34.97 87 ASP D CA 1
ATOM 3048 C C . ASP D 1 69 ? -26.128 6.571 23.078 1.00 33.14 87 ASP D C 1
ATOM 3049 O O . ASP D 1 69 ? -27.074 5.839 23.391 1.00 34.91 87 ASP D O 1
ATOM 3054 N N . THR D 1 70 ? -25.761 7.639 23.783 1.00 35.47 88 THR D N 1
ATOM 3055 C CA . THR D 1 70 ? -26.250 7.927 25.095 1.00 34.74 88 THR D CA 1
ATOM 3056 C C . THR D 1 70 ? -27.649 8.594 25.080 1.00 39.57 88 THR D C 1
ATOM 3057 O O . THR D 1 70 ? -28.299 8.607 26.092 1.00 37.99 88 THR D O 1
ATOM 3061 N N . LEU D 1 71 ? -28.113 9.050 23.928 1.00 34.55 89 LEU D N 1
ATOM 3062 C CA . LEU D 1 71 ? -29.434 9.570 23.779 1.00 41.13 89 LEU D CA 1
ATOM 3063 C C . LEU D 1 71 ? -30.448 8.431 23.576 1.00 38.30 89 LEU D C 1
ATOM 3064 O O . LEU D 1 71 ? -31.482 8.338 24.272 1.00 34.05 89 LEU D O 1
ATOM 3069 N N . GLY D 1 72 ? -30.185 7.596 22.593 1.00 36.52 90 GLY D N 1
ATOM 3070 C CA . GLY D 1 72 ? -31.042 6.442 22.377 1.00 36.98 90 GLY D CA 1
ATOM 3071 C C . GLY D 1 72 ? -30.870 5.328 23.396 1.00 39.36 90 GLY D C 1
ATOM 3072 O O . GLY D 1 72 ? -31.761 4.491 23.538 1.00 39.06 90 GLY D O 1
ATOM 3073 N N . GLY D 1 73 ? -29.755 5.295 24.120 1.00 39.56 91 GLY D N 1
ATOM 3074 C CA . GLY D 1 73 ? -29.478 4.149 25.016 1.00 40.69 91 GLY D CA 1
ATOM 3075 C C . GLY D 1 73 ? -29.043 2.864 24.262 1.00 44.51 91 GLY D C 1
ATOM 3076 O O . GLY D 1 73 ? -29.488 1.774 24.605 1.00 41.76 91 GLY D O 1
ATOM 3077 N N . THR D 1 74 ? -28.157 2.977 23.257 1.00 39.38 92 THR D N 1
ATOM 3078 C CA . THR D 1 74 ? -27.689 1.821 22.486 1.00 43.67 92 THR D CA 1
ATOM 3079 C C . THR D 1 74 ? -26.167 1.796 22.535 1.00 45.59 92 THR D C 1
ATOM 3080 O O . THR D 1 74 ? -25.534 2.723 22.119 1.00 41.82 92 THR D O 1
ATOM 3084 N N . LEU D 1 75 ? -25.584 0.739 23.055 1.00 44.52 93 LEU D N 1
ATOM 3085 C CA . LEU D 1 75 ? -24.141 0.600 23.066 1.00 43.00 93 LEU D CA 1
ATOM 3086 C C . LEU D 1 75 ? -23.803 -0.330 21.921 1.00 45.91 93 LEU D C 1
ATOM 3087 O O . LEU D 1 75 ? -24.500 -1.309 21.750 1.00 55.32 93 LEU D O 1
ATOM 3092 N N . THR D 1 76 ? -22.767 -0.032 21.136 1.00 43.34 94 THR D N 1
ATOM 3093 C CA . THR D 1 76 ? -22.424 -0.814 19.953 1.00 46.14 94 THR D CA 1
ATOM 3094 C C . THR D 1 76 ? -20.970 -1.242 20.009 1.00 51.20 94 THR D C 1
ATOM 3095 O O . THR D 1 76 ? -20.076 -0.410 20.102 1.00 54.65 94 THR D O 1
ATOM 3099 N N . ILE D 1 77 ? -20.758 -2.556 19.963 1.00 54.58 95 ILE D N 1
ATOM 3100 C CA . ILE D 1 77 ? -19.422 -3.166 20.013 1.00 50.93 95 ILE D CA 1
ATOM 3101 C C . ILE D 1 77 ? -19.182 -3.750 18.629 1.00 49.46 95 ILE D C 1
ATOM 3102 O O . ILE D 1 77 ? -20.053 -4.417 18.061 1.00 52.71 95 ILE D O 1
ATOM 3107 N N . THR D 1 78 ? -18.030 -3.493 18.054 1.00 49.62 96 THR D N 1
ATOM 3108 C CA . THR D 1 78 ? -17.728 -4.093 16.769 1.00 54.84 96 THR D CA 1
ATOM 3109 C C . THR D 1 78 ? -16.604 -5.144 16.944 1.00 59.28 96 THR D C 1
ATOM 3110 O O . THR D 1 78 ? -15.546 -4.831 17.518 1.00 49.94 96 THR D O 1
ATOM 3114 N N . LEU D 1 79 ? -16.845 -6.380 16.490 1.00 66.52 97 LEU D N 1
ATOM 3115 C CA . LEU D 1 79 ? -15.760 -7.415 16.411 1.00 68.70 97 LEU D CA 1
ATOM 3116 C C . LEU D 1 79 ? -15.363 -7.565 14.946 1.00 68.31 97 LEU D C 1
ATOM 3117 O O . LEU D 1 79 ? -16.121 -8.188 14.167 1.00 62.59 97 LEU D O 1
ATOM 3122 N N . ARG D 1 80 ? -14.225 -6.931 14.585 1.00 59.51 98 ARG D N 1
ATOM 3123 C CA . ARG D 1 80 ? -13.713 -6.819 13.185 1.00 70.77 98 ARG D CA 1
ATOM 3124 C C . ARG D 1 80 ? -12.910 -8.138 12.896 1.00 73.33 98 ARG D C 1
ATOM 3125 O O . ARG D 1 80 ? -12.360 -8.733 13.828 1.00 64.64 98 ARG D O 1
ATOM 3133 N N . ASN D 1 81 ? -12.871 -8.630 11.656 1.00 80.64 99 ASN D N 1
ATOM 3134 C CA . ASN D 1 81 ? -12.028 -9.832 11.325 1.00 85.56 99 ASN D CA 1
ATOM 3135 C C . ASN D 1 81 ? -12.282 -11.063 12.238 1.00 78.01 99 ASN D C 1
ATOM 3136 O O . ASN D 1 81 ? -11.338 -11.703 12.730 1.00 68.99 99 ASN D O 1
ATOM 3141 N N . LEU D 1 82 ? -13.556 -11.364 12.457 1.00 70.43 100 LEU D N 1
ATOM 3142 C CA . LEU D 1 82 ? -13.964 -12.346 13.441 1.00 76.15 100 LEU D CA 1
ATOM 3143 C C . LEU D 1 82 ? -13.285 -13.707 13.188 1.00 88.55 100 LEU D C 1
ATOM 3144 O O . LEU D 1 82 ? -13.212 -14.148 12.023 1.00 78.46 100 LEU D O 1
ATOM 3149 N N . GLN D 1 83 ? -12.791 -14.328 14.275 1.00 95.06 101 GLN D N 1
ATOM 3150 C CA . GLN D 1 83 ? -12.118 -15.652 14.276 1.00 96.24 101 GLN D CA 1
ATOM 3151 C C . GLN D 1 83 ? -12.895 -16.665 15.126 1.00 100.65 101 GLN D C 1
ATOM 3152 O O . GLN D 1 83 ? -13.813 -16.282 15.854 1.00 94.85 101 GLN D O 1
ATOM 3158 N N . PRO D 1 84 ? -12.515 -17.964 15.048 1.00 99.06 102 PRO D N 1
ATOM 3159 C CA . PRO D 1 84 ? -13.165 -18.969 15.895 1.00 87.50 102 PRO D CA 1
ATOM 3160 C C . PRO D 1 84 ? -12.934 -18.767 17.399 1.00 83.61 102 PRO D C 1
ATOM 3161 O O . PRO D 1 84 ? -13.856 -19.028 18.203 1.00 65.58 102 PRO D O 1
ATOM 3165 N N . HIS D 1 85 ? -11.726 -18.328 17.783 1.00 79.90 103 HIS D N 1
ATOM 3166 C CA . HIS D 1 85 ? -11.420 -18.083 19.215 1.00 81.80 103 HIS D CA 1
ATOM 3167 C C . HIS D 1 85 ? -12.189 -16.878 19.810 1.00 78.32 103 HIS D C 1
ATOM 3168 O O . HIS D 1 85 ? -12.320 -16.786 21.024 1.00 84.07 103 HIS D O 1
ATOM 3175 N N . ASP D 1 86 ? -12.702 -15.975 18.968 1.00 75.40 104 ASP D N 1
ATOM 3176 C CA . ASP D 1 86 ? -13.525 -14.830 19.435 1.00 79.28 104 ASP D CA 1
ATOM 3177 C C . ASP D 1 86 ? -14.878 -15.338 19.971 1.00 83.46 104 ASP D C 1
ATOM 3178 O O . ASP D 1 86 ? -15.652 -14.564 20.573 1.00 82.01 104 ASP D O 1
ATOM 3183 N N . ALA D 1 87 ? -15.177 -16.623 19.744 1.00 77.85 105 ALA D N 1
ATOM 3184 C CA . ALA D 1 87 ? -16.426 -17.211 20.231 1.00 82.06 105 ALA D CA 1
ATOM 3185 C C . ALA D 1 87 ? -16.406 -17.359 21.773 1.00 75.46 105 ALA D C 1
ATOM 3186 O O . ALA D 1 87 ? -15.339 -17.402 22.379 1.00 76.34 105 ALA D O 1
ATOM 3188 N N . GLY D 1 88 ? -17.586 -17.348 22.392 1.00 78.53 106 GLY D N 1
ATOM 3189 C CA . GLY D 1 88 ? -17.727 -17.522 23.845 1.00 79.07 106 GLY D CA 1
ATOM 3190 C C . GLY D 1 88 ? -18.537 -16.425 24.512 1.00 85.10 106 GLY D C 1
ATOM 3191 O O . GLY D 1 88 ? -19.361 -15.755 23.857 1.00 92.83 106 GLY D O 1
ATOM 3192 N N . LEU D 1 89 ? -18.267 -16.222 25.805 1.00 68.63 107 LEU D N 1
ATOM 3193 C CA . LEU D 1 89 ? -19.079 -15.346 26.654 1.00 73.48 107 LEU D CA 1
ATOM 3194 C C . LEU D 1 89 ? -18.503 -13.927 26.961 1.00 69.88 107 LEU D C 1
ATOM 3195 O O . LEU D 1 89 ? -17.333 -13.749 27.357 1.00 68.60 107 LEU D O 1
ATOM 3200 N N . TYR D 1 90 ? -19.359 -12.921 26.790 1.00 73.96 108 TYR D N 1
ATOM 3201 C CA . TYR D 1 90 ? -19.003 -11.522 27.042 1.00 63.65 108 TYR D CA 1
ATOM 3202 C C . TYR D 1 90 ? -20.087 -10.759 27.776 1.00 63.22 108 TYR D C 1
ATOM 3203 O O . TYR D 1 90 ? -21.255 -11.122 27.724 1.00 65.02 108 TYR D O 1
ATOM 3212 N N . GLN D 1 91 ? -19.690 -9.662 28.411 1.00 65.32 109 GLN D N 1
ATOM 3213 C CA . GLN D 1 91 ? -20.606 -8.734 29.065 1.00 69.05 109 GLN D CA 1
ATOM 3214 C C . GLN D 1 91 ? -20.519 -7.284 28.515 1.00 69.06 109 GLN D C 1
ATOM 3215 O O . GLN D 1 91 ? -19.427 -6.729 28.313 1.00 61.68 109 GLN D O 1
ATOM 3221 N N . CYS D 1 92 ? -21.692 -6.689 28.321 1.00 72.36 110 CYS D N 1
ATOM 3222 C CA . CYS D 1 92 ? -21.870 -5.236 28.238 1.00 63.94 110 CYS D CA 1
ATOM 3223 C C . CYS D 1 92 ? -22.062 -4.736 29.617 1.00 53.84 110 CYS D C 1
ATOM 3224 O O . CYS D 1 92 ? -22.974 -5.181 30.305 1.00 52.82 110 CYS D O 1
ATOM 3227 N N . GLN D 1 93 ? -21.255 -3.778 30.037 1.00 55.69 111 GLN D N 1
ATOM 3228 C CA . GLN D 1 93 ? -21.451 -3.252 31.378 1.00 57.15 111 GLN D CA 1
ATOM 3229 C C . GLN D 1 93 ? -21.463 -1.723 31.468 1.00 54.62 111 GLN D C 1
ATOM 3230 O O . GLN D 1 93 ? -20.953 -1.019 30.592 1.00 49.04 111 GLN D O 1
ATOM 3236 N N . SER D 1 94 ? -22.037 -1.242 32.567 1.00 52.28 112 SER D N 1
ATOM 3237 C CA . SER D 1 94 ? -22.137 0.157 32.893 1.00 51.66 112 SER D CA 1
ATOM 3238 C C . SER D 1 94 ? -21.318 0.419 34.123 1.00 53.19 112 SER D C 1
ATOM 3239 O O . SER D 1 94 ? -21.570 -0.185 35.158 1.00 57.22 112 SER D O 1
ATOM 3242 N N . LEU D 1 95 ? -20.390 1.365 34.049 1.00 51.49 113 LEU D N 1
ATOM 3243 C CA . LEU D 1 95 ? -19.432 1.585 35.125 1.00 53.13 113 LEU D CA 1
ATOM 3244 C C . LEU D 1 95 ? -19.946 2.687 36.008 1.00 58.58 113 LEU D C 1
ATOM 3245 O O . LEU D 1 95 ? -20.577 3.594 35.516 1.00 64.80 113 LEU D O 1
ATOM 3250 N N . HIS D 1 96 ? -19.692 2.603 37.311 1.00 64.40 114 HIS D N 1
ATOM 3251 C CA . HIS D 1 96 ? -20.003 3.688 38.251 1.00 70.87 114 HIS D CA 1
ATOM 3252 C C . HIS D 1 96 ? -19.151 3.600 39.497 1.00 78.43 114 HIS D C 1
ATOM 3253 O O . HIS D 1 96 ? -19.361 2.713 40.311 1.00 80.58 114 HIS D O 1
ATOM 3260 N N . GLY D 1 97 ? -18.211 4.537 39.650 1.00 91.69 115 GLY D N 1
ATOM 3261 C CA . GLY D 1 97 ? -17.175 4.455 40.688 1.00 91.93 115 GLY D CA 1
ATOM 3262 C C . GLY D 1 97 ? -16.299 3.218 40.485 1.00 93.38 115 GLY D C 1
ATOM 3263 O O . GLY D 1 97 ? -15.730 3.018 39.411 1.00 95.37 115 GLY D O 1
ATOM 3264 N N . SER D 1 98 ? -16.215 2.381 41.512 1.00 95.12 116 SER D N 1
ATOM 3265 C CA . SER D 1 98 ? -15.437 1.141 41.460 1.00 97.89 116 SER D CA 1
ATOM 3266 C C . SER D 1 98 ? -16.193 -0.012 40.752 1.00 93.01 116 SER D C 1
ATOM 3267 O O . SER D 1 98 ? -15.571 -0.832 40.061 1.00 86.36 116 SER D O 1
ATOM 3270 N N . GLU D 1 99 ? -17.523 -0.040 40.907 1.00 85.87 117 GLU D N 1
ATOM 3271 C CA . GLU D 1 99 ? -18.396 -1.124 40.398 1.00 83.48 117 GLU D CA 1
ATOM 3272 C C . GLU D 1 99 ? -18.698 -1.140 38.861 1.00 74.16 117 GLU D C 1
ATOM 3273 O O . GLU D 1 99 ? -18.261 -0.260 38.098 1.00 72.36 117 GLU D O 1
ATOM 3279 N N . ALA D 1 100 ? -19.435 -2.185 38.457 1.00 68.41 118 ALA D N 1
ATOM 3280 C CA . ALA D 1 100 ? -19.821 -2.485 37.102 1.00 64.61 118 ALA D CA 1
ATOM 3281 C C . ALA D 1 100 ? -21.135 -3.295 37.037 1.00 71.32 118 ALA D C 1
ATOM 3282 O O . ALA D 1 100 ? -21.102 -4.498 37.259 1.00 80.67 118 ALA D O 1
ATOM 3284 N N . ASP D 1 101 ? -22.277 -2.633 36.749 1.00 73.05 119 ASP D N 1
ATOM 3285 C CA . ASP D 1 101 ? -23.578 -3.296 36.495 1.00 68.68 119 ASP D CA 1
ATOM 3286 C C . ASP D 1 101 ? -23.490 -3.990 35.146 1.00 66.71 119 ASP D C 1
ATOM 3287 O O . ASP D 1 101 ? -22.984 -3.415 34.184 1.00 61.89 119 ASP D O 1
ATOM 3292 N N . THR D 1 102 ? -24.098 -5.160 35.048 1.00 56.78 120 THR D N 1
ATOM 3293 C CA . THR D 1 102 ? -24.209 -5.886 33.796 1.00 59.35 120 THR D CA 1
ATOM 3294 C C . THR D 1 102 ? -25.429 -5.325 33.074 1.00 61.30 120 THR D C 1
ATOM 3295 O O . THR D 1 102 ? -26.426 -5.050 33.720 1.00 58.25 120 THR D O 1
ATOM 3299 N N . LEU D 1 103 ? -25.336 -5.134 31.754 1.00 53.97 121 LEU D N 1
ATOM 3300 C CA . LEU D 1 103 ? -26.492 -4.655 30.945 1.00 62.97 121 LEU D CA 1
ATOM 3301 C C . LEU D 1 103 ? -27.048 -5.771 30.098 1.00 59.85 121 LEU D C 1
ATOM 3302 O O . LEU D 1 103 ? -28.242 -5.886 29.897 1.00 65.38 121 LEU D O 1
ATOM 3307 N N . ARG D 1 104 ? -26.133 -6.519 29.513 1.00 63.87 122 ARG D N 1
ATOM 3308 C CA . ARG D 1 104 ? -26.434 -7.734 28.808 1.00 70.52 122 ARG D CA 1
ATOM 3309 C C . ARG D 1 104 ? -25.219 -8.692 28.885 1.00 71.82 122 ARG D C 1
ATOM 3310 O O . ARG D 1 104 ? -24.064 -8.235 28.854 1.00 67.21 122 ARG D O 1
ATOM 3318 N N . LYS D 1 105 ? -25.489 -10.000 29.017 1.00 77.10 123 LYS D N 1
ATOM 3319 C CA . LYS D 1 105 ? -24.489 -11.060 28.786 1.00 70.28 123 LYS D CA 1
ATOM 3320 C C . LYS D 1 105 ? -24.660 -11.479 27.330 1.00 65.44 123 LYS D C 1
ATOM 3321 O O . LYS D 1 105 ? -25.774 -11.689 26.853 1.00 63.22 123 LYS D O 1
ATOM 3327 N N . VAL D 1 106 ? -23.560 -11.550 26.602 1.00 65.21 124 VAL D N 1
ATOM 3328 C CA . VAL D 1 106 ? -23.605 -11.845 25.174 1.00 73.90 124 VAL D CA 1
ATOM 3329 C C . VAL D 1 106 ? -22.815 -13.128 24.905 1.00 78.36 124 VAL D C 1
ATOM 3330 O O . VAL D 1 106 ? -21.691 -13.290 25.392 1.00 73.07 124 VAL D O 1
ATOM 3334 N N . LEU D 1 107 ? -23.421 -14.020 24.125 1.00 78.08 125 LEU D N 1
ATOM 3335 C CA . LEU D 1 107 ? -22.782 -15.235 23.684 1.00 76.33 125 LEU D CA 1
ATOM 3336 C C . LEU D 1 107 ? -22.465 -15.025 22.225 1.00 69.90 125 LEU D C 1
ATOM 3337 O O . LEU D 1 107 ? -23.381 -14.818 21.418 1.00 70.53 125 LEU D O 1
ATOM 3342 N N . VAL D 1 108 ? -21.191 -15.097 21.858 1.00 66.38 126 VAL D N 1
ATOM 3343 C CA . VAL D 1 108 ? -20.864 -15.024 20.425 1.00 74.00 126 VAL D CA 1
ATOM 3344 C C . VAL D 1 108 ? -20.449 -16.424 19.879 1.00 82.94 126 VAL D C 1
ATOM 3345 O O . VAL D 1 108 ? -19.531 -17.080 20.398 1.00 74.50 126 VAL D O 1
ATOM 3349 N N . GLU D 1 109 ? -21.219 -16.868 18.881 1.00 82.06 127 GLU D N 1
ATOM 3350 C CA . GLU D 1 109 ? -20.931 -18.014 18.043 1.00 89.28 127 GLU D CA 1
ATOM 3351 C C . GLU D 1 109 ? -20.388 -17.508 16.707 1.00 99.28 127 GLU D C 1
ATOM 3352 O O . GLU D 1 109 ? -20.805 -16.447 16.221 1.00 106.31 127 GLU D O 1
ATOM 3358 N N . VAL D 1 110 ? -19.493 -18.284 16.096 1.00 92.58 128 VAL D N 1
ATOM 3359 C CA . VAL D 1 110 ? -19.001 -18.022 14.740 1.00 82.02 128 VAL D CA 1
ATOM 3360 C C . VAL D 1 110 ? -19.628 -19.080 13.817 1.00 91.40 128 VAL D C 1
ATOM 3361 O O . VAL D 1 110 ? -20.414 -19.924 14.272 1.00 90.58 128 VAL D O 1
ATOM 3365 N N . LEU D 1 111 ? -19.344 -18.984 12.518 1.00 97.25 129 LEU D N 1
ATOM 3366 C CA . LEU D 1 111 ? -19.564 -20.070 11.550 1.00 92.81 129 LEU D CA 1
ATOM 3367 C C . LEU D 1 111 ? -18.839 -19.740 10.231 1.00 97.84 129 LEU D C 1
ATOM 3368 O O . LEU D 1 111 ? -18.507 -18.587 9.992 1.00 101.00 129 LEU D O 1
ATOM 3373 N N . ALA D 1 112 ? -18.569 -20.741 9.391 1.00 106.90 130 ALA D N 1
ATOM 3374 C CA . ALA D 1 112 ? -17.953 -20.509 8.064 1.00 103.49 130 ALA D CA 1
ATOM 3375 C C . ALA D 1 112 ? -18.484 -21.495 7.027 1.00 103.01 130 ALA D C 1
ATOM 3376 O O . ALA D 1 112 ? -19.582 -21.312 6.498 1.00 94.65 130 ALA D O 1
ATOM 3378 N N . THR E 1 3 ? -12.066 30.494 -17.523 1.00 63.26 21 THR E N 1
ATOM 3379 C CA . THR E 1 3 ? -13.135 31.504 -17.677 1.00 65.48 21 THR E CA 1
ATOM 3380 C C . THR E 1 3 ? -14.425 30.785 -17.949 1.00 67.64 21 THR E C 1
ATOM 3381 O O . THR E 1 3 ? -14.476 30.022 -18.889 1.00 70.30 21 THR E O 1
ATOM 3385 N N . THR E 1 4 ? -15.463 31.002 -17.137 1.00 76.72 22 THR E N 1
ATOM 3386 C CA . THR E 1 4 ? -16.804 30.428 -17.422 1.00 71.62 22 THR E CA 1
ATOM 3387 C C . THR E 1 4 ? -17.643 31.570 -17.933 1.00 66.09 22 THR E C 1
ATOM 3388 O O . THR E 1 4 ? -17.395 32.736 -17.595 1.00 65.64 22 THR E O 1
ATOM 3392 N N . VAL E 1 5 ? -18.631 31.251 -18.758 1.00 60.67 23 VAL E N 1
ATOM 3393 C CA . VAL E 1 5 ? -19.423 32.291 -19.382 1.00 59.89 23 VAL E CA 1
ATOM 3394 C C . VAL E 1 5 ? -20.789 32.384 -18.772 1.00 54.10 23 VAL E C 1
ATOM 3395 O O . VAL E 1 5 ? -21.452 31.385 -18.611 1.00 54.98 23 VAL E O 1
ATOM 3399 N N . PHE E 1 6 ? -21.233 33.594 -18.457 1.00 55.76 24 PHE E N 1
ATOM 3400 C CA . PHE E 1 6 ? -22.584 33.765 -17.922 1.00 54.77 24 PHE E CA 1
ATOM 3401 C C . PHE E 1 6 ? -23.280 34.712 -18.854 1.00 54.77 24 PHE E C 1
ATOM 3402 O O . PHE E 1 6 ? -22.778 35.840 -19.097 1.00 59.02 24 PHE E O 1
ATOM 3410 N N . GLN E 1 7 ? -24.421 34.287 -19.379 1.00 51.04 25 GLN E N 1
ATOM 3411 C CA . GLN E 1 7 ? -25.155 35.142 -20.294 1.00 61.97 25 GLN E CA 1
ATOM 3412 C C . GLN E 1 7 ? -26.567 35.429 -19.861 1.00 52.82 25 GLN E C 1
ATOM 3413 O O . GLN E 1 7 ? -27.275 34.572 -19.382 1.00 54.89 25 GLN E O 1
ATOM 3419 N N . GLY E 1 8 ? -26.961 36.680 -20.008 1.00 56.95 26 GLY E N 1
ATOM 3420 C CA . GLY E 1 8 ? -28.268 37.114 -19.574 1.00 55.18 26 GLY E CA 1
ATOM 3421 C C . GLY E 1 8 ? -28.952 38.067 -20.534 1.00 59.35 26 GLY E C 1
ATOM 3422 O O . GLY E 1 8 ? -28.320 38.861 -21.214 1.00 63.96 26 GLY E O 1
ATOM 3423 N N . VAL E 1 9 ? -30.270 37.990 -20.538 1.00 61.56 27 VAL E N 1
ATOM 3424 C CA . VAL E 1 9 ? -31.134 38.891 -21.273 1.00 65.56 27 VAL E CA 1
ATOM 3425 C C . VAL E 1 9 ? -31.000 40.321 -20.730 1.00 66.42 27 VAL E C 1
ATOM 3426 O O . VAL E 1 9 ? -31.013 40.523 -19.525 1.00 68.51 27 VAL E O 1
ATOM 3430 N N . ALA E 1 10 ? -30.856 41.301 -21.623 1.00 62.92 28 ALA E N 1
ATOM 3431 C CA . ALA E 1 10 ? -30.676 42.697 -21.234 1.00 65.02 28 ALA E CA 1
ATOM 3432 C C . ALA E 1 10 ? -31.913 43.162 -20.499 1.00 63.48 28 ALA E C 1
ATOM 3433 O O . ALA E 1 10 ? -33.015 42.669 -20.767 1.00 57.03 28 ALA E O 1
ATOM 3435 N N . GLY E 1 11 ? -31.701 44.070 -19.544 1.00 57.43 29 GLY E N 1
ATOM 3436 C CA . GLY E 1 11 ? -32.750 44.527 -18.628 1.00 60.71 29 GLY E CA 1
ATOM 3437 C C . GLY E 1 11 ? -33.410 43.506 -17.718 1.00 60.84 29 GLY E C 1
ATOM 3438 O O . GLY E 1 11 ? -34.507 43.746 -17.235 1.00 65.31 29 GLY E O 1
ATOM 3439 N N . GLN E 1 12 ? -32.769 42.357 -17.507 1.00 63.01 30 GLN E N 1
ATOM 3440 C CA . GLN E 1 12 ? -33.161 41.436 -16.455 1.00 63.96 30 GLN E CA 1
ATOM 3441 C C . GLN E 1 12 ? -31.948 41.108 -15.571 1.00 63.80 30 GLN E C 1
ATOM 3442 O O . GLN E 1 12 ? -30.800 41.454 -15.908 1.00 62.27 30 GLN E O 1
ATOM 3448 N N . SER E 1 13 ? -32.228 40.470 -14.428 1.00 60.39 31 SER E N 1
ATOM 3449 C CA . SER E 1 13 ? -31.204 40.045 -13.461 1.00 52.37 31 SER E CA 1
ATOM 3450 C C . SER E 1 13 ? -30.392 38.888 -13.954 1.00 44.11 31 SER E C 1
ATOM 3451 O O . SER E 1 13 ? -30.923 37.854 -14.257 1.00 52.33 31 SER E O 1
ATOM 3454 N N . LEU E 1 14 ? -29.091 39.024 -13.981 1.00 41.93 32 LEU E N 1
ATOM 3455 C CA . LEU E 1 14 ? -28.224 37.900 -14.260 1.00 45.80 32 LEU E CA 1
ATOM 3456 C C . LEU E 1 14 ? -27.571 37.479 -12.897 1.00 47.94 32 LEU E C 1
ATOM 3457 O O . LEU E 1 14 ? -27.007 38.338 -12.203 1.00 46.22 32 LEU E O 1
ATOM 3462 N N . GLN E 1 15 ? -27.632 36.187 -12.568 1.00 50.63 33 GLN E N 1
ATOM 3463 C CA . GLN E 1 15 ? -27.101 35.620 -11.307 1.00 51.40 33 GLN E CA 1
ATOM 3464 C C . GLN E 1 15 ? -25.861 34.852 -11.648 1.00 47.79 33 GLN E C 1
ATOM 3465 O O . GLN E 1 15 ? -25.917 33.866 -12.338 1.00 55.09 33 GLN E O 1
ATOM 3471 N N . VAL E 1 16 ? -24.722 35.344 -11.202 1.00 47.03 34 VAL E N 1
ATOM 3472 C CA . VAL E 1 16 ? -23.446 34.672 -11.403 1.00 44.72 34 VAL E CA 1
ATOM 3473 C C . VAL E 1 16 ? -23.134 33.919 -10.110 1.00 46.62 34 VAL E C 1
ATOM 3474 O O . VAL E 1 16 ? -23.292 34.472 -9.040 1.00 47.85 34 VAL E O 1
ATOM 3478 N N . SER E 1 17 ? -22.657 32.688 -10.239 1.00 46.46 35 SER E N 1
ATOM 3479 C CA . SER E 1 17 ? -22.355 31.803 -9.119 1.00 46.39 35 SER E CA 1
ATOM 3480 C C . SER E 1 17 ? -20.876 31.450 -9.243 1.00 46.03 35 SER E C 1
ATOM 3481 O O . SER E 1 17 ? -20.379 31.210 -10.350 1.00 47.17 35 SER E O 1
ATOM 3484 N N . CYS E 1 18 ? -20.144 31.531 -8.148 1.00 45.07 36 CYS E N 1
ATOM 3485 C CA . CYS E 1 18 ? -18.745 31.156 -8.107 1.00 46.09 36 CYS E CA 1
ATOM 3486 C C . CYS E 1 18 ? -18.719 30.158 -6.901 1.00 47.78 36 CYS E C 1
ATOM 3487 O O . CYS E 1 18 ? -18.931 30.581 -5.769 1.00 46.95 36 CYS E O 1
ATOM 3490 N N . PRO E 1 19 ? -18.470 28.856 -7.140 1.00 45.95 37 PRO E N 1
ATOM 3491 C CA . PRO E 1 19 ? -18.268 27.903 -6.058 1.00 44.29 37 PRO E CA 1
ATOM 3492 C C . PRO E 1 19 ? -16.863 28.057 -5.515 1.00 44.50 37 PRO E C 1
ATOM 3493 O O . PRO E 1 19 ? -15.972 28.492 -6.253 1.00 40.27 37 PRO E O 1
ATOM 3497 N N . TYR E 1 20 ? -16.661 27.733 -4.243 1.00 39.19 38 TYR E N 1
ATOM 3498 C CA . TYR E 1 20 ? -15.312 27.624 -3.712 1.00 41.48 38 TYR E CA 1
ATOM 3499 C C . TYR E 1 20 ? -15.233 26.634 -2.534 1.00 39.79 38 TYR E C 1
ATOM 3500 O O . TYR E 1 20 ? -16.239 26.272 -1.952 1.00 43.43 38 TYR E O 1
ATOM 3509 N N . ASP E 1 21 ? -14.032 26.226 -2.163 1.00 47.04 39 ASP E N 1
ATOM 3510 C CA . ASP E 1 21 ? -13.827 25.301 -1.038 1.00 48.12 39 ASP E CA 1
ATOM 3511 C C . ASP E 1 21 ? -14.092 26.043 0.282 1.00 44.59 39 ASP E C 1
ATOM 3512 O O . ASP E 1 21 ? -13.329 26.937 0.673 1.00 37.60 39 ASP E O 1
ATOM 3517 N N . SER E 1 22 ? -15.152 25.653 0.991 1.00 42.87 40 SER E N 1
ATOM 3518 C CA . SER E 1 22 ? -15.517 26.400 2.182 1.00 43.45 40 SER E CA 1
ATOM 3519 C C . SER E 1 22 ? -14.520 26.340 3.357 1.00 43.33 40 SER E C 1
ATOM 3520 O O . SER E 1 22 ? -14.345 27.325 4.069 1.00 42.04 40 SER E O 1
ATOM 3523 N N . MET E 1 23 ? -13.838 25.224 3.535 1.00 47.21 41 MET E N 1
ATOM 3524 C CA . MET E 1 23 ? -12.793 25.129 4.574 1.00 49.38 41 MET E CA 1
ATOM 3525 C C . MET E 1 23 ? -11.550 25.971 4.207 1.00 45.72 41 MET E C 1
ATOM 3526 O O . MET E 1 23 ? -11.003 26.681 5.047 1.00 52.03 41 MET E O 1
ATOM 3531 N N . LYS E 1 24 ? -11.086 25.860 2.967 1.00 47.27 42 LYS E N 1
ATOM 3532 C CA . LYS E 1 24 ? -9.940 26.633 2.488 1.00 46.39 42 LYS E CA 1
ATOM 3533 C C . LYS E 1 24 ? -10.162 28.134 2.629 1.00 46.77 42 LYS E C 1
ATOM 3534 O O . LYS E 1 24 ? -9.261 28.848 2.981 1.00 41.61 42 LYS E O 1
ATOM 3540 N N . HIS E 1 25 ? -11.369 28.629 2.351 1.00 50.02 43 HIS E N 1
ATOM 3541 C CA . HIS E 1 25 ? -11.613 30.083 2.416 1.00 41.59 43 HIS E CA 1
ATOM 3542 C C . HIS E 1 25 ? -12.306 30.506 3.698 1.00 38.41 43 HIS E C 1
ATOM 3543 O O . HIS E 1 25 ? -12.744 31.613 3.850 1.00 37.65 43 HIS E O 1
ATOM 3550 N N . TRP E 1 26 ? -12.301 29.640 4.694 1.00 39.60 44 TRP E N 1
ATOM 3551 C CA . TRP E 1 26 ? -12.888 30.008 5.965 1.00 41.47 44 TRP E CA 1
ATOM 3552 C C . TRP E 1 26 ? -12.355 31.334 6.485 1.00 38.03 44 TRP E C 1
ATOM 3553 O O . TRP E 1 26 ? -11.142 31.561 6.533 1.00 45.00 44 TRP E O 1
ATOM 3564 N N . GLY E 1 27 ? -13.279 32.189 6.914 1.00 36.55 45 GLY E N 1
ATOM 3565 C CA . GLY E 1 27 ? -12.972 33.547 7.407 1.00 40.68 45 GLY E CA 1
ATOM 3566 C C . GLY E 1 27 ? -12.673 34.668 6.439 1.00 42.47 45 GLY E C 1
ATOM 3567 O O . GLY E 1 27 ? -12.438 35.790 6.833 1.00 41.13 45 GLY E O 1
ATOM 3568 N N . ARG E 1 28 ? -12.714 34.377 5.156 1.00 43.28 46 ARG E N 1
ATOM 3569 C CA . ARG E 1 28 ? -12.300 35.321 4.150 1.00 37.30 46 ARG E CA 1
ATOM 3570 C C . ARG E 1 28 ? -13.468 35.966 3.478 1.00 35.99 46 ARG E C 1
ATOM 3571 O O . ARG E 1 28 ? -14.359 35.285 3.044 1.00 34.88 46 ARG E O 1
ATOM 3579 N N . ARG E 1 29 ? -13.439 37.293 3.392 1.00 36.49 47 ARG E N 1
ATOM 3580 C CA . ARG E 1 29 ? -14.384 38.066 2.623 1.00 38.40 47 ARG E CA 1
ATOM 3581 C C . ARG E 1 29 ? -14.078 37.841 1.158 1.00 39.39 47 ARG E C 1
ATOM 3582 O O . ARG E 1 29 ? -12.996 37.347 0.820 1.00 36.77 47 ARG E O 1
ATOM 3590 N N . LYS E 1 30 ? -15.056 38.140 0.321 1.00 36.32 48 LYS E N 1
ATOM 3591 C CA . LYS E 1 30 ? -14.896 37.991 -1.112 1.00 39.10 48 LYS E CA 1
ATOM 3592 C C . LYS E 1 30 ? -15.183 39.294 -1.795 1.00 40.41 48 LYS E C 1
ATOM 3593 O O . LYS E 1 30 ? -15.830 40.193 -1.243 1.00 40.32 48 LYS E O 1
ATOM 3599 N N . ALA E 1 31 ? -14.777 39.332 -3.045 1.00 40.82 49 ALA E N 1
ATOM 3600 C CA . ALA E 1 31 ? -14.949 40.514 -3.881 1.00 45.09 49 ALA E CA 1
ATOM 3601 C C . ALA E 1 31 ? -15.216 40.110 -5.292 1.00 43.13 49 ALA E C 1
ATOM 3602 O O . ALA E 1 31 ? -14.786 39.024 -5.756 1.00 38.20 49 ALA E O 1
ATOM 3604 N N . TRP E 1 32 ? -16.022 40.971 -5.921 1.00 43.69 50 TRP E N 1
ATOM 3605 C CA . TRP E 1 32 ? -16.349 40.935 -7.345 1.00 42.33 50 TRP E CA 1
ATOM 3606 C C . TRP E 1 32 ? -15.694 42.199 -7.978 1.00 49.08 50 TRP E C 1
ATOM 3607 O O . TRP E 1 32 ? -15.916 43.347 -7.514 1.00 43.87 50 TRP E O 1
ATOM 3618 N N . CYS E 1 33 ? -14.868 41.954 -8.999 1.00 55.79 51 CYS E N 1
ATOM 3619 C CA . CYS E 1 33 ? -13.920 42.942 -9.616 1.00 55.95 51 CYS E CA 1
ATOM 3620 C C . CYS E 1 33 ? -14.112 42.880 -11.117 1.00 60.56 51 CYS E C 1
ATOM 3621 O O . CYS E 1 33 ? -14.440 41.816 -11.649 1.00 57.25 51 CYS E O 1
ATOM 3624 N N . ARG E 1 34 ? -13.856 43.992 -11.797 1.00 58.86 52 ARG E N 1
ATOM 3625 C CA . ARG E 1 34 ? -13.994 44.078 -13.281 1.00 65.61 52 ARG E CA 1
ATOM 3626 C C . ARG E 1 34 ? -12.620 44.302 -13.929 1.00 67.56 52 ARG E C 1
ATOM 3627 O O . ARG E 1 34 ? -11.810 45.116 -13.395 1.00 56.93 52 ARG E O 1
ATOM 3635 N N . GLN E 1 35 ? -12.351 43.573 -15.029 1.00 65.80 53 GLN E N 1
ATOM 3636 C CA . GLN E 1 35 ? -11.098 43.746 -15.825 1.00 74.77 53 GLN E CA 1
ATOM 3637 C C . GLN E 1 35 ? -11.327 44.743 -16.957 1.00 65.77 53 GLN E C 1
ATOM 3638 O O . GLN E 1 35 ? -11.405 45.957 -16.714 1.00 69.28 53 GLN E O 1
ATOM 3644 N N . PRO E 1 41 ? -5.699 45.734 -15.091 1.00 83.50 59 PRO E N 1
ATOM 3645 C CA . PRO E 1 41 ? -5.935 45.550 -13.662 1.00 89.97 59 PRO E CA 1
ATOM 3646 C C . PRO E 1 41 ? -7.438 45.334 -13.310 1.00 92.58 59 PRO E C 1
ATOM 3647 O O . PRO E 1 41 ? -8.317 45.895 -13.978 1.00 83.72 59 PRO E O 1
ATOM 3651 N N . CYS E 1 42 ? -7.705 44.555 -12.256 1.00 87.02 60 CYS E N 1
ATOM 3652 C CA . CYS E 1 42 ? -9.079 44.328 -11.731 1.00 85.30 60 CYS E CA 1
ATOM 3653 C C . CYS E 1 42 ? -9.560 45.441 -10.796 1.00 68.11 60 CYS E C 1
ATOM 3654 O O . CYS E 1 42 ? -8.940 45.700 -9.799 1.00 79.32 60 CYS E O 1
ATOM 3657 N N . GLN E 1 43 ? -10.671 46.073 -11.117 1.00 68.72 61 GLN E N 1
ATOM 3658 C CA . GLN E 1 43 ? -11.181 47.217 -10.357 1.00 69.26 61 GLN E CA 1
ATOM 3659 C C . GLN E 1 43 ? -12.347 46.666 -9.519 1.00 60.64 61 GLN E C 1
ATOM 3660 O O . GLN E 1 43 ? -13.323 46.172 -10.065 1.00 59.58 61 GLN E O 1
ATOM 3666 N N . ARG E 1 44 ? -12.209 46.735 -8.200 1.00 60.31 62 ARG E N 1
ATOM 3667 C CA . ARG E 1 44 ? -13.261 46.346 -7.276 1.00 52.60 62 ARG E CA 1
ATOM 3668 C C . ARG E 1 44 ? -14.583 46.960 -7.658 1.00 57.44 62 ARG E C 1
ATOM 3669 O O . ARG E 1 44 ? -14.662 48.166 -7.923 1.00 62.85 62 ARG E O 1
ATOM 3677 N N . VAL E 1 45 ? -15.633 46.135 -7.648 1.00 56.39 63 VAL E N 1
ATOM 3678 C CA . VAL E 1 45 ? -16.988 46.641 -7.709 1.00 53.74 63 VAL E CA 1
ATOM 3679 C C . VAL E 1 45 ? -17.704 46.545 -6.366 1.00 56.35 63 VAL E C 1
ATOM 3680 O O . VAL E 1 45 ? -18.256 47.538 -5.865 1.00 55.94 63 VAL E O 1
ATOM 3684 N N . VAL E 1 46 ? -17.734 45.332 -5.808 1.00 55.58 64 VAL E N 1
ATOM 3685 C CA . VAL E 1 46 ? -18.407 45.110 -4.543 1.00 45.76 64 VAL E CA 1
ATOM 3686 C C . VAL E 1 46 ? -17.695 43.971 -3.816 1.00 44.61 64 VAL E C 1
ATOM 3687 O O . VAL E 1 46 ? -17.097 43.097 -4.437 1.00 43.83 64 VAL E O 1
ATOM 3691 N N . SER E 1 47 ? -17.730 44.031 -2.501 1.00 39.21 65 SER E N 1
ATOM 3692 C CA . SER E 1 47 ? -17.176 43.003 -1.639 1.00 45.82 65 SER E CA 1
ATOM 3693 C C . SER E 1 47 ? -18.226 42.589 -0.583 1.00 42.73 65 SER E C 1
ATOM 3694 O O . SER E 1 47 ? -19.174 43.294 -0.298 1.00 42.52 65 SER E O 1
ATOM 3697 N N . THR E 1 48 ? -18.068 41.401 -0.036 1.00 41.15 66 THR E N 1
ATOM 3698 C CA . THR E 1 48 ? -18.975 40.955 1.006 1.00 38.71 66 THR E CA 1
ATOM 3699 C C . THR E 1 48 ? -18.754 41.748 2.290 1.00 37.71 66 THR E C 1
ATOM 3700 O O . THR E 1 48 ? -17.754 42.466 2.460 1.00 40.44 66 THR E O 1
ATOM 3704 N N . HIS E 1 49 ? -19.655 41.540 3.226 1.00 40.92 67 HIS E N 1
ATOM 3705 C CA . HIS E 1 49 ? -19.699 42.299 4.484 1.00 39.11 67 HIS E CA 1
ATOM 3706 C C . HIS E 1 49 ? -18.374 42.238 5.281 1.00 35.33 67 HIS E C 1
ATOM 3707 O O . HIS E 1 49 ? -17.667 41.235 5.315 1.00 33.58 67 HIS E O 1
ATOM 3714 N N . ASN E 1 50 ? -18.003 43.367 5.845 1.00 32.53 68 ASN E N 1
ATOM 3715 C CA . ASN E 1 50 ? -16.811 43.439 6.700 1.00 38.85 68 ASN E CA 1
ATOM 3716 C C . ASN E 1 50 ? -16.764 42.387 7.804 1.00 32.16 68 ASN E C 1
ATOM 3717 O O . ASN E 1 50 ? -15.737 41.919 8.138 1.00 33.06 68 ASN E O 1
ATOM 3722 N N . LEU E 1 51 ? -17.931 42.052 8.373 1.00 37.07 69 LEU E N 1
ATOM 3723 C CA . LEU E 1 51 ? -18.074 41.080 9.440 1.00 33.49 69 LEU E CA 1
ATOM 3724 C C . LEU E 1 51 ? -18.404 39.755 8.801 1.00 34.79 69 LEU E C 1
ATOM 3725 O O . LEU E 1 51 ? -19.491 39.566 8.160 1.00 31.47 69 LEU E O 1
ATOM 3730 N N . TRP E 1 52 ? -17.467 38.852 8.902 1.00 36.18 70 TRP E N 1
ATOM 3731 C CA . TRP E 1 52 ? -17.498 37.675 8.037 1.00 36.32 70 TRP E CA 1
ATOM 3732 C C . TRP E 1 52 ? -18.651 36.785 8.442 1.00 33.60 70 TRP E C 1
ATOM 3733 O O . TRP E 1 52 ? -19.151 36.028 7.630 1.00 31.28 70 TRP E O 1
ATOM 3744 N N . LEU E 1 53 ? -19.100 36.883 9.692 1.00 33.06 71 LEU E N 1
ATOM 3745 C CA . LEU E 1 53 ? -20.259 36.073 10.110 1.00 34.51 71 LEU E CA 1
ATOM 3746 C C . LEU E 1 53 ? -21.553 36.584 9.520 1.00 31.91 71 LEU E C 1
ATOM 3747 O O . LEU E 1 53 ? -22.548 35.906 9.603 1.00 36.49 71 LEU E O 1
ATOM 3752 N N . LEU E 1 54 ? -21.553 37.763 8.915 1.00 37.04 72 LEU E N 1
ATOM 3753 C CA . LEU E 1 54 ? -22.683 38.250 8.142 1.00 37.03 72 LEU E CA 1
ATOM 3754 C C . LEU E 1 54 ? -22.419 38.231 6.616 1.00 36.56 72 LEU E C 1
ATOM 3755 O O . LEU E 1 54 ? -22.976 39.042 5.855 1.00 32.95 72 LEU E O 1
ATOM 3760 N N . SER E 1 55 ? -21.605 37.285 6.149 1.00 31.47 73 SER E N 1
ATOM 3761 C CA . SER E 1 55 ? -21.335 37.200 4.723 1.00 30.38 73 SER E CA 1
ATOM 3762 C C . SER E 1 55 ? -22.614 36.904 3.945 1.00 29.37 73 SER E C 1
ATOM 3763 O O . SER E 1 55 ? -22.690 37.218 2.804 1.00 33.76 73 SER E O 1
ATOM 3766 N N . PHE E 1 56 ? -23.630 36.301 4.545 1.00 32.13 74 PHE E N 1
ATOM 3767 C CA . PHE E 1 56 ? -24.930 36.087 3.852 1.00 36.20 74 PHE E CA 1
ATOM 3768 C C . PHE E 1 56 ? -25.666 37.392 3.470 1.00 40.95 74 PHE E C 1
ATOM 3769 O O . PHE E 1 56 ? -26.608 37.351 2.690 1.00 38.90 74 PHE E O 1
ATOM 3777 N N . LEU E 1 57 ? -25.256 38.532 4.021 1.00 41.06 75 LEU E N 1
ATOM 3778 C CA . LEU E 1 57 ? -26.006 39.780 3.798 1.00 44.74 75 LEU E CA 1
ATOM 3779 C C . LEU E 1 57 ? -25.747 40.298 2.384 1.00 47.13 75 LEU E C 1
ATOM 3780 O O . LEU E 1 57 ? -24.615 40.301 1.912 1.00 36.40 75 LEU E O 1
ATOM 3785 N N . ARG E 1 58 ? -26.774 40.762 1.711 1.00 44.76 76 ARG E N 1
ATOM 3786 C CA . ARG E 1 58 ? -26.585 41.225 0.367 1.00 47.76 76 ARG E CA 1
ATOM 3787 C C . ARG E 1 58 ? -26.024 42.645 0.394 1.00 50.11 76 ARG E C 1
ATOM 3788 O O . ARG E 1 58 ? -26.616 43.536 0.962 1.00 48.92 76 ARG E O 1
ATOM 3796 N N . ARG E 1 59 ? -24.882 42.860 -0.224 1.00 48.71 77 ARG E N 1
ATOM 3797 C CA . ARG E 1 59 ? -24.310 44.179 -0.323 1.00 47.96 77 ARG E CA 1
ATOM 3798 C C . ARG E 1 59 ? -24.381 44.674 -1.724 1.00 56.65 77 ARG E C 1
ATOM 3799 O O . ARG E 1 59 ? -24.166 43.903 -2.649 1.00 44.61 77 ARG E O 1
ATOM 3807 N N . TRP E 1 60 ? -24.595 45.987 -1.867 1.00 60.06 78 TRP E N 1
ATOM 3808 C CA . TRP E 1 60 ? -24.841 46.596 -3.159 1.00 55.74 78 TRP E CA 1
ATOM 3809 C C . TRP E 1 60 ? -23.800 47.619 -3.526 1.00 58.72 78 TRP E C 1
ATOM 3810 O O . TRP E 1 60 ? -23.286 48.304 -2.657 1.00 55.35 78 TRP E O 1
ATOM 3821 N N . ASN E 1 61 ? -23.485 47.690 -4.822 1.00 63.31 79 ASN E N 1
ATOM 3822 C CA . ASN E 1 61 ? -22.856 48.868 -5.449 1.00 65.00 79 ASN E CA 1
ATOM 3823 C C . ASN E 1 61 ? -23.657 49.132 -6.716 1.00 70.40 79 ASN E C 1
ATOM 3824 O O . ASN E 1 61 ? -23.558 48.371 -7.704 1.00 66.81 79 ASN E O 1
ATOM 3829 N N . GLY E 1 62 ? -24.468 50.183 -6.700 1.00 63.68 80 GLY E N 1
ATOM 3830 C CA . GLY E 1 62 ? -25.390 50.427 -7.803 1.00 57.34 80 GLY E CA 1
ATOM 3831 C C . GLY E 1 62 ? -26.296 49.215 -7.961 1.00 59.00 80 GLY E C 1
ATOM 3832 O O . GLY E 1 62 ? -26.939 48.799 -7.021 1.00 51.54 80 GLY E O 1
ATOM 3833 N N . SER E 1 63 ? -26.317 48.632 -9.150 1.00 57.38 81 SER E N 1
ATOM 3834 C CA . SER E 1 63 ? -27.273 47.584 -9.466 1.00 62.42 81 SER E CA 1
ATOM 3835 C C . SER E 1 63 ? -26.587 46.181 -9.402 1.00 55.33 81 SER E C 1
ATOM 3836 O O . SER E 1 63 ? -27.155 45.163 -9.848 1.00 53.60 81 SER E O 1
ATOM 3839 N N . THR E 1 64 ? -25.356 46.160 -8.889 1.00 49.24 82 THR E N 1
ATOM 3840 C CA . THR E 1 64 ? -24.667 44.934 -8.583 1.00 51.00 82 THR E CA 1
ATOM 3841 C C . THR E 1 64 ? -24.763 44.560 -7.106 1.00 48.95 82 THR E C 1
ATOM 3842 O O . THR E 1 64 ? -24.422 45.351 -6.219 1.00 50.93 82 THR E O 1
ATOM 3846 N N . ALA E 1 65 ? -25.163 43.323 -6.873 1.00 48.98 83 ALA E N 1
ATOM 3847 C CA . ALA E 1 65 ? -25.162 42.750 -5.516 1.00 44.52 83 ALA E CA 1
ATOM 3848 C C . ALA E 1 65 ? -24.300 41.571 -5.414 1.00 41.74 83 ALA E C 1
ATOM 3849 O O . ALA E 1 65 ? -24.123 40.859 -6.413 1.00 46.34 83 ALA E O 1
ATOM 3851 N N . ILE E 1 66 ? -23.825 41.348 -4.180 1.00 40.51 84 ILE E N 1
ATOM 3852 C CA . ILE E 1 66 ? -23.063 40.207 -3.772 1.00 41.32 84 ILE E CA 1
ATOM 3853 C C . ILE E 1 66 ? -23.591 39.603 -2.424 1.00 47.46 84 ILE E C 1
ATOM 3854 O O . ILE E 1 66 ? -23.944 40.334 -1.501 1.00 49.04 84 ILE E O 1
ATOM 3859 N N . THR E 1 67 ? -23.621 38.269 -2.354 1.00 39.65 85 THR E N 1
ATOM 3860 C CA . THR E 1 67 ? -23.973 37.522 -1.171 1.00 38.13 85 THR E CA 1
ATOM 3861 C C . THR E 1 67 ? -23.213 36.238 -1.202 1.00 38.01 85 THR E C 1
ATOM 3862 O O . THR E 1 67 ? -22.955 35.681 -2.282 1.00 37.44 85 THR E O 1
ATOM 3866 N N . ASP E 1 68 ? -22.874 35.749 -0.007 1.00 32.95 86 ASP E N 1
ATOM 3867 C CA . ASP E 1 68 ? -22.010 34.614 0.138 1.00 32.59 86 ASP E CA 1
ATOM 3868 C C . ASP E 1 68 ? -22.668 33.573 1.068 1.00 32.14 86 ASP E C 1
ATOM 3869 O O . ASP E 1 68 ? -23.233 33.896 2.121 1.00 35.96 86 ASP E O 1
ATOM 3874 N N . ASP E 1 69 ? -22.643 32.339 0.628 1.00 31.03 87 ASP E N 1
ATOM 3875 C CA . ASP E 1 69 ? -22.996 31.165 1.441 1.00 34.88 87 ASP E CA 1
ATOM 3876 C C . ASP E 1 69 ? -21.678 30.511 1.824 1.00 32.60 87 ASP E C 1
ATOM 3877 O O . ASP E 1 69 ? -21.119 29.758 1.051 1.00 36.35 87 ASP E O 1
ATOM 3882 N N . THR E 1 70 ? -21.191 30.794 3.028 1.00 32.88 88 THR E N 1
ATOM 3883 C CA . THR E 1 70 ? -19.890 30.330 3.495 1.00 33.40 88 THR E CA 1
ATOM 3884 C C . THR E 1 70 ? -19.912 28.878 3.943 1.00 32.94 88 THR E C 1
ATOM 3885 O O . THR E 1 70 ? -18.898 28.287 4.018 1.00 34.42 88 THR E O 1
ATOM 3889 N N . LEU E 1 71 ? -21.075 28.338 4.231 1.00 33.13 89 LEU E N 1
ATOM 3890 C CA . LEU E 1 71 ? -21.228 26.914 4.570 1.00 37.44 89 LEU E CA 1
ATOM 3891 C C . LEU E 1 71 ? -21.142 25.976 3.356 1.00 33.67 89 LEU E C 1
ATOM 3892 O O . LEU E 1 71 ? -20.423 25.020 3.353 1.00 40.84 89 LEU E O 1
ATOM 3897 N N . GLY E 1 72 ? -21.935 26.255 2.355 1.00 37.30 90 GLY E N 1
ATOM 3898 C CA . GLY E 1 72 ? -21.935 25.524 1.101 1.00 38.12 90 GLY E CA 1
ATOM 3899 C C . GLY E 1 72 ? -20.834 25.961 0.150 1.00 40.46 90 GLY E C 1
ATOM 3900 O O . GLY E 1 72 ? -20.515 25.228 -0.726 1.00 36.83 90 GLY E O 1
ATOM 3901 N N . GLY E 1 73 ? -20.252 27.148 0.307 1.00 40.00 91 GLY E N 1
ATOM 3902 C CA . GLY E 1 73 ? -19.135 27.545 -0.546 1.00 37.40 91 GLY E CA 1
ATOM 3903 C C . GLY E 1 73 ? -19.615 28.042 -1.890 1.00 37.88 91 GLY E C 1
ATOM 3904 O O . GLY E 1 73 ? -19.061 27.681 -2.920 1.00 41.52 91 GLY E O 1
ATOM 3905 N N . THR E 1 74 ? -20.603 28.925 -1.880 1.00 39.38 92 THR E N 1
ATOM 3906 C CA . THR E 1 74 ? -21.132 29.493 -3.113 1.00 40.57 92 THR E CA 1
ATOM 3907 C C . THR E 1 74 ? -21.202 31.010 -2.940 1.00 41.15 92 THR E C 1
ATOM 3908 O O . THR E 1 74 ? -21.891 31.530 -2.038 1.00 33.02 92 THR E O 1
ATOM 3912 N N . LEU E 1 75 ? -20.552 31.733 -3.843 1.00 39.96 93 LEU E N 1
ATOM 3913 C CA . LEU E 1 75 ? -20.646 33.196 -3.870 1.00 35.34 93 LEU E CA 1
ATOM 3914 C C . LEU E 1 75 ? -21.614 33.546 -4.968 1.00 37.22 93 LEU E C 1
ATOM 3915 O O . LEU E 1 75 ? -21.516 32.999 -6.023 1.00 45.46 93 LEU E O 1
ATOM 3920 N N . THR E 1 76 ? -22.578 34.409 -4.718 1.00 40.04 94 THR E N 1
ATOM 3921 C CA . THR E 1 76 ? -23.586 34.793 -5.690 1.00 37.34 94 THR E CA 1
ATOM 3922 C C . THR E 1 76 ? -23.480 36.321 -5.952 1.00 41.06 94 THR E C 1
ATOM 3923 O O . THR E 1 76 ? -23.549 37.144 -5.004 1.00 34.55 94 THR E O 1
ATOM 3927 N N . ILE E 1 77 ? -23.231 36.690 -7.221 1.00 39.04 95 ILE E N 1
ATOM 3928 C CA . ILE E 1 77 ? -23.252 38.078 -7.659 1.00 36.67 95 ILE E CA 1
ATOM 3929 C C . ILE E 1 77 ? -24.485 38.281 -8.475 1.00 38.99 95 ILE E C 1
ATOM 3930 O O . ILE E 1 77 ? -24.732 37.538 -9.366 1.00 38.25 95 ILE E O 1
ATOM 3935 N N . THR E 1 78 ? -25.300 39.268 -8.155 1.00 37.68 96 THR E N 1
ATOM 3936 C CA . THR E 1 78 ? -26.424 39.529 -8.977 1.00 42.32 96 THR E CA 1
ATOM 3937 C C . THR E 1 78 ? -26.178 40.841 -9.783 1.00 47.16 96 THR E C 1
ATOM 3938 O O . THR E 1 78 ? -25.917 41.886 -9.170 1.00 40.29 96 THR E O 1
ATOM 3942 N N . LEU E 1 79 ? -26.339 40.806 -11.119 1.00 49.55 97 LEU E N 1
ATOM 3943 C CA . LEU E 1 79 ? -26.324 42.088 -11.947 1.00 51.08 97 LEU E CA 1
ATOM 3944 C C . LEU E 1 79 ? -27.719 42.462 -12.327 1.00 44.89 97 LEU E C 1
ATOM 3945 O O . LEU E 1 79 ? -28.348 41.821 -13.148 1.00 53.27 97 LEU E O 1
ATOM 3950 N N . ARG E 1 80 ? -28.258 43.464 -11.666 1.00 51.88 98 ARG E N 1
ATOM 3951 C CA . ARG E 1 80 ? -29.660 43.756 -11.879 1.00 59.61 98 ARG E CA 1
ATOM 3952 C C . ARG E 1 80 ? -29.739 44.621 -13.125 1.00 62.41 98 ARG E C 1
ATOM 3953 O O . ARG E 1 80 ? -28.786 45.365 -13.423 1.00 70.13 98 ARG E O 1
ATOM 3961 N N . ASN E 1 81 ? -30.847 44.490 -13.855 1.00 62.95 99 ASN E N 1
ATOM 3962 C CA . ASN E 1 81 ? -31.109 45.279 -15.065 1.00 62.44 99 ASN E CA 1
ATOM 3963 C C . ASN E 1 81 ? -29.891 45.341 -15.996 1.00 58.35 99 ASN E C 1
ATOM 3964 O O . ASN E 1 81 ? -29.303 46.405 -16.257 1.00 62.93 99 ASN E O 1
ATOM 3969 N N . LEU E 1 82 ? -29.521 44.159 -16.476 1.00 55.55 100 LEU E N 1
ATOM 3970 C CA . LEU E 1 82 ? -28.290 43.965 -17.175 1.00 59.10 100 LEU E CA 1
ATOM 3971 C C . LEU E 1 82 ? -28.306 44.803 -18.463 1.00 68.30 100 LEU E C 1
ATOM 3972 O O . LEU E 1 82 ? -29.316 44.852 -19.154 1.00 60.40 100 LEU E O 1
ATOM 3977 N N . GLN E 1 83 ? -27.187 45.460 -18.755 1.00 75.42 101 GLN E N 1
ATOM 3978 C CA . GLN E 1 83 ? -27.056 46.308 -19.934 1.00 71.04 101 GLN E CA 1
ATOM 3979 C C . GLN E 1 83 ? -25.804 45.939 -20.719 1.00 74.50 101 GLN E C 1
ATOM 3980 O O . GLN E 1 83 ? -24.845 45.418 -20.136 1.00 65.46 101 GLN E O 1
ATOM 3986 N N . PRO E 1 84 ? -25.796 46.214 -22.049 1.00 76.02 102 PRO E N 1
ATOM 3987 C CA . PRO E 1 84 ? -24.615 45.964 -22.891 1.00 66.77 102 PRO E CA 1
ATOM 3988 C C . PRO E 1 84 ? -23.332 46.558 -22.318 1.00 62.77 102 PRO E C 1
ATOM 3989 O O . PRO E 1 84 ? -22.272 45.978 -22.487 1.00 58.56 102 PRO E O 1
ATOM 3993 N N . HIS E 1 85 ? -23.413 47.696 -21.629 1.00 68.53 103 HIS E N 1
ATOM 3994 C CA . HIS E 1 85 ? -22.211 48.234 -20.933 1.00 72.00 103 HIS E CA 1
ATOM 3995 C C . HIS E 1 85 ? -21.768 47.519 -19.640 1.00 74.22 103 HIS E C 1
ATOM 3996 O O . HIS E 1 85 ? -20.797 47.952 -19.021 1.00 69.46 103 HIS E O 1
ATOM 4003 N N . ASP E 1 86 ? -22.486 46.467 -19.226 1.00 72.55 104 ASP E N 1
ATOM 4004 C CA . ASP E 1 86 ? -22.034 45.536 -18.157 1.00 67.45 104 ASP E CA 1
ATOM 4005 C C . ASP E 1 86 ? -21.256 44.359 -18.799 1.00 68.42 104 ASP E C 1
ATOM 4006 O O . ASP E 1 86 ? -20.531 43.643 -18.122 1.00 55.69 104 ASP E O 1
ATOM 4011 N N . ALA E 1 87 ? -21.372 44.175 -20.116 1.00 64.33 105 ALA E N 1
ATOM 4012 C CA . ALA E 1 87 ? -20.627 43.104 -20.768 1.00 67.27 105 ALA E CA 1
ATOM 4013 C C . ALA E 1 87 ? -19.136 43.236 -20.484 1.00 58.23 105 ALA E C 1
ATOM 4014 O O . ALA E 1 87 ? -18.628 44.349 -20.348 1.00 63.66 105 ALA E O 1
ATOM 4016 N N . GLY E 1 88 ? -18.438 42.110 -20.357 1.00 56.02 106 GLY E N 1
ATOM 4017 C CA . GLY E 1 88 ? -17.010 42.176 -19.988 1.00 57.53 106 GLY E CA 1
ATOM 4018 C C . GLY E 1 88 ? -16.463 40.961 -19.252 1.00 64.92 106 GLY E C 1
ATOM 4019 O O . GLY E 1 88 ? -17.161 39.942 -19.109 1.00 70.88 106 GLY E O 1
ATOM 4020 N N . LEU E 1 89 ? -15.209 41.097 -18.801 1.00 58.84 107 LEU E N 1
ATOM 4021 C CA . LEU E 1 89 ? -14.481 40.071 -18.067 1.00 63.30 107 LEU E CA 1
ATOM 4022 C C . LEU E 1 89 ? -14.376 40.487 -16.609 1.00 58.35 107 LEU E C 1
ATOM 4023 O O . LEU E 1 89 ? -13.927 41.587 -16.320 1.00 64.56 107 LEU E O 1
ATOM 4028 N N . TYR E 1 90 ? -14.802 39.632 -15.681 1.00 61.79 108 TYR E N 1
ATOM 4029 C CA . TYR E 1 90 ? -14.761 39.985 -14.229 1.00 52.17 108 TYR E CA 1
ATOM 4030 C C . TYR E 1 90 ? -14.068 38.890 -13.406 1.00 56.07 108 TYR E C 1
ATOM 4031 O O . TYR E 1 90 ? -13.774 37.786 -13.909 1.00 54.94 108 TYR E O 1
ATOM 4040 N N . GLN E 1 91 ? -13.802 39.209 -12.140 1.00 52.37 109 GLN E N 1
ATOM 4041 C CA . GLN E 1 91 ? -13.245 38.240 -11.221 1.00 55.13 109 GLN E CA 1
ATOM 4042 C C . GLN E 1 91 ? -14.054 38.147 -9.944 1.00 56.03 109 GLN E C 1
ATOM 4043 O O . GLN E 1 91 ? -14.569 39.174 -9.434 1.00 48.62 109 GLN E O 1
ATOM 4049 N N . CYS E 1 92 ? -14.177 36.895 -9.486 1.00 51.63 110 CYS E N 1
ATOM 4050 C CA . CYS E 1 92 ? -14.536 36.559 -8.092 1.00 49.30 110 CYS E CA 1
ATOM 4051 C C . CYS E 1 92 ? -13.269 36.378 -7.348 1.00 42.72 110 CYS E C 1
ATOM 4052 O O . CYS E 1 92 ? -12.466 35.602 -7.768 1.00 51.47 110 CYS E O 1
ATOM 4055 N N . GLN E 1 93 ? -13.101 37.024 -6.206 1.00 42.59 111 GLN E N 1
ATOM 4056 C CA . GLN E 1 93 ? -11.887 36.841 -5.436 1.00 46.24 111 GLN E CA 1
ATOM 4057 C C . GLN E 1 93 ? -12.106 36.598 -3.939 1.00 46.81 111 GLN E C 1
ATOM 4058 O O . GLN E 1 93 ? -13.124 36.976 -3.378 1.00 47.20 111 GLN E O 1
ATOM 4064 N N . SER E 1 94 ? -11.082 36.052 -3.305 1.00 45.40 112 SER E N 1
ATOM 4065 C CA . SER E 1 94 ? -11.066 35.783 -1.888 1.00 46.59 112 SER E CA 1
ATOM 4066 C C . SER E 1 94 ? -9.981 36.648 -1.269 1.00 47.51 112 SER E C 1
ATOM 4067 O O . SER E 1 94 ? -8.808 36.532 -1.601 1.00 52.35 112 SER E O 1
ATOM 4070 N N . LEU E 1 95 ? -10.363 37.515 -0.353 1.00 45.17 113 LEU E N 1
ATOM 4071 C CA . LEU E 1 95 ? -9.460 38.478 0.218 1.00 47.42 113 LEU E CA 1
ATOM 4072 C C . LEU E 1 95 ? -8.747 37.856 1.411 1.00 52.96 113 LEU E C 1
ATOM 4073 O O . LEU E 1 95 ? -9.360 37.172 2.216 1.00 57.63 113 LEU E O 1
ATOM 4078 N N . HIS E 1 96 ? -7.440 38.037 1.488 1.00 64.73 114 HIS E N 1
ATOM 4079 C CA . HIS E 1 96 ? -6.711 37.788 2.732 1.00 68.85 114 HIS E CA 1
ATOM 4080 C C . HIS E 1 96 ? -5.542 38.738 2.833 1.00 77.05 114 HIS E C 1
ATOM 4081 O O . HIS E 1 96 ? -4.639 38.679 2.004 1.00 84.44 114 HIS E O 1
ATOM 4088 N N . GLY E 1 97 ? -5.569 39.607 3.851 1.00 73.09 115 GLY E N 1
ATOM 4089 C CA . GLY E 1 97 ? -4.703 40.760 3.913 1.00 76.96 115 GLY E CA 1
ATOM 4090 C C . GLY E 1 97 ? -5.111 41.673 2.775 1.00 87.97 115 GLY E C 1
ATOM 4091 O O . GLY E 1 97 ? -6.277 41.681 2.369 1.00 92.35 115 GLY E O 1
ATOM 4092 N N . SER E 1 98 ? -4.139 42.421 2.250 1.00 94.71 116 SER E N 1
ATOM 4093 C CA . SER E 1 98 ? -4.280 43.167 0.980 1.00 85.18 116 SER E CA 1
ATOM 4094 C C . SER E 1 98 ? -4.083 42.267 -0.252 1.00 83.73 116 SER E C 1
ATOM 4095 O O . SER E 1 98 ? -4.240 42.749 -1.372 1.00 89.32 116 SER E O 1
ATOM 4098 N N . GLU E 1 99 ? -3.700 40.996 -0.061 1.00 73.28 117 GLU E N 1
ATOM 4099 C CA . GLU E 1 99 ? -3.899 39.969 -1.100 1.00 76.91 117 GLU E CA 1
ATOM 4100 C C . GLU E 1 99 ? -5.386 39.774 -1.562 1.00 78.90 117 GLU E C 1
ATOM 4101 O O . GLU E 1 99 ? -6.374 40.100 -0.849 1.00 71.14 117 GLU E O 1
ATOM 4107 N N . ALA E 1 100 ? -5.501 39.240 -2.774 1.00 62.89 118 ALA E N 1
ATOM 4108 C CA . ALA E 1 100 ? -6.758 38.856 -3.371 1.00 63.50 118 ALA E CA 1
ATOM 4109 C C . ALA E 1 100 ? -6.390 37.687 -4.252 1.00 62.77 118 ALA E C 1
ATOM 4110 O O . ALA E 1 100 ? -5.557 37.841 -5.117 1.00 71.33 118 ALA E O 1
ATOM 4112 N N . ASP E 1 101 ? -6.936 36.509 -3.978 1.00 56.24 119 ASP E N 1
ATOM 4113 C CA . ASP E 1 101 ? -6.733 35.344 -4.799 1.00 58.73 119 ASP E CA 1
ATOM 4114 C C . ASP E 1 101 ? -7.960 35.183 -5.710 1.00 61.31 119 ASP E C 1
ATOM 4115 O O . ASP E 1 101 ? -9.090 35.448 -5.324 1.00 67.82 119 ASP E O 1
ATOM 4120 N N . THR E 1 102 ? -7.692 34.804 -6.944 1.00 55.19 120 THR E N 1
ATOM 4121 C CA . THR E 1 102 ? -8.702 34.534 -7.934 1.00 55.67 120 THR E CA 1
ATOM 4122 C C . THR E 1 102 ? -9.427 33.225 -7.681 1.00 54.68 120 THR E C 1
ATOM 4123 O O . THR E 1 102 ? -8.827 32.138 -7.688 1.00 61.63 120 THR E O 1
ATOM 4127 N N . LEU E 1 103 ? -10.727 33.321 -7.472 1.00 50.67 121 LEU E N 1
ATOM 4128 C CA . LEU E 1 103 ? -11.541 32.112 -7.353 1.00 55.34 121 LEU E CA 1
ATOM 4129 C C . LEU E 1 103 ? -12.115 31.735 -8.710 1.00 54.17 121 LEU E C 1
ATOM 4130 O O . LEU E 1 103 ? -12.265 30.579 -9.010 1.00 59.81 121 LEU E O 1
ATOM 4135 N N . ARG E 1 104 ? -12.549 32.716 -9.492 1.00 58.36 122 ARG E N 1
ATOM 4136 C CA . ARG E 1 104 ? -13.044 32.432 -10.844 1.00 56.56 122 ARG E CA 1
ATOM 4137 C C . ARG E 1 104 ? -12.958 33.653 -11.743 1.00 56.32 122 ARG E C 1
ATOM 4138 O O . ARG E 1 104 ? -13.083 34.817 -11.265 1.00 49.54 122 ARG E O 1
ATOM 4146 N N . LYS E 1 105 ? -12.705 33.388 -13.032 1.00 57.81 123 LYS E N 1
ATOM 4147 C CA . LYS E 1 105 ? -12.881 34.393 -14.081 1.00 57.39 123 LYS E CA 1
ATOM 4148 C C . LYS E 1 105 ? -14.198 34.157 -14.727 1.00 47.47 123 LYS E C 1
ATOM 4149 O O . LYS E 1 105 ? -14.597 33.026 -15.011 1.00 55.04 123 LYS E O 1
ATOM 4155 N N . VAL E 1 106 ? -14.921 35.231 -14.915 1.00 50.36 124 VAL E N 1
ATOM 4156 C CA . VAL E 1 106 ? -16.272 35.157 -15.419 1.00 53.34 124 VAL E CA 1
ATOM 4157 C C . VAL E 1 106 ? -16.398 36.135 -16.586 1.00 59.72 124 VAL E C 1
ATOM 4158 O O . VAL E 1 106 ? -16.022 37.312 -16.471 1.00 53.26 124 VAL E O 1
ATOM 4162 N N . LEU E 1 107 ? -16.964 35.612 -17.676 1.00 59.66 125 LEU E N 1
ATOM 4163 C CA . LEU E 1 107 ? -17.296 36.370 -18.851 1.00 51.07 125 LEU E CA 1
ATOM 4164 C C . LEU E 1 107 ? -18.784 36.620 -18.795 1.00 49.96 125 LEU E C 1
ATOM 4165 O O . LEU E 1 107 ? -19.626 35.680 -18.918 1.00 49.78 125 LEU E O 1
ATOM 4170 N N . VAL E 1 108 ? -19.124 37.899 -18.642 1.00 51.40 126 VAL E N 1
ATOM 4171 C CA . VAL E 1 108 ? -20.510 38.314 -18.687 1.00 51.21 126 VAL E CA 1
ATOM 4172 C C . VAL E 1 108 ? -20.754 38.814 -20.113 1.00 58.79 126 VAL E C 1
ATOM 4173 O O . VAL E 1 108 ? -20.021 39.690 -20.597 1.00 54.39 126 VAL E O 1
ATOM 4177 N N . GLU E 1 109 ? -21.824 38.284 -20.699 1.00 58.10 127 GLU E N 1
ATOM 4178 C CA . GLU E 1 109 ? -22.288 38.585 -22.019 1.00 63.19 127 GLU E CA 1
ATOM 4179 C C . GLU E 1 109 ? -23.780 38.856 -21.948 1.00 67.36 127 GLU E C 1
ATOM 4180 O O . GLU E 1 109 ? -24.498 38.188 -21.198 1.00 64.80 127 GLU E O 1
ATOM 4186 N N . VAL E 1 110 ? -24.231 39.797 -22.785 1.00 76.63 128 VAL E N 1
ATOM 4187 C CA . VAL E 1 110 ? -25.608 40.271 -22.829 1.00 76.74 128 VAL E CA 1
ATOM 4188 C C . VAL E 1 110 ? -26.238 39.983 -24.190 1.00 81.86 128 VAL E C 1
ATOM 4189 O O . VAL E 1 110 ? -25.564 40.081 -25.206 1.00 95.77 128 VAL E O 1
ATOM 4193 N N . LEU E 1 111 ? -27.528 39.644 -24.189 1.00 86.31 129 LEU E N 1
ATOM 4194 C CA . LEU E 1 111 ? -28.378 39.547 -25.394 1.00 88.71 129 LEU E CA 1
ATOM 4195 C C . LEU E 1 111 ? -29.548 40.564 -25.267 1.00 89.13 129 LEU E C 1
ATOM 4196 O O . LEU E 1 111 ? -30.199 40.595 -24.228 1.00 87.17 129 LEU E O 1
ATOM 4201 N N . ALA E 1 112 ? -29.819 41.373 -26.306 1.00 94.57 130 ALA E N 1
ATOM 4202 C CA . ALA E 1 112 ? -30.805 42.505 -26.250 1.00 94.64 130 ALA E CA 1
ATOM 4203 C C . ALA E 1 112 ? -32.203 42.215 -25.626 1.00 96.14 130 ALA E C 1
ATOM 4204 O O . ALA E 1 112 ? -32.769 41.114 -25.741 1.00 81.73 130 ALA E O 1
ATOM 4206 N N . THR F 1 3 ? -67.142 39.064 18.440 1.00 72.61 21 THR F N 1
ATOM 4207 C CA . THR F 1 3 ? -67.810 37.978 19.232 1.00 70.20 21 THR F CA 1
ATOM 4208 C C . THR F 1 3 ? -68.162 36.710 18.418 1.00 62.40 21 THR F C 1
ATOM 4209 O O . THR F 1 3 ? -69.087 36.679 17.630 1.00 74.42 21 THR F O 1
ATOM 4213 N N . THR F 1 4 ? -67.430 35.641 18.700 1.00 55.66 22 THR F N 1
ATOM 4214 C CA . THR F 1 4 ? -67.606 34.381 18.017 1.00 53.98 22 THR F CA 1
ATOM 4215 C C . THR F 1 4 ? -68.051 33.409 19.083 1.00 48.31 22 THR F C 1
ATOM 4216 O O . THR F 1 4 ? -67.576 33.474 20.192 1.00 43.15 22 THR F O 1
ATOM 4220 N N . VAL F 1 5 ? -68.943 32.494 18.706 1.00 42.58 23 VAL F N 1
ATOM 4221 C CA . VAL F 1 5 ? -69.508 31.503 19.578 1.00 44.19 23 VAL F CA 1
ATOM 4222 C C . VAL F 1 5 ? -68.657 30.232 19.536 1.00 46.66 23 VAL F C 1
ATOM 4223 O O . VAL F 1 5 ? -68.381 29.769 18.481 1.00 46.28 23 VAL F O 1
ATOM 4227 N N . PHE F 1 6 ? -68.347 29.638 20.674 1.00 44.02 24 PHE F N 1
ATOM 4228 C CA . PHE F 1 6 ? -67.758 28.308 20.756 1.00 43.77 24 PHE F CA 1
ATOM 4229 C C . PHE F 1 6 ? -68.750 27.442 21.524 1.00 40.99 24 PHE F C 1
ATOM 4230 O O . PHE F 1 6 ? -69.054 27.742 22.666 1.00 43.00 24 PHE F O 1
ATOM 4238 N N . GLN F 1 7 ? -69.280 26.420 20.871 1.00 39.49 25 GLN F N 1
ATOM 4239 C CA . GLN F 1 7 ? -70.275 25.518 21.424 1.00 46.92 25 GLN F CA 1
ATOM 4240 C C . GLN F 1 7 ? -69.636 24.175 21.629 1.00 42.96 25 GLN F C 1
ATOM 4241 O O . GLN F 1 7 ? -68.888 23.713 20.776 1.00 43.04 25 GLN F O 1
ATOM 4247 N N . GLY F 1 8 ? -69.970 23.527 22.722 1.00 45.29 26 GLY F N 1
ATOM 4248 C CA . GLY F 1 8 ? -69.636 22.115 22.925 1.00 52.16 26 GLY F CA 1
ATOM 4249 C C . GLY F 1 8 ? -70.741 21.426 23.701 1.00 51.55 26 GLY F C 1
ATOM 4250 O O . GLY F 1 8 ? -71.531 22.088 24.345 1.00 56.90 26 GLY F O 1
ATOM 4251 N N . VAL F 1 9 ? -70.746 20.100 23.688 1.00 55.33 27 VAL F N 1
ATOM 4252 C CA . VAL F 1 9 ? -71.718 19.331 24.442 1.00 57.30 27 VAL F CA 1
ATOM 4253 C C . VAL F 1 9 ? -71.319 19.250 25.897 1.00 49.25 27 VAL F C 1
ATOM 4254 O O . VAL F 1 9 ? -70.133 19.252 26.241 1.00 48.28 27 VAL F O 1
ATOM 4258 N N . ALA F 1 10 ? -72.321 19.128 26.753 1.00 42.58 28 ALA F N 1
ATOM 4259 C CA . ALA F 1 10 ? -72.106 18.990 28.165 1.00 47.31 28 ALA F CA 1
ATOM 4260 C C . ALA F 1 10 ? -71.336 17.714 28.471 1.00 44.64 28 ALA F C 1
ATOM 4261 O O . ALA F 1 10 ? -71.586 16.708 27.842 1.00 51.62 28 ALA F O 1
ATOM 4263 N N . GLY F 1 11 ? -70.397 17.777 29.420 1.00 45.99 29 GLY F N 1
ATOM 4264 C CA . GLY F 1 11 ? -69.570 16.642 29.824 1.00 47.05 29 GLY F CA 1
ATOM 4265 C C . GLY F 1 11 ? -68.294 16.389 28.980 1.00 55.17 29 GLY F C 1
ATOM 4266 O O . GLY F 1 11 ? -67.455 15.608 29.391 1.00 56.59 29 GLY F O 1
ATOM 4267 N N . GLN F 1 12 ? -68.168 17.026 27.812 1.00 52.71 30 GLN F N 1
ATOM 4268 C CA . GLN F 1 12 ? -66.997 16.937 26.915 1.00 56.13 30 GLN F CA 1
ATOM 4269 C C . GLN F 1 12 ? -66.121 18.236 26.947 1.00 57.78 30 GLN F C 1
ATOM 4270 O O . GLN F 1 12 ? -66.627 19.356 27.203 1.00 52.10 30 GLN F O 1
ATOM 4276 N N . SER F 1 13 ? -64.837 18.050 26.630 1.00 46.92 31 SER F N 1
ATOM 4277 C CA . SER F 1 13 ? -63.820 19.102 26.578 1.00 49.44 31 SER F CA 1
ATOM 4278 C C . SER F 1 13 ? -64.114 20.059 25.490 1.00 41.33 31 SER F C 1
ATOM 4279 O O . SER F 1 13 ? -64.391 19.669 24.417 1.00 40.40 31 SER F O 1
ATOM 4282 N N . LEU F 1 14 ? -64.115 21.331 25.792 1.00 39.85 32 LEU F N 1
ATOM 4283 C CA . LEU F 1 14 ? -64.261 22.324 24.736 1.00 41.71 32 LEU F CA 1
ATOM 4284 C C . LEU F 1 14 ? -62.951 23.137 24.640 1.00 39.72 32 LEU F C 1
ATOM 4285 O O . LEU F 1 14 ? -62.404 23.569 25.614 1.00 36.34 32 LEU F O 1
ATOM 4290 N N . GLN F 1 15 ? -62.477 23.304 23.436 1.00 38.72 33 GLN F N 1
ATOM 4291 C CA . GLN F 1 15 ? -61.260 23.977 23.199 1.00 45.82 33 GLN F CA 1
ATOM 4292 C C . GLN F 1 15 ? -61.585 25.276 22.539 1.00 38.56 33 GLN F C 1
ATOM 4293 O O . GLN F 1 15 ? -62.131 25.260 21.473 1.00 38.58 33 GLN F O 1
ATOM 4299 N N . VAL F 1 16 ? -61.159 26.376 23.143 1.00 35.12 34 VAL F N 1
ATOM 4300 C CA . VAL F 1 16 ? -61.253 27.701 22.549 1.00 33.77 34 VAL F CA 1
ATOM 4301 C C . VAL F 1 16 ? -59.859 28.142 22.118 1.00 35.00 34 VAL F C 1
ATOM 4302 O O . VAL F 1 16 ? -58.923 27.977 22.876 1.00 35.73 34 VAL F O 1
ATOM 4306 N N . SER F 1 17 ? -59.756 28.749 20.945 1.00 35.04 35 SER F N 1
ATOM 4307 C CA . SER F 1 17 ? -58.517 29.249 20.378 1.00 42.56 35 SER F CA 1
ATOM 4308 C C . SER F 1 17 ? -58.680 30.758 20.299 1.00 40.45 35 SER F C 1
ATOM 4309 O O . SER F 1 17 ? -59.752 31.182 19.872 1.00 34.90 35 SER F O 1
ATOM 4312 N N . CYS F 1 18 ? -57.622 31.518 20.637 1.00 38.44 36 CYS F N 1
ATOM 4313 C CA . CYS F 1 18 ? -57.486 32.940 20.356 1.00 39.55 36 CYS F CA 1
ATOM 4314 C C . CYS F 1 18 ? -56.163 33.201 19.576 1.00 40.48 36 CYS F C 1
ATOM 4315 O O . CYS F 1 18 ? -55.101 33.225 20.189 1.00 38.83 36 CYS F O 1
ATOM 4318 N N . PRO F 1 19 ? -56.228 33.392 18.247 1.00 37.91 37 PRO F N 1
ATOM 4319 C CA . PRO F 1 19 ? -55.055 33.829 17.520 1.00 38.96 37 PRO F CA 1
ATOM 4320 C C . PRO F 1 19 ? -54.678 35.263 17.868 1.00 41.12 37 PRO F C 1
ATOM 4321 O O . PRO F 1 19 ? -55.477 36.009 18.305 1.00 41.78 37 PRO F O 1
ATOM 4325 N N . TYR F 1 20 ? -53.421 35.606 17.714 1.00 35.86 38 TYR F N 1
ATOM 4326 C CA . TYR F 1 20 ? -52.945 36.906 17.995 1.00 32.46 38 TYR F CA 1
ATOM 4327 C C . TYR F 1 20 ? -51.647 37.071 17.254 1.00 32.20 38 TYR F C 1
ATOM 4328 O O . TYR F 1 20 ? -50.993 36.106 16.817 1.00 31.03 38 TYR F O 1
ATOM 4337 N N . ASP F 1 21 ? -51.290 38.312 17.116 1.00 34.53 39 ASP F N 1
ATOM 4338 C CA . ASP F 1 21 ? -50.101 38.741 16.399 1.00 40.46 39 ASP F CA 1
ATOM 4339 C C . ASP F 1 21 ? -48.924 38.549 17.365 1.00 35.96 39 ASP F C 1
ATOM 4340 O O . ASP F 1 21 ? -48.826 39.208 18.394 1.00 36.17 39 ASP F O 1
ATOM 4345 N N . SER F 1 22 ? -48.078 37.580 17.082 1.00 36.20 40 SER F N 1
ATOM 4346 C CA . SER F 1 22 ? -47.132 37.177 18.080 1.00 42.00 40 SER F CA 1
ATOM 4347 C C . SER F 1 22 ? -46.018 38.192 18.304 1.00 37.19 40 SER F C 1
ATOM 4348 O O . SER F 1 22 ? -45.466 38.241 19.392 1.00 36.91 40 SER F O 1
ATOM 4351 N N . MET F 1 23 ? -45.674 38.952 17.268 1.00 38.68 41 MET F N 1
ATOM 4352 C CA . MET F 1 23 ? -44.648 39.969 17.420 1.00 43.95 41 MET F CA 1
ATOM 4353 C C . MET F 1 23 ? -45.184 41.141 18.253 1.00 39.80 41 MET F C 1
ATOM 4354 O O . MET F 1 23 ? -44.528 41.631 19.199 1.00 40.18 41 MET F O 1
ATOM 4359 N N . LYS F 1 24 ? -46.402 41.560 17.972 1.00 43.95 42 LYS F N 1
ATOM 4360 C CA . LYS F 1 24 ? -47.000 42.652 18.730 1.00 3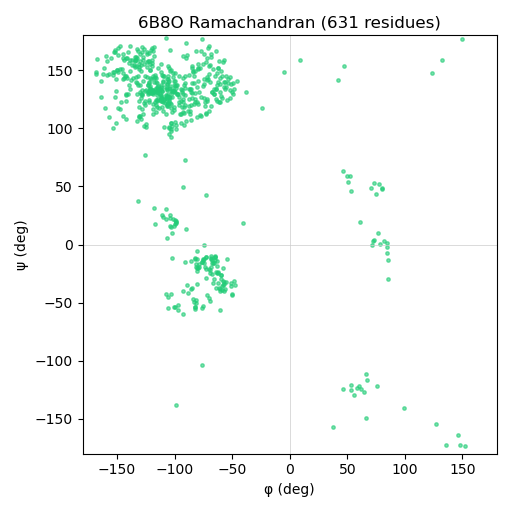7.97 42 LYS F CA 1
ATOM 4361 C C . LYS F 1 24 ? -47.120 42.246 20.185 1.00 37.35 42 LYS F C 1
ATOM 4362 O O . LYS F 1 24 ? -46.846 43.031 21.081 1.00 36.38 42 LYS F O 1
ATOM 4368 N N . HIS F 1 25 ? -47.440 40.987 20.471 1.00 41.16 43 HIS F N 1
ATOM 4369 C CA . HIS F 1 25 ? -47.628 40.583 21.898 1.00 36.58 43 HIS F CA 1
ATOM 4370 C C . HIS F 1 25 ? -46.437 39.886 22.560 1.00 37.01 43 HIS F C 1
ATOM 4371 O O . HIS F 1 25 ? -46.586 39.276 23.638 1.00 30.16 43 HIS F O 1
ATOM 4378 N N . TRP F 1 26 ? -45.245 40.057 21.956 1.00 36.37 44 TRP F N 1
ATOM 4379 C CA . TRP F 1 26 ? -44.058 39.415 22.430 1.00 35.67 44 TRP F CA 1
ATOM 4380 C C . TRP F 1 26 ? -43.864 39.818 23.845 1.00 34.08 44 TRP F C 1
ATOM 4381 O O . TRP F 1 26 ? -44.094 40.930 24.193 1.00 38.90 44 TRP F O 1
ATOM 4392 N N . GLY F 1 27 ? -43.447 38.895 24.683 1.00 32.93 45 GLY F N 1
ATOM 4393 C CA . GLY F 1 27 ? -43.285 39.163 26.108 1.00 35.14 45 GLY F CA 1
ATOM 4394 C C . GLY F 1 27 ? -44.492 39.359 27.021 1.00 36.39 45 GLY F C 1
ATOM 4395 O O . GLY F 1 27 ? -44.321 39.517 28.202 1.00 34.55 45 GLY F O 1
ATOM 4396 N N . ARG F 1 28 ? -45.708 39.292 26.510 1.00 37.82 46 ARG F N 1
ATOM 4397 C CA . ARG F 1 28 ? -46.924 39.608 27.331 1.00 35.61 46 ARG F CA 1
ATOM 4398 C C . ARG F 1 28 ? -47.600 38.287 27.688 1.00 30.80 46 ARG F C 1
ATOM 4399 O O . ARG F 1 28 ? -47.821 37.423 26.847 1.00 29.88 46 ARG F O 1
ATOM 4407 N N . ARG F 1 29 ? -47.826 38.118 28.956 1.00 28.64 47 ARG F N 1
ATOM 4408 C CA . ARG F 1 29 ? -48.643 37.083 29.520 1.00 34.27 47 ARG F CA 1
ATOM 4409 C C . ARG F 1 29 ? -50.088 37.236 29.012 1.00 35.51 47 ARG F C 1
ATOM 4410 O O . ARG F 1 29 ? -50.487 38.329 28.563 1.00 31.51 47 ARG F O 1
ATOM 4418 N N . LYS F 1 30 ? -50.837 36.138 29.056 1.00 34.37 48 LYS F N 1
ATOM 4419 C CA . LYS F 1 30 ? -52.260 36.163 28.631 1.00 33.35 48 LYS F CA 1
ATOM 4420 C C . LYS F 1 30 ? -53.166 35.727 29.748 1.00 32.85 48 LYS F C 1
ATOM 4421 O O . LYS F 1 30 ? -52.715 35.026 30.687 1.00 30.39 48 LYS F O 1
ATOM 4427 N N . ALA F 1 31 ? -54.432 36.187 29.668 1.00 31.11 49 ALA F N 1
ATOM 4428 C CA . ALA F 1 31 ? -55.509 35.781 30.598 1.00 30.62 49 ALA F CA 1
ATOM 4429 C C . ALA F 1 31 ? -56.819 35.441 29.912 1.00 31.93 49 ALA F C 1
ATOM 4430 O O . ALA F 1 31 ? -57.161 35.949 28.823 1.00 36.36 49 ALA F O 1
ATOM 4432 N N . TRP F 1 32 ? -57.564 34.569 30.579 1.00 34.96 50 TRP F N 1
ATOM 4433 C CA . TRP F 1 32 ? -58.903 34.179 30.193 1.00 34.86 50 TRP F CA 1
ATOM 4434 C C . TRP F 1 32 ? -59.795 34.666 31.316 1.00 37.43 50 TRP F C 1
ATOM 4435 O O . TRP F 1 32 ? -59.620 34.312 32.512 1.00 35.67 50 TRP F O 1
ATOM 4446 N N . CYS F 1 33 ? -60.701 35.547 30.975 1.00 36.72 51 CYS F N 1
ATOM 4447 C CA . CYS F 1 33 ? -61.596 36.025 32.014 1.00 42.90 51 CYS F CA 1
ATOM 4448 C C . CYS F 1 33 ? -63.068 36.159 31.542 1.00 42.95 51 CYS F C 1
ATOM 4449 O O . CYS F 1 33 ? -63.369 36.328 30.334 1.00 36.29 51 CYS F O 1
ATOM 4452 N N . ARG F 1 34 ? -63.946 36.149 32.534 1.00 36.91 52 ARG F N 1
ATOM 4453 C CA . ARG F 1 34 ? -65.415 36.204 32.333 1.00 40.72 52 ARG F CA 1
ATOM 4454 C C . ARG F 1 34 ? -65.907 37.647 32.364 1.00 38.30 52 ARG F C 1
ATOM 4455 O O . ARG F 1 34 ? -65.717 38.372 33.337 1.00 43.04 52 ARG F O 1
ATOM 4463 N N . GLN F 1 35 ? -66.468 38.098 31.283 1.00 41.14 53 GLN F N 1
ATOM 4464 C CA . GLN F 1 35 ? -67.027 39.428 31.259 1.00 49.28 53 GLN F CA 1
ATOM 4465 C C . GLN F 1 35 ? -68.551 39.397 31.649 1.00 49.25 53 GLN F C 1
ATOM 4466 O O . GLN F 1 35 ? -69.419 38.956 30.886 1.00 46.00 53 GLN F O 1
ATOM 4472 N N . LEU F 1 36 ? -68.797 39.799 32.885 1.00 49.35 54 LEU F N 1
ATOM 4473 C CA . LEU F 1 36 ? -70.113 40.167 33.426 1.00 60.90 54 LEU F CA 1
ATOM 4474 C C . LEU F 1 36 ? -70.101 41.675 33.057 1.00 66.72 54 LEU F C 1
ATOM 4475 O O . LEU F 1 36 ? -69.031 42.198 32.728 1.00 89.54 54 LEU F O 1
ATOM 4480 N N . GLY F 1 37 ? -71.218 42.374 33.042 1.00 64.08 55 GLY F N 1
ATOM 4481 C CA . GLY F 1 37 ? -71.217 43.817 32.639 1.00 62.16 55 GLY F CA 1
ATOM 4482 C C . GLY F 1 37 ? -70.507 44.381 31.386 1.00 67.45 55 GLY F C 1
ATOM 4483 O O . GLY F 1 37 ? -69.511 43.832 30.917 1.00 66.95 55 GLY F O 1
ATOM 4484 N N . GLU F 1 38 ? -71.021 45.508 30.857 1.00 69.42 56 GLU F N 1
ATOM 4485 C CA . GLU F 1 38 ? -70.299 46.380 29.883 1.00 75.82 56 GLU F CA 1
ATOM 4486 C C . GLU F 1 38 ? -69.183 47.163 30.558 1.00 65.66 56 GLU F C 1
ATOM 4487 O O . GLU F 1 38 ? -68.086 47.278 30.012 1.00 69.80 56 GLU F O 1
ATOM 4493 N N . GLY F 1 40 ? -66.950 47.299 32.429 1.00 76.45 58 GLY F N 1
ATOM 4494 C CA . GLY F 1 40 ? -67.751 46.418 33.281 1.00 76.54 58 GLY F CA 1
ATOM 4495 C C . GLY F 1 40 ? -66.932 45.191 33.577 1.00 74.02 58 GLY F C 1
ATOM 4496 O O . GLY F 1 40 ? -66.192 44.740 32.701 1.00 93.42 58 GLY F O 1
ATOM 4497 N N . PRO F 1 41 ? -67.108 44.595 34.779 1.00 74.18 59 PRO F N 1
ATOM 4498 C CA . PRO F 1 41 ? -66.110 43.701 35.443 1.00 73.38 59 PRO F CA 1
ATOM 4499 C C . PRO F 1 41 ? -65.702 42.444 34.631 1.00 73.52 59 PRO F C 1
ATOM 4500 O O . PRO F 1 41 ? -66.583 41.660 34.209 1.00 65.17 59 PRO F O 1
ATOM 4504 N N . CYS F 1 42 ? -64.383 42.287 34.437 1.00 63.89 60 CYS F N 1
ATOM 4505 C CA . CYS F 1 42 ? -63.766 41.149 33.757 1.00 61.61 60 CYS F CA 1
ATOM 4506 C C . CYS F 1 42 ? -63.009 40.239 34.714 1.00 55.61 60 CYS F C 1
ATOM 4507 O O . CYS F 1 42 ? -61.901 40.531 35.090 1.00 69.14 60 CYS F O 1
ATOM 4510 N N . GLN F 1 43 ? -63.600 39.120 35.097 1.00 55.42 61 GLN F N 1
ATOM 4511 C CA . GLN F 1 43 ? -63.138 38.379 36.237 1.00 51.62 61 GLN F CA 1
ATOM 4512 C C . GLN F 1 43 ? -62.170 37.258 35.818 1.00 46.02 61 GLN F C 1
ATOM 4513 O O . GLN F 1 43 ? -62.495 36.352 35.054 1.00 45.49 61 GLN F O 1
ATOM 4519 N N . ARG F 1 44 ? -60.991 37.308 36.389 1.00 44.59 62 ARG F N 1
ATOM 4520 C CA . ARG F 1 44 ? -59.887 36.467 36.022 1.00 41.76 62 ARG F CA 1
ATOM 4521 C C . ARG F 1 44 ? -60.254 35.021 36.336 1.00 43.63 62 ARG F C 1
ATOM 4522 O O . ARG F 1 44 ? -60.630 34.704 37.454 1.00 43.35 62 ARG F O 1
ATOM 4530 N N . VAL F 1 45 ? -60.161 34.144 35.348 1.00 40.01 63 VAL F N 1
ATOM 4531 C CA . VAL F 1 45 ? -60.288 32.755 35.593 1.00 37.78 63 VAL F CA 1
ATOM 4532 C C . VAL F 1 45 ? -58.904 32.120 35.653 1.00 41.84 63 VAL F C 1
ATOM 4533 O O . VAL F 1 45 ? -58.591 31.368 36.605 1.00 34.85 63 VAL F O 1
ATOM 4537 N N . VAL F 1 46 ? -58.086 32.334 34.615 1.00 38.11 64 VAL F N 1
ATOM 4538 C CA . VAL F 1 46 ? -56.782 31.656 34.579 1.00 36.82 64 VAL F CA 1
ATOM 4539 C C . VAL F 1 46 ? -55.840 32.526 33.737 1.00 38.14 64 VAL F C 1
ATOM 4540 O O . VAL F 1 46 ? -56.265 33.234 32.809 1.00 39.70 64 VAL F O 1
ATOM 4544 N N . SER F 1 47 ? -54.576 32.495 34.062 1.00 39.37 65 SER F N 1
ATOM 4545 C CA . SER F 1 47 ? -53.572 33.178 33.276 1.00 36.27 65 SER F CA 1
ATOM 4546 C C . SER F 1 47 ? -52.411 32.264 32.981 1.00 34.49 65 SER F C 1
ATOM 4547 O O . SER F 1 47 ? -52.231 31.270 33.653 1.00 37.47 65 SER F O 1
ATOM 4550 N N . THR F 1 48 ? -51.739 32.537 31.874 1.00 36.01 66 THR F N 1
ATOM 4551 C CA . THR F 1 48 ? -50.468 31.927 31.522 1.00 35.02 66 THR F CA 1
ATOM 4552 C C . THR F 1 48 ? -49.394 32.147 32.577 1.00 37.30 66 THR F C 1
ATOM 4553 O O . THR F 1 48 ? -49.494 33.058 33.413 1.00 35.54 66 THR F O 1
ATOM 4557 N N . HIS F 1 49 ? -48.375 31.284 32.542 1.00 35.23 67 HIS F N 1
ATOM 4558 C CA . HIS F 1 49 ? -47.290 31.301 33.544 1.00 34.04 67 HIS F CA 1
ATOM 4559 C C . HIS F 1 49 ? -46.708 32.713 33.692 1.00 34.50 67 HIS F C 1
ATOM 4560 O O . HIS F 1 49 ? -46.556 33.435 32.716 1.00 36.74 67 HIS F O 1
ATOM 4567 N N . ASN F 1 50 ? -46.457 33.100 34.936 1.00 33.99 68 ASN F N 1
ATOM 4568 C CA . ASN F 1 50 ? -45.708 34.270 35.303 1.00 38.85 68 ASN F CA 1
ATOM 4569 C C . ASN F 1 50 ? -44.388 34.420 34.553 1.00 34.13 68 ASN F C 1
ATOM 4570 O O . ASN F 1 50 ? -43.999 35.536 34.245 1.00 36.08 68 ASN F O 1
ATOM 4575 N N . LEU F 1 51 ? -43.717 33.310 34.239 1.00 32.51 69 LEU F N 1
ATOM 4576 C CA . LEU F 1 51 ? -42.467 33.360 33.411 1.00 34.02 69 LEU F CA 1
ATOM 4577 C C . LEU F 1 51 ? -42.837 33.197 31.932 1.00 36.66 69 LEU F C 1
ATOM 4578 O O . LEU F 1 51 ? -43.345 32.124 31.499 1.00 34.51 69 LEU F O 1
ATOM 4583 N N . TRP F 1 52 ? -42.626 34.254 31.155 1.00 31.54 70 TRP F N 1
ATOM 4584 C CA . TRP F 1 52 ? -43.203 34.287 29.829 1.00 30.51 70 TRP F CA 1
ATOM 4585 C C . TRP F 1 52 ? -42.531 33.235 28.979 1.00 32.95 70 TRP F C 1
ATOM 4586 O O . TRP F 1 52 ? -43.136 32.767 28.085 1.00 30.00 70 TRP F O 1
ATOM 4597 N N . LEU F 1 53 ? -41.282 32.819 29.285 1.00 30.14 71 LEU F N 1
ATOM 4598 C CA . LEU F 1 53 ? -40.623 31.801 28.442 1.00 31.86 71 LEU F CA 1
ATOM 4599 C C . LEU F 1 53 ? -41.190 30.429 28.719 1.00 29.22 71 LEU F C 1
ATOM 4600 O O . LEU F 1 53 ? -40.939 29.480 27.999 1.00 30.53 71 LEU F O 1
ATOM 4605 N N . LEU F 1 54 ? -41.934 30.318 29.783 1.00 28.56 72 LEU F N 1
ATOM 4606 C CA . LEU F 1 54 ? -42.655 29.123 30.087 1.00 29.91 72 LEU F CA 1
ATOM 4607 C C . LEU F 1 54 ? -44.170 29.205 29.682 1.00 34.76 72 LEU F C 1
ATOM 4608 O O . LEU F 1 54 ? -44.989 28.449 30.198 1.00 35.65 72 LEU F O 1
ATOM 4613 N N . SER F 1 55 ? -44.557 30.097 28.763 1.00 30.11 73 SER F N 1
ATOM 4614 C CA . SER F 1 55 ? -45.985 30.276 28.420 1.00 29.77 73 SER F CA 1
ATOM 4615 C C . SER F 1 55 ? -46.653 29.019 27.801 1.00 31.55 73 SER F C 1
ATOM 4616 O O . SER F 1 55 ? -47.917 28.913 27.709 1.00 27.49 73 SER F O 1
ATOM 4619 N N . PHE F 1 56 ? -45.823 28.109 27.320 1.00 31.53 74 PHE F N 1
ATOM 4620 C CA . PHE F 1 56 ? -46.320 26.822 26.802 1.00 36.81 74 PHE F CA 1
ATOM 4621 C C . PHE F 1 56 ? -46.902 25.957 27.904 1.00 40.96 74 PHE F C 1
ATOM 4622 O O . PHE F 1 56 ? -47.553 24.969 27.590 1.00 37.00 74 PHE F O 1
ATOM 4630 N N . LEU F 1 57 ? -46.613 26.276 29.176 1.00 34.65 75 LEU F N 1
ATOM 4631 C CA . LEU F 1 57 ? -46.990 25.386 30.275 1.00 43.12 75 LEU F CA 1
ATOM 4632 C C . LEU F 1 57 ? -48.486 25.502 30.543 1.00 46.19 75 LEU F C 1
ATOM 4633 O O . LEU F 1 57 ? -49.033 26.591 30.638 1.00 42.55 75 LEU F O 1
ATOM 4638 N N . ARG F 1 58 ? -49.117 24.381 30.743 1.00 47.70 76 ARG F N 1
ATOM 4639 C CA . ARG F 1 58 ? -50.549 24.356 30.790 1.00 51.77 76 ARG F CA 1
ATOM 4640 C C . ARG F 1 58 ? -50.974 24.664 32.218 1.00 48.93 76 ARG F C 1
ATOM 4641 O O . ARG F 1 58 ? -50.622 23.960 33.098 1.00 56.34 76 ARG F O 1
ATOM 4649 N N . ARG F 1 59 ? -51.652 25.798 32.425 1.00 43.38 77 ARG F N 1
ATOM 4650 C CA . ARG F 1 59 ? -52.037 26.283 33.748 1.00 43.05 77 ARG F CA 1
ATOM 4651 C C . ARG F 1 59 ? -53.542 26.076 33.982 1.00 50.64 77 ARG F C 1
ATOM 4652 O O . ARG F 1 59 ? -54.325 26.279 33.055 1.00 53.62 77 ARG F O 1
ATOM 4660 N N . TRP F 1 60 ? -53.939 25.715 35.210 1.00 49.36 78 TRP F N 1
ATOM 4661 C CA . TRP F 1 60 ? -55.307 25.281 35.515 1.00 50.58 78 TRP F CA 1
ATOM 4662 C C . TRP F 1 60 ? -55.964 26.146 36.529 1.00 47.72 78 TRP F C 1
ATOM 4663 O O . TRP F 1 60 ? -55.322 26.570 37.440 1.00 48.51 78 TRP F O 1
ATOM 4674 N N . ASN F 1 61 ? -57.264 26.389 36.349 1.00 47.87 79 ASN F N 1
ATOM 4675 C CA . ASN F 1 61 ? -58.133 26.807 37.417 1.00 46.97 79 ASN F CA 1
ATOM 4676 C C . ASN F 1 61 ? -59.340 25.911 37.356 1.00 47.14 79 ASN F C 1
ATOM 4677 O O . ASN F 1 61 ? -60.166 25.984 36.427 1.00 43.78 79 ASN F O 1
ATOM 4682 N N . GLY F 1 62 ? -59.425 25.056 38.367 1.00 50.48 80 GLY F N 1
ATOM 4683 C CA . GLY F 1 62 ? -60.457 24.073 38.460 1.00 44.87 80 GLY F CA 1
ATOM 4684 C C . GLY F 1 62 ? -60.265 23.253 37.219 1.00 48.38 80 GLY F C 1
ATOM 4685 O O . GLY F 1 62 ? -59.197 22.735 36.954 1.00 56.75 80 GLY F O 1
ATOM 4686 N N . SER F 1 63 ? -61.301 23.196 36.425 1.00 44.80 81 SER F N 1
ATOM 4687 C CA . SER F 1 63 ? -61.290 22.403 35.284 1.00 42.49 81 SER F CA 1
ATOM 4688 C C . SER F 1 63 ? -61.070 23.240 33.977 1.00 35.02 81 SER F C 1
ATOM 4689 O O . SER F 1 63 ? -61.346 22.758 32.904 1.00 37.97 81 SER F O 1
ATOM 4692 N N . THR F 1 64 ? -60.633 24.491 34.070 1.00 39.16 82 THR F N 1
ATOM 4693 C CA . THR F 1 64 ? -60.270 25.298 32.883 1.00 41.77 82 THR F CA 1
ATOM 4694 C C . THR F 1 64 ? -58.713 25.339 32.799 1.00 40.10 82 THR F C 1
ATOM 4695 O O . THR F 1 64 ? -58.033 25.592 33.778 1.00 37.21 82 THR F O 1
ATOM 4699 N N . ALA F 1 65 ? -58.172 25.084 31.631 1.00 39.88 83 ALA F N 1
ATOM 4700 C CA . ALA F 1 65 ? -56.700 25.141 31.397 1.00 39.91 83 ALA F CA 1
ATOM 4701 C C . ALA F 1 65 ? -56.391 26.163 30.347 1.00 34.99 83 ALA F C 1
ATOM 4702 O O . ALA F 1 65 ? -57.234 26.459 29.520 1.00 42.67 83 ALA F O 1
ATOM 4704 N N . ILE F 1 66 ? -55.178 26.695 30.354 1.00 36.23 84 ILE F N 1
ATOM 4705 C CA . ILE F 1 66 ? -54.723 27.619 29.315 1.00 33.61 84 ILE F CA 1
ATOM 4706 C C . ILE F 1 66 ? -53.257 27.321 28.933 1.00 38.62 84 ILE F C 1
ATOM 4707 O O . ILE F 1 66 ? -52.454 27.058 29.842 1.00 38.59 84 ILE F O 1
ATOM 4712 N N . THR F 1 67 ? -52.932 27.331 27.620 1.00 34.49 85 THR F N 1
ATOM 4713 C CA . THR F 1 67 ? -51.548 27.265 27.139 1.00 41.26 85 THR F CA 1
ATOM 4714 C C . THR F 1 67 ? -51.423 28.232 26.053 1.00 35.83 85 THR F C 1
ATOM 4715 O O . THR F 1 67 ? -52.381 28.412 25.350 1.00 34.03 85 THR F O 1
ATOM 4719 N N . ASP F 1 68 ? -50.207 28.720 25.828 1.00 31.05 86 ASP F N 1
ATOM 4720 C CA . ASP F 1 68 ? -49.948 29.709 24.829 1.00 30.19 86 ASP F CA 1
ATOM 4721 C C . ASP F 1 68 ? -48.798 29.238 23.959 1.00 31.67 86 ASP F C 1
ATOM 4722 O O . ASP F 1 68 ? -47.741 28.846 24.452 1.00 34.28 86 ASP F O 1
ATOM 4727 N N . ASP F 1 69 ? -49.008 29.286 22.666 1.00 31.67 87 ASP F N 1
ATOM 4728 C CA . ASP F 1 69 ? -47.945 29.121 21.659 1.00 33.79 87 ASP F CA 1
ATOM 4729 C C . ASP F 1 69 ? -47.565 30.523 21.228 1.00 34.32 87 ASP F C 1
ATOM 4730 O O . ASP F 1 69 ? -48.252 31.147 20.399 1.00 32.21 87 ASP F O 1
ATOM 4735 N N . THR F 1 70 ? -46.462 31.016 21.797 1.00 34.16 88 THR F N 1
ATOM 4736 C CA . THR F 1 70 ? -46.076 32.382 21.603 1.00 33.73 88 THR F CA 1
ATOM 4737 C C . THR F 1 70 ? -45.398 32.605 20.255 1.00 35.55 88 THR F C 1
ATOM 4738 O O . THR F 1 70 ? -45.299 33.713 19.858 1.00 36.38 88 THR F O 1
ATOM 4742 N N . LEU F 1 71 ? -44.950 31.534 19.599 1.00 32.89 89 LEU F N 1
ATOM 4743 C CA . LEU F 1 71 ? -44.221 31.581 18.355 1.00 36.85 89 LEU F CA 1
ATOM 4744 C C . LEU F 1 71 ? -45.250 31.669 17.205 1.00 35.51 89 LEU F C 1
ATOM 4745 O O . LEU F 1 71 ? -45.112 32.487 16.339 1.00 34.68 89 LEU F O 1
ATOM 4750 N N . GLY F 1 72 ? -46.286 30.815 17.249 1.00 34.33 90 GLY F N 1
ATOM 4751 C CA . GLY F 1 72 ? -47.374 30.801 16.277 1.00 32.73 90 GLY F CA 1
ATOM 4752 C C . GLY F 1 72 ? -48.440 31.848 16.498 1.00 33.80 90 GLY F C 1
ATOM 4753 O O . GLY F 1 72 ? -49.136 32.200 15.575 1.00 34.54 90 GLY F O 1
ATOM 4754 N N . GLY F 1 73 ? -48.552 32.341 17.730 1.00 32.73 91 GLY F N 1
ATOM 4755 C CA . GLY F 1 73 ? -49.512 33.321 18.077 1.00 32.89 91 GLY F CA 1
ATOM 4756 C C . GLY F 1 73 ? -50.863 32.665 18.284 1.00 36.38 91 GLY F C 1
ATOM 4757 O O . GLY F 1 73 ? -51.810 33.145 17.729 1.00 33.62 91 GLY F O 1
ATOM 4758 N N . THR F 1 74 ? -50.944 31.573 19.073 1.00 37.64 92 THR F N 1
ATOM 4759 C CA . THR F 1 74 ? -52.218 30.932 19.365 1.00 37.19 92 THR F CA 1
ATOM 4760 C C . THR F 1 74 ? -52.346 30.693 20.860 1.00 34.15 92 THR F C 1
ATOM 4761 O O . THR F 1 74 ? -51.526 29.960 21.457 1.00 35.95 92 THR F O 1
ATOM 4765 N N . LEU F 1 75 ? -53.358 31.306 21.487 1.00 33.91 93 LEU F N 1
ATOM 4766 C CA . LEU F 1 75 ? -53.703 30.983 22.896 1.00 34.49 93 LEU F CA 1
ATOM 4767 C C . LEU F 1 75 ? -54.829 29.912 22.861 1.00 35.91 93 LEU F C 1
ATOM 4768 O O . LEU F 1 75 ? -55.742 30.030 22.081 1.00 38.06 93 LEU F O 1
ATOM 4773 N N . THR F 1 76 ? -54.714 28.862 23.664 1.00 35.80 94 THR F N 1
ATOM 4774 C CA . THR F 1 76 ? -55.647 27.768 23.687 1.00 34.82 94 THR F CA 1
ATOM 4775 C C . THR F 1 76 ? -56.183 27.668 25.114 1.00 39.07 94 THR F C 1
ATOM 4776 O O . THR F 1 76 ? -55.408 27.527 26.062 1.00 33.09 94 THR F O 1
ATOM 4780 N N . ILE F 1 77 ? -57.512 27.769 25.268 1.00 37.01 95 ILE F N 1
ATOM 4781 C CA . ILE F 1 77 ? -58.152 27.559 26.558 1.00 33.74 95 ILE F CA 1
ATOM 4782 C C . ILE F 1 77 ? -58.946 26.267 26.446 1.00 34.87 95 ILE F C 1
ATOM 4783 O O . ILE F 1 77 ? -59.687 26.033 25.439 1.00 38.08 95 ILE F O 1
ATOM 4788 N N . THR F 1 78 ? -58.796 25.386 27.425 1.00 36.87 96 THR F N 1
ATOM 4789 C CA . THR F 1 78 ? -59.511 24.121 27.406 1.00 40.48 96 THR F CA 1
ATOM 4790 C C . THR F 1 78 ? -60.550 24.148 28.557 1.00 40.22 96 THR F C 1
ATOM 4791 O O . THR F 1 78 ? -60.167 24.363 29.690 1.00 32.42 96 THR F O 1
ATOM 4795 N N . LEU F 1 79 ? -61.844 23.947 28.268 1.00 38.24 97 LEU F N 1
ATOM 4796 C CA . LEU F 1 79 ? -62.890 23.843 29.380 1.00 39.31 97 LEU F CA 1
ATOM 4797 C C . LEU F 1 79 ? -63.177 22.380 29.527 1.00 36.29 97 LEU F C 1
ATOM 4798 O O . LEU F 1 79 ? -63.841 21.814 28.677 1.00 37.87 97 LEU F O 1
ATOM 4803 N N . ARG F 1 80 ? -62.621 21.733 30.532 1.00 38.54 98 ARG F N 1
ATOM 4804 C CA . ARG F 1 80 ? -62.546 20.279 30.453 1.00 50.56 98 ARG F CA 1
ATOM 4805 C C . ARG F 1 80 ? -63.889 19.518 30.354 1.00 61.08 98 ARG F C 1
ATOM 4806 O O . ARG F 1 80 ? -64.064 18.713 29.448 1.00 97.37 98 ARG F O 1
ATOM 4814 N N . ASN F 1 81 ? -64.798 19.713 31.288 1.00 50.95 99 ASN F N 1
ATOM 4815 C CA . ASN F 1 81 ? -65.992 18.818 31.430 1.00 47.19 99 ASN F CA 1
ATOM 4816 C C . ASN F 1 81 ? -67.150 19.871 31.375 1.00 42.90 99 ASN F C 1
ATOM 4817 O O . ASN F 1 81 ? -67.639 20.313 32.384 1.00 42.50 99 ASN F O 1
ATOM 4822 N N . LEU F 1 82 ? -67.434 20.338 30.170 1.00 41.56 100 LEU F N 1
ATOM 4823 C CA . LEU F 1 82 ? -68.172 21.540 29.968 1.00 45.15 100 LEU F CA 1
ATOM 4824 C C . LEU F 1 82 ? -69.553 21.401 30.622 1.00 48.72 100 LEU F C 1
ATOM 4825 O O . LEU F 1 82 ? -70.247 20.404 30.411 1.00 43.82 100 LEU F O 1
ATOM 4830 N N . GLN F 1 83 ? -69.900 22.370 31.459 1.00 49.88 101 GLN F N 1
ATOM 4831 C CA . GLN F 1 83 ? -71.197 22.386 32.150 1.00 47.05 101 GLN F CA 1
ATOM 4832 C C . GLN F 1 83 ? -71.913 23.729 31.955 1.00 50.45 101 GLN F C 1
ATOM 4833 O O . GLN F 1 83 ? -71.296 24.707 31.498 1.00 44.10 101 GLN F O 1
ATOM 4839 N N . PRO F 1 84 ? -73.230 23.787 32.278 1.00 52.85 102 PRO F N 1
ATOM 4840 C CA . PRO F 1 84 ? -73.960 25.029 32.066 1.00 43.43 102 PRO F CA 1
ATOM 4841 C C . PRO F 1 84 ? -73.401 26.218 32.773 1.00 39.49 102 PRO F C 1
ATOM 4842 O O . PRO F 1 84 ? -73.374 27.289 32.187 1.00 37.39 102 PRO F O 1
ATOM 4846 N N . HIS F 1 85 ? -72.851 26.042 33.966 1.00 35.40 103 HIS F N 1
ATOM 4847 C CA . HIS F 1 85 ? -72.238 27.154 34.632 1.00 43.46 103 HIS F CA 1
ATOM 4848 C C . HIS F 1 85 ? -70.993 27.717 33.914 1.00 42.91 103 HIS F C 1
ATOM 4849 O O . HIS F 1 85 ? -70.470 28.724 34.338 1.00 44.41 103 HIS F O 1
ATOM 4856 N N . ASP F 1 86 ? -70.459 27.035 32.906 1.00 41.92 104 ASP F N 1
ATOM 4857 C CA . ASP F 1 86 ? -69.358 27.600 32.102 1.00 40.66 104 ASP F CA 1
ATOM 4858 C C . ASP F 1 86 ? -69.839 28.548 31.053 1.00 37.07 104 ASP F C 1
ATOM 4859 O O . ASP F 1 86 ? -69.025 29.298 30.485 1.00 35.87 104 ASP F O 1
ATOM 4864 N N . ALA F 1 87 ? -71.144 28.509 30.739 1.00 34.14 105 ALA F N 1
ATOM 4865 C CA . ALA F 1 87 ? -71.655 29.309 29.608 1.00 36.77 105 ALA F CA 1
ATOM 4866 C C . ALA F 1 87 ? -71.431 30.787 29.897 1.00 33.81 105 ALA F C 1
ATOM 4867 O O . ALA F 1 87 ? -71.322 31.172 31.028 1.00 34.39 105 ALA F O 1
ATOM 4869 N N . GLY F 1 88 ? -71.281 31.618 28.905 1.00 36.10 106 GLY F N 1
ATOM 4870 C CA . GLY F 1 88 ? -70.927 33.016 29.209 1.00 39.32 106 GLY F CA 1
ATOM 4871 C C . GLY F 1 88 ? -70.100 33.687 28.134 1.00 40.37 106 GLY F C 1
ATOM 4872 O O . GLY F 1 88 ? -69.744 33.088 27.080 1.00 36.79 106 GLY F O 1
ATOM 4873 N N . LEU F 1 89 ? -69.859 34.961 28.405 1.00 37.46 107 LEU F N 1
ATOM 4874 C CA . LEU F 1 89 ? -69.053 35.798 27.586 1.00 41.49 107 LEU F CA 1
ATOM 4875 C C . LEU F 1 89 ? -67.691 35.845 28.283 1.00 39.81 107 LEU F C 1
ATOM 4876 O O . LEU F 1 89 ? -67.589 36.074 29.513 1.00 36.91 107 LEU F O 1
ATOM 4881 N N . TYR F 1 90 ? -66.677 35.614 27.465 1.00 39.98 108 TYR F N 1
ATOM 4882 C CA . TYR F 1 90 ? -65.301 35.639 27.925 1.00 41.78 108 TYR F CA 1
ATOM 4883 C C . TYR F 1 90 ? -64.394 36.469 27.061 1.00 39.46 108 TYR F C 1
ATOM 4884 O O . TYR F 1 90 ? -64.598 36.622 25.845 1.00 42.63 108 TYR F O 1
ATOM 4893 N N . GLN F 1 91 ? -63.331 36.919 27.725 1.00 40.95 109 GLN F N 1
ATOM 4894 C CA . GLN F 1 91 ? -62.208 37.598 27.097 1.00 47.04 109 GLN F CA 1
ATOM 4895 C C . GLN F 1 91 ? -60.867 36.826 27.171 1.00 41.21 109 GLN F C 1
ATOM 4896 O O . GLN F 1 91 ? -60.431 36.378 28.259 1.00 32.73 109 GLN F O 1
ATOM 4902 N N . CYS F 1 92 ? -60.238 36.729 25.995 1.00 39.12 110 CYS F N 1
ATOM 4903 C CA . CYS F 1 92 ? -58.778 36.451 25.857 1.00 42.25 110 CYS F CA 1
ATOM 4904 C C . CYS F 1 92 ? -58.062 37.779 25.908 1.00 38.28 110 CYS F C 1
ATOM 4905 O O . CYS F 1 92 ? -58.287 38.594 25.029 1.00 37.29 110 CYS F O 1
ATOM 4908 N N . GLN F 1 93 ? -57.196 37.959 26.889 1.00 34.78 111 GLN F N 1
ATOM 4909 C CA . GLN F 1 93 ? -56.464 39.180 27.063 1.00 36.82 111 GLN F CA 1
ATOM 4910 C C . GLN F 1 93 ? -54.963 39.006 27.040 1.00 36.99 111 GLN F C 1
ATOM 4911 O O . GLN F 1 93 ? -54.444 37.989 27.426 1.00 37.01 111 GLN F O 1
ATOM 4917 N N . SER F 1 94 ? -54.318 40.068 26.589 1.00 36.09 112 SER F N 1
ATOM 4918 C CA . SER F 1 94 ? -52.914 40.290 26.632 1.00 38.85 112 SER F CA 1
ATOM 4919 C C . SER F 1 94 ? -52.583 41.306 27.701 1.00 35.64 112 SER F C 1
ATOM 4920 O O . SER F 1 94 ? -52.936 42.481 27.602 1.00 40.21 112 SER F O 1
ATOM 4923 N N . LEU F 1 95 ? -51.802 40.874 28.672 1.00 36.89 113 LEU F N 1
ATOM 4924 C CA . LEU F 1 95 ? -51.475 41.666 29.855 1.00 41.55 113 LEU F CA 1
ATOM 4925 C C . LEU F 1 95 ? -50.219 42.508 29.707 1.00 42.59 113 LEU F C 1
ATOM 4926 O O . LEU F 1 95 ? -49.277 42.063 29.153 1.00 40.32 113 LEU F O 1
ATOM 4931 N N . HIS F 1 96 ? -50.225 43.685 30.304 1.00 45.78 114 HIS F N 1
ATOM 4932 C CA . HIS F 1 96 ? -49.099 44.639 30.346 1.00 54.60 114 HIS F CA 1
ATOM 4933 C C . HIS F 1 96 ? -49.321 45.703 31.442 1.00 57.71 114 HIS F C 1
ATOM 4934 O O . HIS F 1 96 ? -50.372 46.352 31.491 1.00 60.59 114 HIS F O 1
ATOM 4941 N N . GLY F 1 97 ? -48.344 45.858 32.323 1.00 60.56 115 GLY F N 1
ATOM 4942 C CA . GLY F 1 97 ? -48.522 46.592 33.566 1.00 65.43 115 GLY F CA 1
ATOM 4943 C C . GLY F 1 97 ? -49.678 45.945 34.285 1.00 74.76 115 GLY F C 1
ATOM 4944 O O . GLY F 1 97 ? -49.725 44.729 34.409 1.00 75.62 115 GLY F O 1
ATOM 4945 N N . SER F 1 98 ? -50.631 46.766 34.717 1.00 77.48 116 SER F N 1
ATOM 4946 C CA . SER F 1 98 ? -51.917 46.279 35.186 1.00 79.89 116 SER F CA 1
ATOM 4947 C C . SER F 1 98 ? -53.002 46.605 34.159 1.00 71.91 116 SER F C 1
ATOM 4948 O O . SER F 1 98 ? -54.173 46.633 34.494 1.00 71.03 116 SER F O 1
ATOM 4951 N N . GLU F 1 99 ? -52.607 46.832 32.905 1.00 70.66 117 GLU F N 1
ATOM 4952 C CA . GLU F 1 99 ? -53.552 46.944 31.790 1.00 65.11 117 GLU F CA 1
ATOM 4953 C C . GLU F 1 99 ? -53.797 45.581 31.151 1.00 61.65 117 GLU F C 1
ATOM 4954 O O . GLU F 1 99 ? -53.057 44.627 31.380 1.00 47.27 117 GLU F O 1
ATOM 4960 N N . ALA F 1 100 ? -54.746 45.568 30.220 1.00 54.71 118 ALA F N 1
ATOM 4961 C CA . ALA F 1 100 ? -55.110 44.390 29.480 1.00 53.84 118 ALA F CA 1
ATOM 4962 C C . ALA F 1 100 ? -55.649 44.805 28.098 1.00 55.25 118 ALA F C 1
ATOM 4963 O O . ALA F 1 100 ? -56.515 45.652 28.026 1.00 60.89 118 ALA F O 1
ATOM 4965 N N . ASP F 1 101 ? -55.118 44.263 27.001 1.00 50.95 119 ASP F N 1
ATOM 4966 C CA . ASP F 1 101 ? -55.772 44.423 25.710 1.00 50.17 119 ASP F CA 1
ATOM 4967 C C . ASP F 1 101 ? -56.549 43.141 25.441 1.00 54.87 119 ASP F C 1
ATOM 4968 O O . ASP F 1 101 ? -56.112 42.001 25.791 1.00 43.52 119 ASP F O 1
ATOM 4973 N N . THR F 1 102 ? -57.657 43.349 24.745 1.00 44.88 120 THR F N 1
ATOM 4974 C CA . THR F 1 102 ? -58.591 42.324 24.390 1.00 49.24 120 THR F CA 1
ATOM 4975 C C . THR F 1 102 ? -58.133 41.746 23.080 1.00 42.49 120 THR F C 1
ATOM 4976 O O . THR F 1 102 ? -58.110 42.423 22.073 1.00 48.30 120 THR F O 1
ATOM 4980 N N . LEU F 1 103 ? -57.761 40.493 23.107 1.00 38.33 121 LEU F N 1
ATOM 4981 C CA . LEU F 1 103 ? -57.415 39.766 21.906 1.00 43.32 121 LEU F CA 1
ATOM 4982 C C . LEU F 1 103 ? -58.633 39.158 21.201 1.00 48.48 121 LEU F C 1
ATOM 4983 O O . LEU F 1 103 ? -58.649 39.027 19.987 1.00 48.83 121 LEU F O 1
ATOM 4988 N N . ARG F 1 104 ? -59.590 38.678 21.991 1.00 43.79 122 ARG F N 1
ATOM 4989 C CA . ARG F 1 104 ? -60.773 38.043 21.476 1.00 45.29 122 ARG F CA 1
ATOM 4990 C C . ARG F 1 104 ? -61.912 38.048 22.487 1.00 40.69 122 ARG F C 1
ATOM 4991 O O . ARG F 1 104 ? -61.688 37.997 23.709 1.00 41.13 122 ARG F O 1
ATOM 4999 N N . LYS F 1 105 ? -63.132 38.166 21.963 1.00 42.66 123 LYS F N 1
ATOM 5000 C CA . LYS F 1 105 ? -64.351 38.026 22.775 1.00 43.35 123 LYS F CA 1
ATOM 5001 C C . LYS F 1 105 ? -64.990 36.768 22.308 1.00 37.57 123 LYS F C 1
ATOM 5002 O O . LYS F 1 105 ? -65.193 36.571 21.112 1.00 41.62 123 LYS F O 1
ATOM 5008 N N . VAL F 1 106 ? -65.283 35.904 23.250 1.00 38.85 124 VAL F N 1
ATOM 5009 C CA . VAL F 1 106 ? -65.823 34.629 22.947 1.00 41.44 124 VAL F CA 1
ATOM 5010 C C . VAL F 1 106 ? -67.087 34.362 23.809 1.00 40.82 124 VAL F C 1
ATOM 5011 O O . VAL F 1 106 ? -67.074 34.618 25.061 1.00 39.90 124 VAL F O 1
ATOM 5015 N N . LEU F 1 107 ? -68.124 33.809 23.149 1.00 38.83 125 LEU F N 1
ATOM 5016 C CA . LEU F 1 107 ? -69.328 33.222 23.805 1.00 35.80 125 LEU F CA 1
ATOM 5017 C C . LEU F 1 107 ? -69.235 31.727 23.868 1.00 34.14 125 LEU F C 1
ATOM 5018 O O . LEU F 1 107 ? -69.226 31.082 22.854 1.00 43.82 125 LEU F O 1
ATOM 5023 N N . VAL F 1 108 ? -69.179 31.193 25.077 1.00 36.38 126 VAL F N 1
ATOM 5024 C CA . VAL F 1 108 ? -69.205 29.806 25.324 1.00 36.82 126 VAL F CA 1
ATOM 5025 C C . VAL F 1 108 ? -70.677 29.405 25.518 1.00 41.33 126 VAL F C 1
ATOM 5026 O O . VAL F 1 108 ? -71.329 29.878 26.436 1.00 42.91 126 VAL F O 1
ATOM 5030 N N . GLU F 1 109 ? -71.176 28.495 24.675 1.00 47.80 127 GLU F N 1
ATOM 5031 C CA . GLU F 1 109 ? -72.536 27.951 24.804 1.00 48.31 127 GLU F CA 1
ATOM 5032 C C . GLU F 1 109 ? -72.483 26.459 25.058 1.00 50.91 127 GLU F C 1
ATOM 5033 O O . GLU F 1 109 ? -71.588 25.730 24.586 1.00 46.52 127 GLU F O 1
ATOM 5039 N N . VAL F 1 110 ? -73.434 26.000 25.836 1.00 43.88 128 VAL F N 1
ATOM 5040 C CA . VAL F 1 110 ? -73.448 24.616 26.196 1.00 50.74 128 VAL F CA 1
ATOM 5041 C C . VAL F 1 110 ? -74.674 23.959 25.622 1.00 56.40 128 VAL F C 1
ATOM 5042 O O . VAL F 1 110 ? -75.786 24.421 25.882 1.00 60.70 128 VAL F O 1
ATOM 5046 N N . LEU F 1 111 ? -74.455 22.911 24.835 1.00 64.50 129 LEU F N 1
ATOM 5047 C CA . LEU F 1 111 ? -75.528 22.054 24.301 1.00 74.78 129 LEU F CA 1
ATOM 5048 C C . LEU F 1 111 ? -75.733 20.784 25.175 1.00 82.79 129 LEU F C 1
ATOM 5049 O O . LEU F 1 111 ? -74.777 20.021 25.434 1.00 70.20 129 LEU F O 1
ATOM 5054 N N . ALA F 1 112 ? -76.985 20.556 25.603 1.00 94.45 130 ALA F N 1
ATOM 5055 C CA . ALA F 1 112 ? -77.380 19.324 26.329 1.00 94.92 130 ALA F CA 1
ATOM 5056 C C . ALA F 1 112 ? -77.330 18.120 25.379 1.00 80.88 130 ALA F C 1
ATOM 5057 O O . ALA F 1 112 ? -76.412 17.302 25.456 1.00 74.17 130 ALA F O 1
#

InterPro domains:
  IPR013106 Immunoglobulin V-set domain [PF07686] (23-128)
  IPR013783 Immunoglobulin-like fold [G3DSA:2.60.40.10] (19-130)
  IPR036179 Immunoglobulin-like domain superfamily [SSF48726] (26-116)
  IPR052314 Immune receptor domain-containing protein [PTHR16423] (3-222)

Sequence (643 aa):
TTVFQGVAGQSLQVSCPYDSMKHWGRRKAWCRQLGEKGPCQRVVSTHNLWLLSFLRRWNGSTAITDDTLGGTLTITLRNLQPHDAGLYQCQSLHGSEADTLRKVLVEVLDTTVFQGVAGQSLQVSCPYDSMKHWGRRKAWCRQLPCQRVVSTHNLWLLSFLRRWNGSTAITDDTLGGTLTITLRNLQPHDAGLYQCQSLHGSEADTLRKVLVEVLATTVFQGVAGQSLQVSCPYDSMKHWGRRKAWCRQLGPCQRVVSTHNLWLLSFLRRWNGSTAITDDTLGGTLTITLRNLQPHDAGLYQCQSLHGSEADTLRKVLVEVLATTVFQGVAGQSLQVSCPYDSMKHWGRRKAWCRQLPCQRVVSTHNLWLLSFLRRWNGSTAITDDTLGGTLTITLRNLQPHDAGLYQCQSLHGSEADTLRKVLVEVLATTVFQGVAGQSLQVSCPYDSMKHWGRRKAWCRQPCQRVVSTHNLWLLSFLRRWNGSTAITDDTLGGTLTITLRNLQPHDAGLYQCQSLHGSEADTLRKVLVEVLATTVFQGVAGQSLQVSCPYDSMKHWGRRKAWCRQLGEGPCQRVVSTHNLWLLSFLRRWNGSTAITDDTLGGTLTITLRNLQPHDAGLYQCQSLHGSEADTLRKVLVEVLA

CATH classification: 2.60.40.10

GO terms:
  GO:0002291 T cell activation via T cell receptor contact with antigen bound to MHC molecule on antigen presenting cell (P, IDA)
  GO:0004888 transmembrane signaling receptor activity (F, IDA)
  GO:0005886 plasma membrane (C, IDA)
  GO:0017154 semaphorin receptor activity (F, IDA)
  GO:0097242 amyloid-beta clearance (P, IDA)
  GO:0071402 cellular response to lipoprotein particle stimulus (P, IDA)
  GO:0071526 semaphorin-plexin signaling pathway (P, IDA)
  GO:0071813 lipoprotein particle binding (F, IDA)
  GO:0008035 high-density lipoprotein particle binding (F, IDA)
  GO:0044853 plasma membrane raft (C, IDA)
  GO:0001786 phosphatidylserine binding (F, IDA)
  GO:0030169 low-density lipoprotein particle binding (F, IDA)
  GO:0008429 phosphatidylethanolamine binding (F, IDA)
  GO:0034189 very-low-density lipoprotein particle binding (F, IDA)
  GO:0140052 cellular response to oxidised low-density lipoprotein particle stimulus (P, IDA)
  GO:1902533 positive regulation of intracellular signal transduction (P, IDA)
  GO:0007613 memory (P, IDA)
  GO:0120146 sulfatide binding (F, IDA)
  GO:0008289 lipid binding (F, TAS)
  GO:0120035 regulation of plasma membrane bounded cell projection organization (P, IGI)

Nearest PDB structures (foldseek):
  5ud7-assembly1_C  TM=1.008E+00  e=3.493E-23  Homo sapiens
  5ud7-assembly1_B  TM=1.007E+00  e=5.988E-22  Homo sapiens
  6b8o-assembly1_F  TM=9.946E-01  e=3.729E-22  Homo sapiens
  5ud7-assembly1_E  TM=1.004E+00  e=9.062E-22  Homo sapiens
  6y6c-assembly1_A  TM=9.933E-01  e=1.371E-21  Homo sapiens

Radius of gyration: 28.36 Å; Cα contacts (8 Å, |Δi|>4): 1696; chains: 6; bounding box: 74×71×68 Å

Solvent-accessible surface area: 30935 Å² total; per-residue (Å²): 116,21,61,17,103,10,69,35,11,22,42,14,114,0,9,0,22,17,73,30,24,132,12,46,34,65,54,1,0,1,2,65,18,93,30,140,140,29,77,37,110,122,37,6,13,1,22,41,96,42,107,59,4,127,60,108,23,18,72,66,46,15,1,2,40,3,28,34,90,11,0,14,0,34,0,23,5,44,43,0,57,91,137,24,42,26,46,6,1,0,16,0,27,53,91,128,113,42,50,63,31,38,73,0,61,2,78,36,128,144,64,19,60,12,100,10,57,30,13,21,36,14,100,0,15,0,22,17,70,24,32,122,10,46,35,59,48,1,0,0,2,73,43,151,131,39,105,131,37,7,11,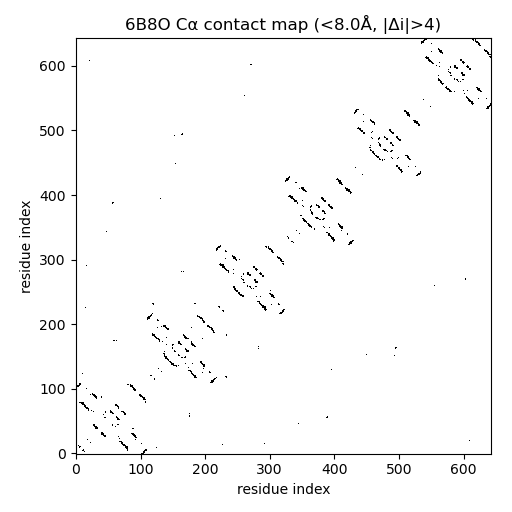0,27,54,89,42,110,65,3,123,60,109,19,13,70,64,49,15,0,0,36,2,32,32,92,10,0,14,0,38,0,17,6,38,44,0,58,89,136,23,44,22,64,7,20,0,20,0,26,62,89,111,104,47,52,65,29,21,63,0,56,1,60,27,85,137,134,31,65,13,97,5,62,29,13,18,38,16,97,0,14,0,25,15,67,29,18,141,13,74,36,64,57,0,0,0,2,61,46,117,89,106,42,104,122,33,10,8,1,26,43,86,44,114,63,3,122,65,118,20,18,70,64,48,15,2,2,43,2,30,32,85,10,0,17,0,32,0,23,8,41,44,0,58,93,141,28,45,24,70,8,16,0,18,0,27,55,92,130,109,46,43,71,35,35,80,0,55,1,60,27,104,122,119,55,74,42,112,12,68,41,45,120,48,15,57,0,44,0,63,23,77,11,121,134,8,173,35,57,48,1,0,0,0,73,52,190,129,48,150,127,33,10,16,0,35,92,111,41,148,62,2,71,57,82,78,104,84,75,55,16,2,0,13,4,21,37,61,16,2,29,0,25,0,3,8,82,90,0,64,100,126,28,37,27,68,8,26,0,16,0,17,62,89,117,116,50,48,65,36,70,101,0,61,1,72,30,88,136,103,56,84,40,105,10,76,25,35,114,62,12,59,0,46,0,68,25,76,15,99,138,9,182,33,54,56,1,0,0,5,72,99,165,44,139,119,36,10,12,0,46,104,109,43,144,62,2,69,55,36,79,106,82,70,58,14,0,0,14,4,25,39,59,16,2,34,0,25,0,1,6,116,76,0,57,91,145,34,43,22,55,8,22,0,17,0,19,76,79,126,100,46,55,77,34,59,83,0,52,0,79,32,90,132,120,57,69,45,100,13,74,38,39,114,66,16,67,0,46,0,82,26,78,14,103,140,8,177,32,57,54,0,0,1,1,70,24,83,50,195,64,74,46,85,133,38,9,12,0,41,100,108,44,147,62,2,72,54,72,79,88,77,68,55,14,0,0,14,3,17,38,57,17,2,31,0,27,0,8,4,122,78,0,53,94,142,19,36,17,42,14,16,0,17,0,22,58,88,124,110,48,52,75,36,63,83,0,58,2,74,34,87,138